Protein AF-V4B8Q8-F1 (afdb_monomer)

Nearest PDB structures (foldseek):
  8f9x-assembly2_D  TM=8.981E-01  e=1.410E-23  Ruegeria pomeroyi DSS-3
  4m8d-assembly2_C  TM=8.735E-01  e=1.778E-23  Roseibium aggregatum IAM 12614
  5nna-assembly1_B  TM=8.621E-01  e=2.667E-23  Roseibium aggregatum
  5nmp-assembly5_J  TM=8.449E-01  e=2.376E-23  Ralstonia pseudosolanacearum GMI1000
  4yli-assembly2_D  TM=7.062E-01  e=5.575E-04  Homo sapiens

Secondary structure (DSSP, 8-state):
-------------------------------PPP--------S--SEEEE-SSHHHHHHHHHHHSS--EEEEETTTTEEEEESS---TTSTT---TTEEEEE---S----GGGT-EE-TTT--EE--------HHHHHHHHHHTT--SPP--SHHHHHHHHHHHHTT--SEEE-SEE-TTSTT--EETTSPBP-GGGS-TT-S--GGG-----EEEGGGTSS-EEEE------TT----TT-S---EEEEEEEEEEEETTEEEEEEEEEEE--SSSSSEEE-GGGTSTTS--GGGS-GGGGEEEEEEEE-HHHHHH-TT-EE-HHHHHHHHHHH-SPPTT-EEEEE-SGGGGTT-HHHHTT-S-TT-GGG----EE-HHHHHHHHHHH--SEEEESSS-SS-TT-SS-HHHHHHHHTT--EEES---GGGS-SSS-EEEEEE---TT-SEEEEEEEEEE-TTGGG-----HHHHHHHHHHHHHHHHTT--

Structure (mmCIF, N/CA/C/O backbone):
data_AF-V4B8Q8-F1
#
_entry.id   AF-V4B8Q8-F1
#
loop_
_atom_site.group_PDB
_atom_site.id
_atom_site.type_symbol
_atom_site.label_atom_id
_atom_site.label_alt_id
_atom_site.label_comp_id
_atom_site.label_asym_id
_atom_site.label_entity_id
_atom_site.label_seq_id
_atom_site.pdbx_PDB_ins_code
_atom_site.Cartn_x
_atom_site.Cartn_y
_atom_site.Cartn_z
_atom_site.occupancy
_atom_site.B_iso_or_equiv
_atom_site.auth_seq_id
_atom_site.auth_comp_id
_atom_site.auth_asym_id
_atom_site.auth_atom_id
_atom_site.pdbx_PDB_model_num
ATOM 1 N N . MET A 1 1 ? -57.604 46.431 -19.181 1.00 32.75 1 MET A N 1
ATOM 2 C CA . MET A 1 1 ? -58.793 45.564 -19.345 1.00 32.75 1 MET A CA 1
ATOM 3 C C . MET A 1 1 ? -58.514 44.272 -18.588 1.00 32.75 1 MET A C 1
ATOM 5 O O . MET A 1 1 ? -57.577 43.582 -18.946 1.00 32.75 1 MET A O 1
ATOM 9 N N . ASN A 1 2 ? -58.997 44.178 -17.345 1.00 28.81 2 ASN A N 1
ATOM 10 C CA . ASN A 1 2 ? -60.085 43.272 -16.922 1.00 28.81 2 ASN A CA 1
ATOM 11 C C . ASN A 1 2 ? -59.791 41.794 -17.246 1.00 28.81 2 ASN A C 1
ATOM 13 O O . ASN A 1 2 ? -59.733 41.432 -18.409 1.00 28.81 2 ASN A O 1
ATOM 17 N N . LYS A 1 3 ? -59.406 40.984 -16.249 1.00 24.98 3 LYS A N 1
ATOM 18 C CA . LYS A 1 3 ? -60.265 40.262 -15.277 1.00 24.98 3 LYS A CA 1
ATOM 19 C C . LYS A 1 3 ? -60.953 39.031 -15.888 1.00 24.98 3 LYS A C 1
ATOM 21 O O . LYS A 1 3 ? -61.824 39.214 -16.725 1.00 24.98 3 LYS A O 1
ATOM 26 N N . LEU A 1 4 ? -60.673 37.875 -15.257 1.00 25.44 4 LEU A N 1
ATOM 27 C CA . LEU A 1 4 ? -61.548 36.695 -15.089 1.00 25.44 4 LEU A CA 1
ATOM 28 C C . LEU A 1 4 ? -61.794 35.882 -16.394 1.00 25.44 4 LEU A C 1
ATOM 30 O O . LEU A 1 4 ? -61.975 36.464 -17.446 1.00 25.44 4 LEU A O 1
ATOM 34 N N . LEU A 1 5 ? -61.821 34.544 -16.447 1.00 27.22 5 LEU A N 1
ATOM 35 C CA . LEU A 1 5 ? -62.260 33.547 -15.470 1.00 27.22 5 LEU A CA 1
ATOM 36 C C . LEU A 1 5 ? -61.939 32.109 -15.995 1.00 27.22 5 LEU A C 1
ATOM 38 O O . LEU A 1 5 ? -62.223 31.865 -17.160 1.00 27.22 5 LEU A O 1
ATOM 42 N N . LEU A 1 6 ? -61.484 31.192 -15.109 1.00 26.52 6 LEU A N 1
ATOM 43 C CA . LEU A 1 6 ? -61.933 29.773 -14.935 1.00 26.52 6 LEU A CA 1
ATOM 44 C C . LEU A 1 6 ? -61.718 28.738 -16.104 1.00 26.52 6 LEU A C 1
ATOM 46 O O . LEU A 1 6 ? -61.885 29.086 -17.258 1.00 26.52 6 LEU A O 1
ATOM 50 N N . ILE A 1 7 ? -61.406 27.429 -15.970 1.00 28.86 7 ILE A N 1
ATOM 51 C CA . ILE A 1 7 ? -61.332 26.394 -14.901 1.00 28.86 7 ILE A CA 1
ATOM 52 C C . ILE A 1 7 ? -60.478 25.199 -15.420 1.00 28.86 7 ILE A C 1
ATOM 54 O O . ILE A 1 7 ? -60.420 24.986 -16.627 1.00 28.86 7 ILE A O 1
ATOM 58 N N . LEU A 1 8 ? -60.014 24.356 -14.479 1.00 26.22 8 LEU A N 1
ATOM 59 C CA . LEU A 1 8 ? -59.599 22.933 -14.569 1.00 26.22 8 LEU A CA 1
ATOM 60 C C . LEU A 1 8 ? -58.138 22.738 -15.009 1.00 26.22 8 LEU A C 1
ATOM 62 O O . LEU A 1 8 ? -57.750 23.161 -16.082 1.00 26.22 8 LEU A O 1
ATOM 66 N N . GLY A 1 9 ? -57.232 22.126 -14.249 1.00 22.30 9 GLY A N 1
ATOM 67 C CA . GLY A 1 9 ? -57.379 21.123 -13.201 1.00 22.30 9 GLY A CA 1
ATOM 68 C C . GLY A 1 9 ? -56.496 19.931 -13.587 1.00 22.30 9 GLY A C 1
ATOM 69 O O . GLY A 1 9 ? -56.752 19.309 -14.607 1.00 22.30 9 GLY A O 1
ATOM 70 N N . PHE A 1 10 ? -55.505 19.632 -12.742 1.00 24.58 10 PHE A N 1
ATOM 71 C CA . PHE A 1 10 ? -54.636 18.443 -12.720 1.00 24.58 10 PHE A CA 1
ATOM 72 C C . PHE A 1 10 ? -53.363 18.386 -13.594 1.00 24.58 10 PHE A C 1
ATOM 74 O O . PHE A 1 10 ? -53.391 18.136 -14.789 1.00 24.58 10 PHE A O 1
ATOM 81 N N . ALA A 1 11 ? -52.247 18.484 -12.856 1.00 23.50 11 ALA A N 1
ATOM 82 C CA . ALA A 1 11 ? -51.082 17.594 -12.865 1.00 23.50 11 ALA A CA 1
ATOM 83 C C . ALA A 1 11 ? -50.170 17.552 -14.110 1.00 23.50 11 ALA A C 1
ATOM 85 O O . ALA A 1 11 ? -50.542 17.084 -15.175 1.00 23.50 11 ALA A O 1
ATOM 86 N N . VAL A 1 12 ? -48.899 17.924 -13.916 1.00 26.34 12 VAL A N 1
ATOM 87 C CA . VAL A 1 12 ? -47.753 16.995 -13.778 1.00 26.34 12 VAL A CA 1
ATOM 88 C C . VAL A 1 12 ? -46.443 17.790 -13.962 1.00 26.34 12 VAL A C 1
ATOM 90 O O . VAL A 1 12 ? -46.205 18.409 -14.992 1.00 26.34 12 VAL A O 1
ATOM 93 N N . PHE A 1 13 ? -45.616 17.761 -12.910 1.00 23.95 13 PHE A N 1
ATOM 94 C CA . PHE A 1 13 ? -44.152 17.905 -12.867 1.00 23.95 13 PHE A CA 1
ATOM 95 C C . PHE A 1 13 ? -43.450 18.947 -13.766 1.00 23.95 13 PHE A C 1
ATOM 97 O O . PHE A 1 13 ? -43.081 18.685 -14.908 1.00 23.95 13 PHE A O 1
ATOM 104 N N . ARG A 1 14 ? -43.051 20.068 -13.150 1.00 24.72 14 ARG A N 1
ATOM 105 C CA . ARG A 1 14 ? -41.793 20.766 -13.465 1.00 24.72 14 ARG A CA 1
ATOM 106 C C . ARG A 1 14 ? -41.145 21.252 -12.171 1.00 24.72 14 ARG A C 1
ATOM 108 O O . ARG A 1 14 ? -41.654 22.167 -11.532 1.00 24.72 14 ARG A O 1
ATOM 115 N N . LEU A 1 15 ? -40.016 20.646 -11.815 1.00 22.91 15 LEU A N 1
ATOM 116 C CA . LEU A 1 15 ? -39.098 21.133 -10.792 1.00 22.91 15 LEU A CA 1
ATOM 117 C C . LEU A 1 15 ? -37.829 21.601 -11.515 1.00 22.91 15 LEU A C 1
ATOM 119 O O . LEU A 1 15 ? -37.065 20.778 -12.006 1.00 22.91 15 LEU A O 1
ATOM 123 N N . LEU A 1 16 ? -37.628 22.914 -11.617 1.00 23.47 16 LEU A N 1
ATOM 124 C CA . LEU A 1 16 ? -36.316 23.529 -11.823 1.00 23.47 16 LEU A CA 1
ATOM 125 C C . LEU A 1 16 ? -36.296 24.867 -11.078 1.00 23.47 16 LEU A C 1
ATOM 127 O O . LEU A 1 16 ? -36.999 25.808 -11.432 1.00 23.47 16 LEU A O 1
ATOM 131 N N . MET A 1 17 ? -35.507 24.854 -10.005 1.00 22.97 17 MET A N 1
ATOM 132 C CA . MET A 1 17 ? -34.751 25.938 -9.382 1.00 22.97 17 MET A CA 1
ATOM 133 C C . MET A 1 17 ? -35.227 27.381 -9.608 1.00 22.97 17 MET A C 1
ATOM 135 O O . MET A 1 17 ? -34.969 27.981 -10.648 1.00 22.97 17 MET A O 1
ATOM 139 N N . GLN A 1 18 ? -35.720 28.002 -8.534 1.00 23.84 18 GLN A N 1
ATOM 140 C CA . GLN A 1 18 ? -35.392 29.396 -8.243 1.00 23.84 18 GLN A CA 1
ATOM 141 C C . GLN A 1 18 ? -34.969 29.547 -6.783 1.00 23.84 18 GLN A C 1
ATOM 143 O O . GLN A 1 18 ? -35.705 29.274 -5.839 1.00 23.84 18 GLN A O 1
ATOM 148 N N . THR A 1 19 ? -33.727 29.986 -6.654 1.00 23.50 19 THR A N 1
ATOM 149 C CA . THR A 1 19 ? -33.011 30.412 -5.460 1.00 23.50 19 THR A CA 1
ATOM 150 C C . THR A 1 19 ? -33.751 31.518 -4.710 1.00 23.50 19 THR A C 1
ATOM 152 O O . THR A 1 19 ? -34.053 32.565 -5.287 1.00 23.50 19 THR A O 1
ATOM 155 N N . ARG A 1 20 ? -33.933 31.354 -3.396 1.00 23.95 20 ARG A N 1
ATOM 156 C CA . ARG A 1 20 ? -34.145 32.475 -2.474 1.00 23.95 20 ARG A CA 1
ATOM 157 C C . ARG A 1 20 ? -33.075 32.428 -1.391 1.00 23.95 20 ARG A C 1
ATOM 159 O O . ARG A 1 20 ? -33.033 31.511 -0.582 1.00 23.95 20 ARG A O 1
ATOM 166 N N . HIS A 1 21 ? -32.197 33.426 -1.420 1.00 23.69 21 HIS A N 1
ATOM 167 C CA . HIS A 1 21 ? -31.248 33.718 -0.356 1.00 23.69 21 HIS A CA 1
ATOM 168 C C . HIS A 1 21 ? -31.980 34.005 0.958 1.00 23.69 21 HIS A C 1
ATOM 170 O O . HIS A 1 21 ? -32.792 34.928 1.021 1.00 23.69 21 HIS A O 1
ATOM 176 N N . VAL A 1 22 ? -31.597 33.294 2.017 1.00 25.91 22 VAL A N 1
ATOM 177 C CA . VAL A 1 22 ? -31.749 33.741 3.404 1.00 25.91 22 VAL A CA 1
ATOM 178 C C . VAL A 1 22 ? -30.364 33.665 4.047 1.00 25.91 22 VAL A C 1
ATOM 180 O O . VAL A 1 22 ? -29.689 32.643 3.980 1.00 25.91 22 VAL A O 1
ATOM 183 N N . ARG A 1 23 ? -29.907 34.800 4.581 1.00 26.47 23 ARG A N 1
ATOM 184 C CA . ARG A 1 23 ? -28.678 34.939 5.371 1.00 26.47 23 ARG A CA 1
ATOM 185 C C . ARG A 1 23 ? -28.947 34.477 6.806 1.00 26.47 23 ARG A C 1
ATOM 187 O O . ARG A 1 23 ? -29.951 34.901 7.366 1.00 26.47 23 ARG A O 1
ATOM 194 N N . GLY A 1 24 ? -27.986 33.784 7.419 1.00 25.69 24 GLY A N 1
ATOM 195 C CA . GLY A 1 24 ? -27.786 33.816 8.873 1.00 25.69 24 GLY A CA 1
ATOM 196 C C . GLY A 1 24 ? -27.618 32.460 9.565 1.00 25.69 24 GLY A C 1
ATOM 197 O O . GLY A 1 24 ? -28.598 31.770 9.786 1.00 25.69 24 GLY A O 1
ATOM 198 N N . ASN A 1 25 ? -26.376 32.213 9.998 1.00 25.88 25 ASN A N 1
ATOM 199 C CA . ASN A 1 25 ? -25.921 31.426 11.156 1.00 25.88 25 ASN A CA 1
ATOM 200 C C . ASN A 1 25 ? -26.003 29.881 11.166 1.00 25.88 25 ASN A C 1
ATOM 202 O O . ASN A 1 25 ? -27.072 29.299 11.235 1.00 25.88 25 ASN A O 1
ATOM 206 N N . ALA A 1 26 ? -24.796 29.302 11.286 1.00 25.81 26 ALA A N 1
ATOM 207 C CA . ALA A 1 26 ? -24.397 28.088 12.014 1.00 25.81 26 ALA A CA 1
ATOM 208 C C . ALA A 1 26 ? -24.924 26.706 11.563 1.00 25.81 26 ALA A C 1
ATOM 210 O O . ALA A 1 26 ? -26.116 26.464 11.435 1.00 25.81 26 ALA A O 1
ATOM 211 N N . CYS A 1 27 ? -23.972 25.784 11.375 1.00 23.81 27 CYS A N 1
ATOM 212 C CA . CYS A 1 27 ? -24.155 24.362 11.085 1.00 23.81 27 CYS A CA 1
ATOM 213 C C . CYS A 1 27 ? -25.031 23.648 12.120 1.00 23.81 27 CYS A C 1
ATOM 215 O O . CYS A 1 27 ? -24.715 23.769 13.298 1.00 23.81 27 CYS A O 1
ATOM 217 N N . VAL A 1 28 ? -25.972 22.802 11.674 1.00 24.41 28 VAL A N 1
ATOM 218 C CA . VAL A 1 28 ? -26.202 21.441 12.207 1.00 24.41 28 VAL A CA 1
ATOM 219 C C . VAL A 1 28 ? -26.901 20.616 11.111 1.00 24.41 28 VAL A C 1
ATOM 221 O O . VAL A 1 28 ? -28.070 20.854 10.823 1.00 24.41 28 VAL A O 1
ATOM 224 N N . ASP A 1 29 ? -26.210 19.651 10.502 1.00 23.98 29 ASP A N 1
ATOM 225 C CA . ASP A 1 29 ? -26.880 18.547 9.802 1.00 23.98 29 ASP A CA 1
ATOM 226 C C . ASP A 1 29 ? -27.160 17.458 10.843 1.00 23.98 29 ASP A C 1
ATOM 228 O O . ASP A 1 29 ? -26.249 16.788 11.329 1.00 23.98 29 ASP A O 1
ATOM 232 N N . SER A 1 30 ? -28.424 17.317 11.237 1.00 24.31 30 SER A N 1
ATOM 233 C CA . SER A 1 30 ? -28.899 16.213 12.071 1.00 24.31 30 SER A CA 1
ATOM 234 C C . SER A 1 30 ? -29.225 15.015 11.177 1.00 24.31 30 SER A C 1
ATOM 236 O O . SER A 1 30 ? -30.242 15.014 10.483 1.00 24.31 30 SER A O 1
ATOM 238 N N . LEU A 1 31 ? -28.381 13.981 11.195 1.00 23.08 31 LEU A N 1
ATOM 239 C CA . LEU A 1 31 ? -28.763 12.650 10.718 1.00 23.08 31 LEU A CA 1
ATOM 240 C C . LEU A 1 31 ? -29.703 12.017 11.756 1.00 23.08 31 LEU A C 1
ATOM 242 O O . LEU A 1 31 ? -29.268 11.697 12.857 1.00 23.08 31 LEU A O 1
ATOM 246 N N . TYR A 1 32 ? -30.970 11.797 11.404 1.00 25.80 32 TYR A N 1
ATOM 247 C CA . TYR A 1 32 ? -31.848 10.888 12.145 1.00 25.80 32 TYR A CA 1
ATOM 248 C C . TYR A 1 32 ? -31.997 9.584 11.361 1.00 25.80 32 TYR A C 1
ATOM 250 O O . TYR A 1 32 ? -32.529 9.567 10.250 1.00 25.80 32 TYR A O 1
ATOM 258 N N . MET A 1 33 ? -31.517 8.491 11.954 1.00 22.70 33 MET A N 1
ATOM 259 C CA . MET A 1 33 ? -31.764 7.119 11.518 1.00 22.70 33 MET A CA 1
ATOM 260 C C . MET A 1 33 ? -33.005 6.608 12.263 1.00 22.70 33 MET A C 1
ATOM 262 O O . MET A 1 33 ? -33.098 6.740 13.480 1.00 22.70 33 MET A O 1
ATOM 266 N N . LYS A 1 34 ? -33.986 6.079 11.528 1.00 22.31 34 LYS A N 1
ATOM 267 C CA . LYS A 1 34 ? -35.253 5.569 12.067 1.00 22.31 34 LYS A CA 1
ATOM 268 C C . LYS A 1 34 ? -35.096 4.081 12.391 1.00 22.31 34 LYS A C 1
ATOM 270 O O . LYS A 1 34 ? -34.840 3.305 11.475 1.00 22.31 34 LYS A O 1
ATOM 275 N N . ILE A 1 35 ? -35.289 3.690 13.649 1.00 26.45 35 ILE A N 1
ATOM 276 C CA . ILE A 1 35 ? -35.356 2.285 14.085 1.00 26.45 35 ILE A CA 1
ATOM 277 C C . ILE A 1 35 ? -36.694 2.078 14.807 1.00 26.45 35 ILE A C 1
ATOM 279 O O . ILE A 1 35 ? -37.173 2.971 15.502 1.00 26.45 35 ILE A O 1
ATOM 283 N N . GLN A 1 36 ? -37.346 0.942 14.564 1.00 25.55 36 GLN A N 1
ATOM 284 C CA . GLN A 1 36 ? -38.719 0.657 14.975 1.00 25.55 36 GLN A CA 1
ATOM 285 C C . GLN A 1 36 ? -38.725 -0.494 15.992 1.00 25.55 36 GLN A C 1
ATOM 287 O O . GLN A 1 36 ? -38.375 -1.606 15.616 1.00 25.55 36 GLN A O 1
ATOM 292 N N . TYR A 1 37 ? -39.169 -0.252 17.233 1.00 31.08 37 TYR A N 1
ATOM 293 C CA . TYR A 1 37 ? -39.404 -1.297 18.243 1.00 31.08 37 TYR A CA 1
ATOM 294 C C . TYR A 1 37 ? -40.655 -1.010 19.097 1.00 31.08 37 TYR A C 1
ATOM 296 O O . TYR A 1 37 ? -41.036 0.142 19.309 1.00 31.08 37 TYR A O 1
ATOM 304 N N . THR A 1 38 ? -41.311 -2.087 19.540 1.00 32.31 38 THR A N 1
ATOM 305 C CA . THR A 1 38 ? -42.590 -2.131 20.277 1.00 32.31 38 THR A CA 1
ATOM 306 C C . THR A 1 38 ? -42.462 -1.858 21.784 1.00 32.31 38 THR A C 1
ATOM 308 O O . THR A 1 38 ? -41.399 -2.011 22.371 1.00 32.31 38 THR A O 1
ATOM 311 N N . THR A 1 39 ? -43.587 -1.468 22.388 1.00 36.69 39 THR A N 1
ATOM 312 C CA . THR A 1 39 ? -43.752 -0.466 23.454 1.00 36.69 39 THR A CA 1
ATOM 313 C C . THR A 1 39 ? -43.631 -0.927 24.914 1.00 36.69 39 THR A C 1
ATOM 315 O O . THR A 1 39 ? -44.247 -1.910 25.326 1.00 36.69 39 THR A O 1
ATOM 318 N N . LYS A 1 40 ? -43.026 -0.068 25.747 1.00 43.31 40 LYS A N 1
ATOM 319 C CA . LYS A 1 40 ? -43.560 0.349 27.062 1.00 43.31 40 LYS A CA 1
ATOM 320 C C . LYS A 1 40 ? -42.979 1.724 27.442 1.00 43.31 40 LYS A C 1
ATOM 322 O O . LYS A 1 40 ? -41.823 1.965 27.122 1.00 43.31 40 LYS A O 1
ATOM 327 N N . GLN A 1 41 ? -43.787 2.603 28.047 1.00 52.12 41 GLN A N 1
ATOM 328 C CA . GLN A 1 41 ? -43.450 3.972 28.494 1.00 52.12 41 GLN A CA 1
ATOM 329 C C . GLN A 1 41 ? -42.981 3.958 29.966 1.00 52.12 41 GLN A C 1
ATOM 331 O O . GLN A 1 41 ? -43.402 3.088 30.730 1.00 52.12 41 GLN A O 1
ATOM 336 N N . ILE A 1 42 ? -42.113 4.896 30.371 1.00 59.28 42 ILE A N 1
ATOM 337 C CA . ILE A 1 42 ? -41.726 5.070 31.777 1.00 59.28 42 ILE A CA 1
ATOM 338 C C . ILE A 1 42 ? -42.855 5.829 32.465 1.00 59.28 42 ILE A C 1
ATOM 340 O O . ILE A 1 42 ? -43.088 6.994 32.156 1.00 59.28 42 ILE A O 1
ATOM 344 N N . ASP A 1 43 ? -43.510 5.193 33.433 1.00 60.47 43 ASP A N 1
ATOM 345 C CA . ASP A 1 43 ? -44.646 5.776 34.161 1.00 60.47 43 ASP A CA 1
ATOM 346 C C . ASP A 1 43 ? -44.234 6.829 35.224 1.00 60.47 43 ASP A C 1
ATOM 348 O O . ASP A 1 43 ? -45.086 7.505 35.791 1.00 60.47 43 ASP A O 1
ATOM 352 N N . ASN A 1 44 ? -42.933 7.009 35.491 1.00 70.06 44 ASN A N 1
ATOM 353 C CA . ASN A 1 44 ? -42.388 7.898 36.533 1.00 70.06 44 ASN A CA 1
ATOM 354 C C . ASN A 1 44 ? -41.894 9.259 35.992 1.00 70.06 44 ASN A C 1
ATOM 356 O O . ASN A 1 44 ? -40.755 9.653 36.244 1.00 70.06 44 ASN A O 1
ATOM 360 N N . TYR A 1 45 ? -42.713 9.976 35.222 1.00 77.19 45 TYR A N 1
ATOM 361 C CA . TYR A 1 45 ? -42.403 11.346 34.789 1.00 77.19 45 TYR A CA 1
ATOM 362 C C . TYR A 1 45 ? -42.937 12.392 35.786 1.00 77.19 45 TYR A C 1
ATOM 364 O O . TYR A 1 45 ? -43.981 12.215 36.407 1.00 77.19 45 TYR A O 1
ATOM 372 N N . LEU A 1 46 ? -42.227 13.514 35.923 1.00 82.88 46 LEU A N 1
ATOM 373 C CA . LEU A 1 46 ? -42.616 14.677 36.729 1.00 82.88 46 LEU A CA 1
ATOM 374 C C . LEU A 1 46 ? -43.874 15.359 36.193 1.00 82.88 46 LEU A C 1
ATOM 376 O O . LEU A 1 46 ? -44.740 15.784 36.954 1.00 82.88 46 LEU A O 1
ATOM 380 N N . SER A 1 47 ? -43.940 15.528 34.874 1.00 83.00 47 SER A N 1
ATOM 381 C CA . SER A 1 47 ? -45.077 16.149 34.203 1.00 83.00 47 SER A CA 1
ATOM 382 C C . SER A 1 47 ? -45.154 15.732 32.740 1.00 83.00 47 SER A C 1
ATOM 384 O O . SER A 1 47 ? -44.138 15.459 32.103 1.00 83.00 47 SER A O 1
ATOM 386 N N . GLU A 1 48 ? -46.381 15.685 32.229 1.00 89.50 48 GLU A N 1
ATOM 387 C CA . GLU A 1 48 ? -46.701 15.476 30.820 1.00 89.50 48 GLU A CA 1
ATOM 388 C C . GLU A 1 48 ? -47.379 16.742 30.295 1.00 89.50 48 GLU A C 1
ATOM 390 O O . GLU A 1 48 ? -48.403 17.181 30.824 1.00 89.50 48 GLU A O 1
ATOM 395 N N . LEU A 1 49 ? -46.779 17.359 29.282 1.00 89.56 49 LEU A N 1
ATOM 396 C CA . LEU A 1 49 ? -47.161 18.668 28.760 1.00 89.56 49 LEU A CA 1
ATOM 397 C C . LEU A 1 49 ? -47.257 18.597 27.235 1.00 89.56 49 LEU A C 1
ATOM 399 O O . LEU A 1 49 ? -46.384 18.038 26.577 1.00 89.56 49 LEU A O 1
ATOM 403 N N . ALA A 1 50 ? -48.296 19.187 26.650 1.00 89.12 50 ALA A N 1
ATOM 404 C CA . ALA A 1 50 ? -48.339 19.391 25.204 1.00 89.12 50 ALA A CA 1
ATOM 405 C C . ALA A 1 50 ? -47.417 20.560 24.837 1.00 89.12 50 ALA A C 1
ATOM 407 O O . ALA A 1 50 ? -47.548 21.641 25.413 1.00 89.12 50 ALA A O 1
ATOM 408 N N . VAL A 1 51 ? -46.507 20.353 23.887 1.00 82.25 51 VAL A N 1
ATOM 409 C CA . VAL A 1 51 ? -45.565 21.384 23.430 1.00 82.25 51 VAL A CA 1
ATOM 410 C C . VAL A 1 51 ? -45.655 21.555 21.916 1.00 82.25 51 VAL A C 1
ATOM 412 O O . VAL A 1 51 ? -46.222 20.730 21.207 1.00 82.25 51 VAL A O 1
ATOM 415 N N . SER A 1 52 ? -45.112 22.650 21.398 1.00 75.94 52 SER A N 1
ATOM 416 C CA . SER A 1 52 ? -45.024 22.924 19.959 1.00 75.94 52 SER A CA 1
ATOM 417 C C . SER A 1 52 ? -43.705 22.456 19.339 1.00 75.94 52 SER A C 1
ATOM 419 O O . SER A 1 52 ? -43.596 22.356 18.116 1.00 75.94 52 SER A O 1
ATOM 421 N N . SER A 1 53 ? -42.685 22.176 20.161 1.00 67.44 53 SER A N 1
ATOM 422 C CA . SER A 1 53 ? -41.364 21.741 19.702 1.00 67.44 53 SER A CA 1
ATOM 423 C C . SER A 1 53 ? -40.543 21.065 20.802 1.00 67.44 53 SER A C 1
ATOM 425 O O . SER A 1 53 ? -40.780 21.259 21.995 1.00 67.44 53 SER A O 1
ATOM 427 N N . ALA A 1 54 ? -39.500 20.335 20.394 1.00 60.25 54 ALA A N 1
ATOM 428 C CA . ALA A 1 54 ? -38.520 19.774 21.322 1.00 60.25 54 ALA A CA 1
ATOM 429 C C . ALA A 1 54 ? -37.756 20.838 22.117 1.00 60.25 54 ALA A C 1
ATOM 431 O O . ALA A 1 54 ? -37.409 20.627 23.276 1.00 60.25 54 ALA A O 1
ATOM 432 N N . TYR A 1 55 ? -37.550 22.006 21.512 1.00 61.94 55 TYR A N 1
ATOM 433 C CA . TYR A 1 55 ? -36.923 23.140 22.173 1.00 61.94 55 TYR A CA 1
ATOM 434 C C . TYR A 1 55 ? -37.776 23.668 23.334 1.00 61.94 55 TYR A C 1
ATOM 436 O O . TYR A 1 55 ? -37.260 23.884 24.424 1.00 61.94 55 TYR A O 1
ATOM 444 N N . GLU A 1 56 ? -39.090 23.802 23.136 1.00 77.12 56 GLU A N 1
ATOM 445 C CA . GLU A 1 56 ? -40.011 24.216 24.201 1.00 77.12 56 GLU A CA 1
ATOM 446 C C . GLU A 1 56 ? -40.024 23.214 25.365 1.00 77.12 56 GLU A C 1
ATOM 448 O O . GLU A 1 56 ? -39.980 23.617 26.523 1.00 77.12 56 GLU A O 1
ATOM 453 N N . CYS A 1 57 ? -39.989 21.912 25.069 1.00 76.56 57 CYS A N 1
ATOM 454 C CA . CYS A 1 57 ? -39.873 20.861 26.084 1.00 76.56 57 CYS A CA 1
ATOM 455 C C . CYS A 1 57 ? -38.592 20.994 26.926 1.00 76.56 57 CYS A C 1
ATOM 457 O O . CYS A 1 57 ? -38.624 20.900 28.154 1.00 76.56 57 CYS A O 1
ATOM 459 N N . LEU A 1 58 ? -37.463 21.273 26.270 1.00 67.75 58 LEU A N 1
ATOM 460 C CA . LEU A 1 58 ? -36.178 21.488 26.935 1.00 67.75 58 LEU A CA 1
ATOM 461 C C . LEU A 1 58 ? -36.174 22.747 27.810 1.00 67.75 58 LEU A C 1
ATOM 463 O O . LEU A 1 58 ? -35.651 22.712 28.921 1.00 67.75 58 LEU A O 1
ATOM 467 N N . GLU A 1 59 ? -36.778 23.842 27.348 1.00 74.94 59 GLU A N 1
ATOM 468 C CA . GLU A 1 59 ? -36.922 25.070 28.142 1.00 74.94 59 GLU A CA 1
ATOM 469 C C . GLU A 1 59 ? -37.848 24.868 29.349 1.00 74.94 59 GLU A C 1
ATOM 471 O O . GLU A 1 59 ? -37.565 25.369 30.437 1.00 74.94 59 GLU A O 1
ATOM 476 N N . LEU A 1 60 ? -38.926 24.091 29.206 1.00 81.88 60 LEU A N 1
ATOM 477 C CA . LEU A 1 60 ? -39.788 23.720 30.332 1.00 81.88 60 LEU A CA 1
ATOM 478 C C . LEU A 1 60 ? -39.020 22.911 31.379 1.00 81.88 60 LEU A C 1
ATOM 480 O O . LEU A 1 60 ? -39.132 23.200 32.567 1.00 81.88 60 LEU A O 1
ATOM 484 N N . CYS A 1 61 ? -38.189 21.962 30.946 1.00 79.56 61 CYS A N 1
ATOM 485 C CA . CYS A 1 61 ? -37.322 21.199 31.841 1.00 79.56 61 CYS A CA 1
ATOM 486 C C . CYS A 1 61 ? -36.314 22.101 32.571 1.00 79.56 61 CYS A C 1
ATOM 488 O O . CYS A 1 61 ? -36.231 22.046 33.796 1.00 79.56 61 CYS A O 1
ATOM 490 N N . ARG A 1 62 ? -35.634 23.014 31.856 1.00 76.69 62 ARG A N 1
ATOM 491 C CA . ARG A 1 62 ? -34.691 23.984 32.456 1.00 76.69 62 ARG A CA 1
ATOM 492 C C . ARG A 1 62 ? -35.345 24.843 33.535 1.00 76.69 62 ARG A C 1
ATOM 494 O O . ARG A 1 62 ? -34.741 25.123 34.563 1.00 76.69 62 ARG A O 1
ATOM 501 N N . ASN A 1 63 ? -36.595 25.241 33.315 1.00 81.25 63 ASN A N 1
ATOM 502 C CA . ASN A 1 63 ? -37.338 26.085 34.248 1.00 81.25 63 ASN A CA 1
ATOM 503 C C . ASN A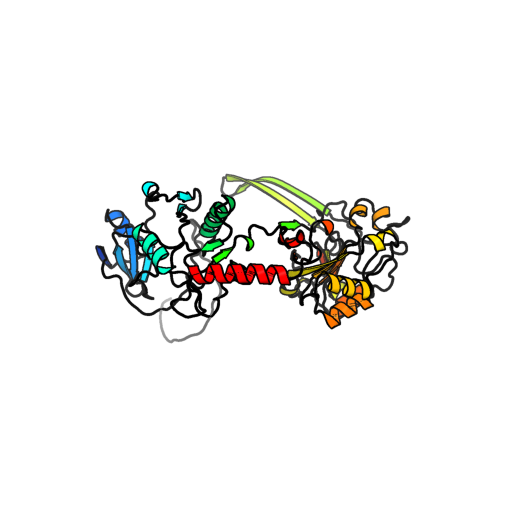 1 63 ? -38.045 25.296 35.368 1.00 81.25 63 ASN A C 1
ATOM 505 O O . ASN A 1 63 ? -38.543 25.906 36.312 1.00 81.25 63 ASN A O 1
ATOM 509 N N . HIS A 1 64 ? -38.090 23.961 35.294 1.00 84.56 64 HIS A N 1
ATOM 510 C CA . HIS A 1 64 ? -38.746 23.110 36.295 1.00 84.56 64 HIS A CA 1
ATOM 511 C C . HIS A 1 64 ? -37.928 22.977 37.595 1.00 84.56 64 HIS A C 1
ATOM 513 O O . HIS A 1 64 ? -38.469 22.612 38.636 1.00 84.56 64 HIS A O 1
ATOM 519 N N . GLY A 1 65 ? -36.617 23.240 37.557 1.00 74.00 65 GLY A N 1
ATOM 520 C CA . GLY A 1 65 ? -35.724 23.256 38.727 1.00 74.00 65 GLY A CA 1
ATOM 521 C C . GLY A 1 65 ? -35.302 21.886 39.279 1.00 74.00 65 GLY A C 1
ATOM 522 O O . GLY A 1 65 ? -34.273 21.793 39.939 1.00 74.00 65 GLY A O 1
ATOM 523 N N . THR A 1 66 ? -36.055 20.818 39.005 1.00 82.06 66 THR A N 1
ATOM 524 C CA . THR A 1 66 ? -35.688 19.424 39.340 1.00 82.06 66 THR A CA 1
ATOM 525 C C . THR A 1 66 ? -35.575 18.515 38.121 1.00 82.06 66 THR A C 1
ATOM 527 O O . THR A 1 66 ? -35.148 17.374 38.253 1.00 82.06 66 THR A O 1
ATOM 530 N N . CYS A 1 67 ? -35.983 18.992 36.944 1.00 78.31 67 CYS A N 1
ATOM 531 C CA . CYS A 1 67 ? -35.995 18.189 35.732 1.00 78.31 67 CYS A CA 1
ATOM 532 C C . CYS A 1 67 ? -34.572 18.025 35.184 1.00 78.31 67 CYS A C 1
ATOM 534 O O . CYS A 1 67 ? -33.864 19.007 34.978 1.00 78.31 67 CYS A O 1
ATOM 536 N N . LYS A 1 68 ? -34.169 16.777 34.940 1.00 72.94 68 LYS A N 1
ATOM 537 C CA . LYS A 1 68 ? -32.838 16.401 34.442 1.00 72.94 68 LYS A CA 1
ATOM 538 C C . LYS A 1 68 ? -32.857 15.887 33.005 1.00 72.94 68 LYS A C 1
ATOM 540 O O . LYS A 1 68 ? -31.845 15.955 32.306 1.00 72.94 68 LYS A O 1
ATOM 545 N N . SER A 1 69 ? -33.986 15.354 32.548 1.00 74.88 69 SER A N 1
ATOM 546 C CA . SER A 1 69 ? -34.147 14.898 31.167 1.00 74.88 69 SER A CA 1
ATOM 547 C C . SER A 1 69 ? -35.590 15.018 30.702 1.00 74.88 69 SER A C 1
ATOM 549 O O . SER A 1 69 ? -36.509 15.168 31.509 1.00 74.88 69 SER A O 1
ATOM 551 N N . VAL A 1 70 ? -35.781 14.962 29.388 1.00 76.81 70 VAL A N 1
ATOM 552 C CA . VAL A 1 70 ? -37.102 14.980 28.768 1.00 76.81 70 VAL A CA 1
ATOM 553 C C . VAL A 1 70 ? -37.274 13.819 27.805 1.00 76.81 70 VAL A C 1
ATOM 555 O O . VAL A 1 70 ? -36.328 13.436 27.127 1.00 76.81 70 VAL A O 1
ATOM 558 N N . GLY A 1 71 ? -38.483 13.279 27.721 1.00 80.75 71 GLY A N 1
ATOM 559 C CA . GLY A 1 71 ? -38.916 12.354 26.677 1.00 80.75 71 GLY A CA 1
ATOM 560 C C . GLY A 1 71 ? -39.955 13.035 25.802 1.00 80.75 71 GLY A C 1
ATOM 561 O O . GLY A 1 71 ? -40.857 13.690 26.311 1.00 80.75 71 GLY A O 1
ATOM 562 N N . ILE A 1 72 ? -39.828 12.909 24.489 1.00 74.62 72 ILE A N 1
ATOM 563 C CA . ILE A 1 72 ? -40.706 13.571 23.529 1.00 74.62 72 ILE A CA 1
ATOM 564 C C . ILE A 1 72 ? -41.412 12.517 22.705 1.00 74.62 72 ILE A C 1
ATOM 566 O O . ILE A 1 72 ? -40.780 11.852 21.888 1.00 74.62 72 ILE A O 1
ATOM 570 N N . GLU A 1 73 ? -42.720 12.392 22.900 1.00 78.06 73 GLU A N 1
ATOM 571 C CA . GLU A 1 73 ? -43.560 11.542 22.068 1.00 78.06 73 GLU A CA 1
ATOM 572 C C . GLU A 1 73 ? -43.771 12.229 20.711 1.00 78.06 73 GLU A C 1
ATOM 574 O O . GLU A 1 73 ? -44.539 13.173 20.572 1.00 78.06 73 GLU A O 1
ATOM 579 N N . THR A 1 74 ? -43.047 11.780 19.697 1.00 65.75 74 THR A N 1
ATOM 580 C CA . THR A 1 74 ? -43.012 12.310 18.330 1.00 65.75 74 THR A CA 1
ATOM 581 C C . THR A 1 74 ? -44.348 12.231 17.598 1.00 65.75 74 THR A C 1
ATOM 583 O O . THR A 1 74 ? -44.604 13.066 16.731 1.00 65.75 74 THR A O 1
ATOM 586 N N . SER A 1 75 ? -45.213 11.271 17.939 1.00 73.50 75 SER A N 1
ATOM 587 C CA . SER A 1 75 ? -46.528 11.111 17.310 1.00 73.50 75 SER A CA 1
ATOM 588 C C . SER A 1 75 ? -47.549 12.146 17.793 1.00 73.50 75 SER A C 1
ATOM 590 O O . SER A 1 75 ? -48.430 12.540 17.028 1.00 73.50 75 SER A O 1
ATOM 592 N N . THR A 1 76 ? -47.411 12.638 19.025 1.00 80.50 76 THR A N 1
ATOM 593 C CA . THR A 1 76 ? -48.356 13.580 19.652 1.00 80.50 76 THR A CA 1
ATOM 594 C C . THR A 1 76 ? -47.729 14.927 20.027 1.00 80.50 76 THR A C 1
ATOM 596 O O . THR A 1 76 ? -48.449 15.852 20.399 1.00 80.50 76 THR A O 1
ATOM 599 N N . ILE A 1 77 ? -46.402 15.046 19.918 1.00 77.44 77 ILE A N 1
ATOM 600 C CA . ILE A 1 77 ? -45.573 16.153 20.417 1.00 77.44 77 ILE A CA 1
ATOM 601 C C . ILE A 1 77 ? -45.849 16.423 21.908 1.00 77.44 77 ILE A C 1
ATOM 603 O O . ILE A 1 77 ? -45.959 17.558 22.377 1.00 77.44 77 ILE A O 1
ATOM 607 N N . LYS A 1 78 ? -45.968 15.346 22.689 1.00 86.81 78 LYS A N 1
ATOM 608 C CA . LYS A 1 78 ? -46.019 15.435 24.148 1.00 86.81 78 LYS A CA 1
ATOM 609 C C . LYS A 1 78 ? -44.619 15.424 24.736 1.00 86.81 78 LYS A C 1
ATOM 611 O O . LYS A 1 78 ? -43.774 14.618 24.358 1.00 86.81 78 LYS A O 1
ATOM 616 N N . CYS A 1 79 ? -44.404 16.317 25.684 1.00 85.44 79 CYS A N 1
ATOM 617 C CA . CYS A 1 79 ? -43.204 16.445 26.483 1.00 85.44 79 CYS A CA 1
ATOM 618 C C . CYS A 1 79 ? -43.414 15.752 27.830 1.00 85.44 79 CYS A C 1
ATOM 620 O O . CYS A 1 79 ? -44.342 16.091 28.561 1.00 85.44 79 CYS A O 1
ATOM 622 N N . LEU A 1 80 ? -42.545 14.808 28.157 1.00 87.69 80 LEU A N 1
ATOM 623 C CA . LEU A 1 80 ? -42.456 14.132 29.443 1.00 87.69 80 LEU A CA 1
ATOM 624 C C . LEU A 1 80 ? -41.216 14.665 30.156 1.00 87.69 80 LEU A C 1
ATOM 626 O O . LEU A 1 80 ? -40.109 14.494 29.653 1.00 87.69 80 LEU A O 1
ATOM 630 N N . LEU A 1 81 ? -41.384 15.324 31.296 1.00 87.25 81 LEU A N 1
ATOM 631 C CA . LEU A 1 81 ? -40.272 15.798 32.121 1.00 87.25 81 LEU A CA 1
ATOM 632 C C . LEU A 1 81 ? -39.885 14.722 33.130 1.00 87.25 81 LEU A C 1
ATOM 634 O O . LEU A 1 81 ? -40.765 14.120 33.733 1.00 87.25 81 LEU A O 1
ATOM 638 N N . TYR A 1 82 ? -38.598 14.518 33.380 1.00 80.88 82 TYR A N 1
ATOM 639 C CA . TYR A 1 82 ? -38.118 13.536 34.351 1.00 80.88 82 TYR A CA 1
ATOM 640 C C . TYR A 1 82 ? -37.137 14.182 35.325 1.00 80.88 82 TYR A C 1
ATOM 642 O O . TYR A 1 82 ? -36.282 14.967 34.920 1.00 80.88 82 TYR A O 1
ATOM 650 N N . ASP A 1 83 ? -37.239 13.842 36.611 1.00 79.56 83 ASP A N 1
ATOM 651 C CA . ASP A 1 83 ? -36.305 14.282 37.664 1.00 79.56 83 ASP A CA 1
ATOM 652 C C . ASP A 1 83 ? -34.978 13.521 37.656 1.00 79.56 83 ASP A C 1
ATOM 654 O O . ASP A 1 83 ? -34.033 13.875 38.359 1.00 79.56 83 ASP A O 1
ATOM 658 N N . ASN A 1 84 ? -34.901 12.485 36.831 1.00 67.94 84 ASN A N 1
ATOM 659 C CA . ASN A 1 84 ? -33.729 11.663 36.620 1.00 67.94 84 ASN A CA 1
ATOM 660 C C . ASN A 1 84 ? -33.349 11.657 35.140 1.00 67.94 84 ASN A C 1
ATOM 662 O O . ASN A 1 84 ? -34.107 12.095 34.270 1.00 67.94 84 ASN A O 1
ATOM 666 N N . ARG A 1 85 ? -32.145 11.168 34.844 1.00 66.69 85 ARG A N 1
ATOM 667 C CA . ARG A 1 85 ? -31.713 10.904 33.471 1.00 66.69 85 ARG A CA 1
ATOM 668 C C . ARG A 1 85 ? -32.385 9.613 32.982 1.00 66.69 85 ARG A C 1
ATOM 670 O O . ARG A 1 85 ? -32.145 8.552 33.545 1.00 66.69 85 ARG A O 1
ATOM 677 N N . ILE A 1 86 ? -33.215 9.714 31.942 1.00 62.78 86 ILE A N 1
ATOM 678 C CA . ILE A 1 86 ? -33.865 8.579 31.280 1.00 62.78 86 ILE A CA 1
ATOM 679 C C . ILE A 1 86 ? -33.083 8.098 30.060 1.00 62.78 86 ILE A C 1
ATOM 681 O O . ILE A 1 86 ? -33.093 8.739 29.013 1.00 62.78 86 ILE A O 1
ATOM 685 N N . TYR A 1 87 ? -32.442 6.940 30.185 1.00 55.88 87 TYR A N 1
ATOM 686 C CA . TYR A 1 87 ? -31.615 6.333 29.144 1.00 55.88 87 TYR A CA 1
ATOM 687 C C . TYR A 1 87 ? -32.425 5.408 28.251 1.00 55.88 87 TYR A C 1
ATOM 689 O O . TYR A 1 87 ? -33.153 4.548 28.742 1.00 55.88 87 TYR A O 1
ATOM 697 N N . ALA A 1 88 ? -32.261 5.571 26.936 1.00 50.50 88 ALA A N 1
ATOM 698 C CA . ALA A 1 88 ? -32.759 4.611 25.961 1.00 50.50 88 ALA A CA 1
ATOM 699 C C . ALA A 1 88 ? -32.206 3.218 26.304 1.00 50.50 88 ALA A C 1
ATOM 701 O O . ALA A 1 88 ? -30.995 3.068 26.459 1.00 50.50 88 ALA A O 1
ATOM 702 N N . GLY A 1 89 ? -33.094 2.236 26.471 1.00 46.56 89 GLY A N 1
ATOM 703 C CA . GLY A 1 89 ? -32.747 0.868 26.872 1.00 46.56 89 GLY A CA 1
ATOM 704 C C . GLY A 1 89 ? -33.136 0.494 28.307 1.00 46.56 89 GLY A C 1
ATOM 705 O O . GLY A 1 89 ? -33.249 -0.690 28.613 1.00 46.56 89 GLY A O 1
ATOM 706 N N . LEU A 1 90 ? -33.434 1.463 29.186 1.00 52.75 90 LEU A N 1
ATOM 707 C CA . LEU A 1 90 ? -34.027 1.166 30.498 1.00 52.75 90 LEU A CA 1
ATOM 708 C C . LEU A 1 90 ? -35.382 0.465 30.336 1.00 52.75 90 LEU A C 1
ATOM 710 O O . LEU A 1 90 ? -36.162 0.805 29.440 1.00 52.75 90 LEU A O 1
ATOM 714 N N . ALA A 1 91 ? -35.703 -0.468 31.234 1.00 49.09 91 ALA A N 1
ATOM 715 C CA . ALA A 1 91 ? -37.005 -1.128 31.255 1.00 49.09 91 ALA A CA 1
ATOM 716 C C . ALA A 1 91 ? -38.138 -0.079 31.291 1.00 49.09 91 ALA A C 1
ATOM 718 O O . ALA A 1 91 ? -38.266 0.676 32.252 1.00 49.09 91 ALA A O 1
ATOM 719 N N . GLY A 1 92 ? -38.948 -0.018 30.227 1.00 54.53 92 GLY A N 1
ATOM 720 C CA . GLY A 1 92 ? -39.980 1.014 30.057 1.00 54.53 92 GLY A CA 1
ATOM 721 C C . GLY A 1 92 ? -39.595 2.217 29.184 1.00 54.53 92 GLY A C 1
ATOM 722 O O . GLY A 1 92 ? -40.388 3.135 29.077 1.00 54.53 92 GLY A O 1
ATOM 723 N N . THR A 1 93 ? -38.422 2.254 28.547 1.00 51.72 93 THR A N 1
ATOM 724 C CA . THR A 1 93 ? -38.035 3.334 27.596 1.00 51.72 93 THR A CA 1
ATOM 725 C C . THR A 1 93 ? -38.118 2.933 26.132 1.00 51.72 93 THR A C 1
ATOM 727 O O . THR A 1 93 ? -37.850 3.736 25.240 1.00 51.72 93 THR A O 1
ATOM 730 N N . LEU A 1 94 ? -38.478 1.679 25.872 1.00 53.31 94 LEU A N 1
ATOM 731 C CA . LEU A 1 94 ? -38.544 1.108 24.537 1.00 53.31 94 LEU A CA 1
ATOM 732 C C . LEU A 1 94 ? -39.885 1.493 23.912 1.00 53.31 94 LEU A C 1
ATOM 734 O O . LEU A 1 94 ? -40.878 0.782 24.040 1.00 53.31 94 LEU A O 1
ATOM 738 N N . SER A 1 95 ? -39.935 2.662 23.279 1.00 58.91 95 SER A N 1
ATOM 739 C CA . SER A 1 95 ? -41.071 3.105 22.474 1.00 58.91 95 SER A CA 1
ATOM 740 C C . SER A 1 95 ? -40.561 3.798 21.218 1.00 58.91 95 SER A C 1
ATOM 742 O O . SER A 1 95 ? -39.802 4.761 21.312 1.00 58.91 95 SER A O 1
ATOM 744 N N . SER A 1 96 ? -41.006 3.333 20.045 1.00 56.69 96 SER A N 1
ATOM 745 C CA . SER A 1 96 ? -40.648 3.916 18.741 1.00 56.69 96 SER A CA 1
ATOM 746 C C . SER A 1 96 ? -40.987 5.396 18.610 1.00 56.69 96 SER A C 1
ATOM 748 O O . SER A 1 96 ? -40.437 6.081 17.750 1.00 56.69 96 SER A O 1
ATOM 750 N N . ASP A 1 97 ? -41.915 5.870 19.436 1.00 63.00 97 ASP A N 1
ATOM 751 C CA . ASP A 1 97 ? -42.459 7.208 19.327 1.00 63.00 97 ASP A CA 1
ATOM 752 C C . ASP A 1 97 ? -41.779 8.176 20.295 1.00 63.00 97 ASP A C 1
ATOM 754 O O . ASP A 1 97 ? -42.036 9.365 20.188 1.00 63.00 97 ASP A O 1
ATOM 758 N N . LEU A 1 98 ? -40.898 7.731 21.198 1.00 64.75 98 LEU A N 1
ATOM 759 C CA . LEU A 1 98 ? -40.268 8.578 22.215 1.00 64.75 98 LEU A CA 1
ATOM 760 C C . LEU A 1 98 ? -38.800 8.892 21.890 1.00 64.75 98 LEU A C 1
ATOM 762 O O . LEU A 1 98 ? -37.979 7.994 21.732 1.00 64.75 98 LEU A O 1
ATOM 766 N N . ILE A 1 99 ? -38.454 10.182 21.843 1.00 58.00 99 ILE A N 1
ATOM 767 C CA . ILE A 1 99 ? -37.068 10.669 21.751 1.00 58.00 99 ILE A CA 1
ATOM 768 C C . ILE A 1 99 ? -36.678 11.308 23.080 1.00 58.00 99 ILE A C 1
ATOM 770 O O . ILE A 1 99 ? -37.340 12.239 23.535 1.00 58.00 99 ILE A O 1
ATOM 774 N N . TYR A 1 100 ? -35.580 10.856 23.680 1.00 66.44 100 TYR A N 1
ATOM 775 C CA . TYR A 1 100 ? -35.082 11.403 24.939 1.00 66.44 100 TYR A CA 1
ATOM 776 C C . TYR A 1 100 ? -33.992 12.455 24.711 1.00 66.44 100 TYR A C 1
ATOM 778 O O . TYR A 1 100 ? -33.108 12.277 23.873 1.00 66.44 100 TYR A O 1
ATOM 786 N N . TYR A 1 101 ? -34.046 13.549 25.471 1.00 53.81 101 TYR A N 1
ATOM 787 C CA . TYR A 1 101 ? -33.029 14.597 25.490 1.00 53.81 101 TYR A CA 1
ATOM 788 C C . TYR A 1 101 ? -32.578 14.897 26.920 1.00 53.81 101 TYR A C 1
ATOM 790 O O . TYR A 1 101 ? -33.347 14.814 27.879 1.00 53.81 101 TYR A O 1
ATOM 798 N N . TRP A 1 102 ? -31.323 15.312 27.042 1.00 64.50 102 TRP A N 1
ATOM 799 C CA . TRP A 1 102 ? -30.652 15.564 28.311 1.00 64.50 102 TRP A CA 1
ATOM 800 C C . TRP A 1 102 ? -30.390 17.046 28.491 1.00 64.50 102 TRP A C 1
ATOM 802 O O . TRP A 1 102 ? -29.964 17.724 27.550 1.00 64.50 102 TRP A O 1
ATOM 812 N N . LEU A 1 103 ? -30.558 17.532 29.714 1.00 55.62 103 LEU A N 1
ATOM 813 C CA . LEU A 1 103 ? -29.990 18.814 30.086 1.00 55.62 103 LEU A CA 1
ATOM 814 C C . LEU A 1 103 ? -28.561 18.589 30.579 1.00 55.62 103 LEU A C 1
ATOM 816 O O . LEU A 1 103 ? -28.326 17.922 31.583 1.00 55.62 103 LEU A O 1
ATOM 820 N N . LEU A 1 104 ? -27.598 19.133 29.835 1.00 45.53 104 LEU A N 1
ATOM 821 C CA . LEU A 1 104 ? -26.221 19.275 30.294 1.00 45.53 104 LEU A CA 1
ATOM 822 C C . LEU A 1 104 ? -26.172 20.466 31.253 1.00 45.53 104 LEU A C 1
ATOM 824 O O . LEU A 1 104 ? -25.895 21.590 30.836 1.00 45.53 104 LEU A O 1
ATOM 828 N N . GLU A 1 105 ? -26.492 20.238 32.520 1.00 50.38 105 GLU A N 1
ATOM 829 C CA . GLU A 1 105 ? -25.998 21.115 33.581 1.00 50.38 105 GLU A CA 1
ATOM 830 C C . GLU A 1 105 ? -24.586 20.668 33.982 1.00 50.38 105 GLU A C 1
ATOM 832 O O . GLU A 1 105 ? -24.170 19.555 33.648 1.00 50.38 105 GLU A O 1
ATOM 837 N N . GLU A 1 106 ? -23.818 21.582 34.586 1.00 53.66 106 GLU A N 1
ATOM 838 C CA . GLU A 1 106 ? -22.410 21.402 34.963 1.00 53.66 106 GLU A CA 1
ATOM 839 C C . GLU A 1 106 ? -22.094 19.973 35.426 1.00 53.66 106 GLU A C 1
ATOM 841 O O . GLU A 1 106 ? -22.836 19.405 36.220 1.00 53.66 106 GLU A O 1
ATOM 846 N N . SER A 1 107 ? -20.980 19.423 34.925 1.00 54.66 107 SER A N 1
ATOM 847 C CA . SER A 1 107 ? -20.365 18.137 35.291 1.00 54.66 107 SER A CA 1
ATOM 848 C C . SER A 1 107 ? -20.832 17.570 36.642 1.00 54.66 107 SER A C 1
ATOM 850 O O . SER A 1 107 ? -20.219 17.792 37.687 1.00 54.66 107 SER A O 1
ATOM 852 N N . GLU A 1 108 ? -21.906 16.775 36.620 1.00 62.78 108 GLU A N 1
ATOM 853 C CA . GLU A 1 108 ? -22.396 16.011 37.776 1.00 62.78 108 GLU A CA 1
ATOM 854 C C . GLU A 1 108 ? -21.536 14.756 38.020 1.00 62.78 108 GLU A C 1
ATOM 856 O O . GLU A 1 108 ? -21.997 13.784 38.616 1.00 62.78 108 GLU A O 1
ATOM 861 N N . CYS A 1 109 ? -20.290 14.727 37.530 1.00 72.25 109 CYS A N 1
ATOM 862 C CA . CYS A 1 109 ? -19.441 13.551 37.630 1.00 72.25 109 CYS A CA 1
ATOM 863 C C . CYS A 1 109 ? -19.246 13.164 39.101 1.00 72.25 109 CYS A C 1
ATOM 865 O O . CYS A 1 109 ? -18.654 13.952 39.853 1.00 72.25 109 CYS A O 1
ATOM 867 N N . PRO A 1 110 ? -19.689 11.973 39.548 1.00 75.69 110 PRO A N 1
ATOM 868 C CA . PRO A 1 110 ? -19.641 11.616 40.956 1.00 75.69 110 PRO A CA 1
ATOM 869 C C . PRO A 1 110 ? -18.216 11.203 41.348 1.00 75.69 110 PRO A C 1
ATOM 871 O O . PRO A 1 110 ? -17.909 10.033 41.578 1.00 75.69 110 PRO A O 1
ATOM 874 N N . LYS A 1 111 ? -17.319 12.192 41.467 1.00 78.25 111 LYS A N 1
ATOM 875 C CA . LYS A 1 111 ? -15.915 12.005 41.877 1.00 78.25 111 LYS A CA 1
ATOM 876 C C . LYS A 1 111 ? -15.802 11.295 43.224 1.00 78.25 111 LYS A C 1
ATOM 878 O O . LYS A 1 111 ? -14.889 10.506 43.432 1.00 78.25 111 LYS A O 1
ATOM 883 N N . HIS A 1 112 ? -16.767 11.526 44.116 1.00 78.62 112 HIS A N 1
ATOM 884 C CA . HIS A 1 112 ? -16.861 10.865 45.418 1.00 78.62 112 HIS A CA 1
ATOM 885 C C . HIS A 1 112 ? -17.115 9.347 45.322 1.00 78.62 112 HIS A C 1
ATOM 887 O O . HIS A 1 112 ? -16.769 8.626 46.251 1.00 78.62 112 HIS A O 1
ATOM 893 N N . LEU A 1 113 ? -17.658 8.855 44.200 1.00 77.44 113 LEU A N 1
ATOM 894 C CA . LEU A 1 113 ? -17.826 7.426 43.902 1.00 77.44 113 LEU A CA 1
ATOM 895 C C . LEU A 1 113 ? -16.667 6.850 43.068 1.00 77.44 113 LEU A C 1
ATOM 897 O O . LEU A 1 113 ? -16.711 5.676 42.695 1.00 77.44 113 LEU A O 1
ATOM 901 N N . GLY A 1 114 ? -15.637 7.652 42.770 1.00 82.25 114 GLY A N 1
ATOM 902 C CA . GLY A 1 114 ? -14.474 7.251 41.972 1.00 82.25 114 GLY A CA 1
ATOM 903 C C . GLY A 1 114 ? -14.627 7.440 40.460 1.00 82.25 114 GLY A C 1
ATOM 904 O O . GLY A 1 114 ? -13.845 6.861 39.708 1.00 82.25 114 GLY A O 1
ATOM 905 N N . TYR A 1 115 ? -15.611 8.223 40.003 1.00 84.25 115 TYR A N 1
ATOM 906 C CA . TYR A 1 115 ? -15.748 8.572 38.586 1.00 84.25 115 TYR A CA 1
ATOM 907 C C . TYR A 1 115 ? -14.808 9.714 38.196 1.00 84.25 115 TYR A C 1
ATOM 909 O O . TYR A 1 115 ? -14.654 10.695 38.927 1.00 84.25 115 TYR A O 1
ATOM 917 N N . ASN A 1 116 ? -14.227 9.602 37.007 1.00 83.31 116 ASN A N 1
ATOM 918 C CA . ASN A 1 116 ? -13.398 10.618 36.382 1.00 83.31 116 ASN A CA 1
ATOM 919 C C . ASN A 1 116 ? -14.111 11.168 35.147 1.00 83.31 116 ASN A C 1
ATOM 921 O O . ASN A 1 116 ? -14.609 10.412 34.313 1.00 83.31 116 ASN A O 1
ATOM 925 N N . GLU A 1 117 ? -14.152 12.493 35.039 1.00 82.00 117 GLU A N 1
ATOM 926 C CA . GLU A 1 117 ? -14.657 13.168 33.849 1.00 82.00 117 GLU A CA 1
ATOM 927 C C . GLU A 1 117 ? -13.511 13.398 32.870 1.00 82.00 117 GLU A C 1
ATOM 929 O O . GLU A 1 117 ? -12.488 13.991 33.224 1.00 82.00 117 GLU A O 1
ATOM 934 N N . HIS A 1 118 ? -13.709 12.983 31.625 1.00 75.94 118 HIS A N 1
ATOM 935 C CA . HIS A 1 118 ? -12.765 13.266 30.563 1.00 75.94 118 HIS A CA 1
ATOM 936 C C . HIS A 1 118 ? -12.796 14.750 30.161 1.00 75.94 118 HIS A C 1
ATOM 938 O O . HIS A 1 118 ? -13.851 15.348 29.939 1.00 75.94 118 HIS A O 1
ATOM 944 N N . SER A 1 119 ? -11.613 15.358 30.043 1.00 71.12 119 SER A N 1
ATOM 945 C CA . SER A 1 119 ? -11.463 16.815 29.934 1.00 71.12 119 SER A CA 1
ATOM 946 C C . SER A 1 119 ? -12.120 17.431 28.689 1.00 71.12 119 SER A C 1
ATOM 948 O O . SER A 1 119 ? -12.625 18.556 28.775 1.00 71.12 119 SER A O 1
ATOM 950 N N . ILE A 1 120 ? -12.156 16.691 27.573 1.00 65.06 120 ILE A N 1
ATOM 951 C CA . ILE A 1 120 ? -12.689 17.142 26.276 1.00 65.06 120 ILE A CA 1
ATOM 952 C C . ILE A 1 120 ? -14.129 16.655 26.083 1.00 65.06 120 ILE A C 1
ATOM 954 O O . ILE A 1 120 ? -15.041 17.472 26.045 1.00 65.06 120 ILE A O 1
ATOM 958 N N . SER A 1 121 ? -14.334 15.337 26.009 1.00 65.44 121 SER A N 1
ATOM 959 C CA . SER A 1 121 ? -15.653 14.725 25.758 1.00 65.44 121 SER A CA 1
ATOM 960 C C . SER A 1 121 ? -16.673 14.898 26.885 1.00 65.44 121 SER A C 1
ATOM 962 O O . SER A 1 121 ? -17.855 14.661 26.662 1.00 65.44 121 SER A O 1
ATOM 964 N N . LYS A 1 122 ? -16.240 15.270 28.099 1.00 70.31 122 LYS A N 1
ATOM 965 C CA . LYS A 1 122 ? -17.094 15.368 29.300 1.00 70.31 122 LYS A CA 1
ATOM 966 C C . LYS A 1 122 ? -17.790 14.061 29.696 1.00 70.31 122 LYS A C 1
ATOM 968 O O . LYS A 1 122 ? -18.700 14.056 30.518 1.00 70.31 122 LYS A O 1
ATOM 973 N N . ILE A 1 123 ? -17.351 12.934 29.140 1.00 74.62 123 ILE A N 1
ATOM 974 C CA . ILE A 1 123 ? -17.860 11.617 29.511 1.00 74.62 123 ILE A CA 1
ATOM 975 C C . ILE A 1 123 ? -17.287 11.240 30.883 1.00 74.62 123 ILE A C 1
ATOM 977 O O . ILE A 1 123 ? -16.077 11.307 31.112 1.00 74.62 123 ILE A O 1
ATOM 981 N N . CYS A 1 124 ? -18.172 10.822 31.783 1.00 78.69 124 CYS A N 1
ATOM 982 C CA . CYS A 1 124 ? -17.842 10.350 33.121 1.00 78.69 124 CYS A CA 1
ATOM 983 C C . CYS A 1 124 ? -17.701 8.838 33.151 1.00 78.69 124 CYS A C 1
ATOM 985 O O . CYS A 1 124 ? -18.629 8.117 32.797 1.00 78.69 124 CYS A O 1
ATOM 987 N N . THR A 1 125 ? -16.551 8.356 33.607 1.00 85.62 125 THR A N 1
ATOM 988 C CA . THR A 1 125 ? -16.230 6.927 33.621 1.00 85.62 125 THR A CA 1
ATOM 989 C C . THR A 1 125 ? -15.585 6.508 34.928 1.00 85.62 125 THR A C 1
ATOM 991 O O . THR A 1 125 ? -14.906 7.281 35.599 1.00 85.62 125 THR A O 1
ATOM 994 N N . LYS A 1 126 ? -15.799 5.250 35.297 1.00 84.69 126 LYS A N 1
ATOM 995 C CA . LYS A 1 126 ? -15.178 4.591 36.441 1.00 84.69 126 LYS A CA 1
ATOM 996 C C . LYS A 1 126 ? -14.779 3.199 35.990 1.00 84.69 126 LYS A C 1
ATOM 998 O O . LYS A 1 126 ? -15.597 2.474 35.437 1.00 84.69 126 LYS A O 1
ATOM 1003 N N . TYR A 1 127 ? -13.525 2.837 36.227 1.00 83.19 127 TYR A N 1
ATOM 1004 C CA . TYR A 1 127 ? -13.047 1.489 35.956 1.00 83.19 127 TYR A CA 1
ATOM 1005 C C . TYR A 1 127 ? -13.112 0.662 37.236 1.00 83.19 127 TYR A C 1
ATOM 1007 O O . TYR A 1 127 ? -12.643 1.100 38.289 1.00 83.19 127 TYR A O 1
ATOM 1015 N N . ASN A 1 128 ? -13.688 -0.534 37.141 1.00 80.94 128 ASN A N 1
ATOM 1016 C CA . ASN A 1 128 ? -13.727 -1.506 38.224 1.00 80.94 128 ASN A CA 1
ATOM 1017 C C . ASN A 1 128 ? -12.987 -2.772 37.776 1.00 80.94 128 ASN A C 1
ATOM 1019 O O . ASN A 1 128 ? -13.344 -3.378 36.772 1.00 80.94 128 ASN A O 1
ATOM 1023 N N . SER A 1 129 ? -11.957 -3.172 38.523 1.00 77.31 129 SER A N 1
ATOM 1024 C CA . SER A 1 129 ? -11.165 -4.378 38.244 1.00 77.31 129 SER A CA 1
ATOM 1025 C C . SER A 1 129 ? -11.779 -5.661 38.815 1.00 77.31 129 SER A C 1
ATOM 1027 O O . SER A 1 129 ? -11.251 -6.753 38.591 1.00 77.31 129 SER A O 1
ATOM 1029 N N . THR A 1 130 ? -12.872 -5.550 39.573 1.00 80.75 130 THR A N 1
ATOM 1030 C CA . THR A 1 130 ? -13.551 -6.697 40.182 1.00 80.75 130 THR A CA 1
ATOM 1031 C C . THR A 1 130 ? -14.297 -7.483 39.113 1.00 80.75 130 THR A C 1
ATOM 1033 O O . THR A 1 130 ? -15.145 -6.938 38.411 1.00 80.75 130 THR A O 1
ATOM 1036 N N . LYS A 1 131 ? -14.005 -8.781 39.008 1.00 78.69 131 LYS A N 1
ATOM 1037 C CA . LYS A 1 131 ? -14.704 -9.678 38.083 1.00 78.69 131 LYS A CA 1
ATOM 1038 C C . LYS A 1 131 ? -16.082 -10.021 38.641 1.00 78.69 131 LYS A C 1
ATOM 1040 O O . LYS A 1 131 ? -16.181 -10.575 39.733 1.00 78.69 131 LYS A O 1
ATOM 1045 N N . VAL A 1 132 ? -17.116 -9.698 37.879 1.00 82.00 132 VAL A N 1
ATOM 1046 C CA . VAL A 1 132 ? -18.527 -9.963 38.179 1.00 82.00 132 VAL A CA 1
ATOM 1047 C C . VAL A 1 132 ? -19.239 -10.369 36.884 1.00 82.00 132 VAL A C 1
ATOM 1049 O O . VAL A 1 132 ? -18.695 -10.170 35.796 1.00 82.00 132 VAL A O 1
ATOM 1052 N N . THR A 1 133 ? -20.439 -10.942 36.983 1.00 80.88 133 THR A N 1
ATOM 1053 C CA . THR A 1 133 ? -21.271 -11.226 35.802 1.00 80.88 133 THR A CA 1
ATOM 1054 C C . THR A 1 133 ? -21.723 -9.927 35.134 1.00 80.88 133 THR A C 1
ATOM 1056 O O . THR A 1 133 ? -21.763 -8.881 35.785 1.00 80.88 133 THR A O 1
ATOM 1059 N N . TRP A 1 134 ? -22.101 -9.983 33.852 1.00 81.75 134 TRP A N 1
ATOM 1060 C CA . TRP A 1 134 ? -22.603 -8.808 33.125 1.00 81.75 134 TRP A CA 1
ATOM 1061 C C . TRP A 1 134 ? -23.790 -8.154 33.852 1.00 81.75 134 TRP A C 1
ATOM 1063 O O . TRP A 1 134 ? -23.769 -6.951 34.096 1.00 81.75 134 TRP A O 1
ATOM 1073 N N . ASP A 1 135 ? -24.759 -8.954 34.316 1.00 77.19 135 ASP A N 1
ATOM 1074 C CA . ASP A 1 135 ? -25.932 -8.463 35.057 1.00 77.19 135 ASP A CA 1
ATOM 1075 C C . ASP A 1 135 ? -25.553 -7.775 36.377 1.00 77.19 135 ASP A C 1
ATOM 1077 O O . ASP A 1 135 ? -26.125 -6.746 36.740 1.00 77.19 135 ASP A O 1
ATOM 1081 N N . ALA A 1 136 ? -24.569 -8.320 37.098 1.00 78.88 136 ALA A N 1
ATOM 1082 C CA . ALA A 1 136 ? -24.082 -7.724 38.337 1.00 78.88 136 ALA A CA 1
ATOM 1083 C C . ALA A 1 136 ? -23.289 -6.434 38.075 1.00 78.88 136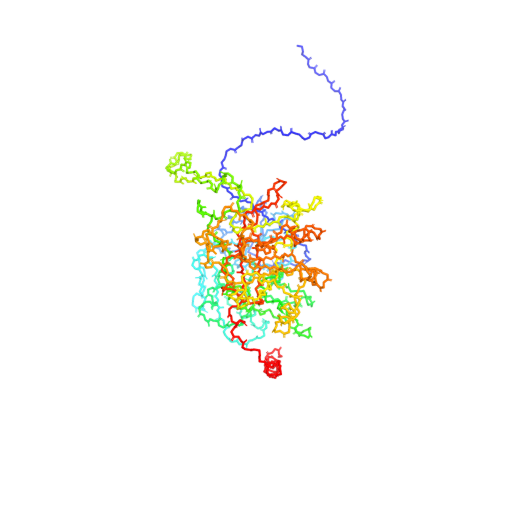 ALA A C 1
ATOM 1085 O O . ALA A 1 136 ? -23.423 -5.475 38.834 1.00 78.88 136 ALA A O 1
ATOM 1086 N N . ALA A 1 137 ? -22.504 -6.390 36.994 1.00 80.94 137 ALA A N 1
ATOM 1087 C CA . ALA A 1 137 ? -21.774 -5.198 36.572 1.00 80.94 137 ALA A CA 1
ATOM 1088 C C . ALA A 1 137 ? -22.740 -4.069 36.183 1.00 80.94 137 ALA A C 1
ATOM 1090 O O . ALA A 1 137 ? -22.601 -2.945 36.660 1.00 80.94 137 ALA A O 1
ATOM 1091 N N . GLN A 1 138 ? -23.760 -4.395 35.386 1.00 77.88 138 GLN A N 1
ATOM 1092 C CA . GLN A 1 138 ? -24.803 -3.465 34.970 1.00 77.88 138 GLN A CA 1
ATOM 1093 C C . GLN A 1 138 ? -25.606 -2.954 36.173 1.00 77.88 138 GLN A C 1
ATOM 1095 O O . GLN A 1 138 ? -25.732 -1.744 36.345 1.00 77.88 138 GLN A O 1
ATOM 1100 N N . SER A 1 139 ? -26.034 -3.846 37.073 1.00 76.88 139 SER A N 1
ATOM 1101 C CA . SER A 1 139 ? -26.737 -3.468 38.311 1.00 76.88 139 SER A CA 1
ATOM 1102 C C . SER A 1 139 ? -25.893 -2.553 39.209 1.00 76.88 139 SER A C 1
ATOM 1104 O O . SER A 1 139 ? -26.417 -1.651 39.861 1.00 76.88 139 SER A O 1
ATOM 1106 N N . GLN A 1 140 ? -24.573 -2.768 39.259 1.00 79.75 140 GLN A N 1
ATOM 1107 C CA . GLN A 1 140 ? -23.663 -1.912 40.020 1.00 79.75 140 GLN A CA 1
ATOM 1108 C C . GLN A 1 140 ? -23.532 -0.520 39.386 1.00 79.75 140 GLN A C 1
ATOM 1110 O O . GLN A 1 140 ? -23.566 0.478 40.105 1.00 79.75 140 GLN A O 1
ATOM 1115 N N . CYS A 1 141 ? -23.394 -0.444 38.060 1.00 74.69 141 CYS A N 1
ATOM 1116 C CA . CYS A 1 141 ? -23.371 0.829 37.344 1.00 74.69 141 CYS A CA 1
ATOM 1117 C C . CYS A 1 141 ? -24.677 1.610 37.546 1.00 74.69 141 CYS A C 1
ATOM 1119 O O . CYS A 1 141 ? -24.621 2.805 37.833 1.00 74.69 141 CYS A O 1
ATOM 1121 N N . GLU A 1 142 ? -25.827 0.933 37.492 1.00 73.19 142 GLU A N 1
ATOM 1122 C CA . GLU A 1 142 ? -27.145 1.533 37.737 1.00 73.19 142 GLU A CA 1
ATOM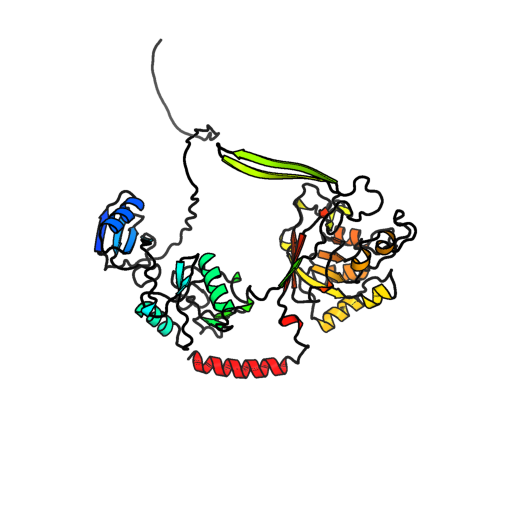 1123 C C . GLU A 1 142 ? -27.285 2.057 39.169 1.00 73.19 142 GLU A C 1
ATOM 1125 O O . GLU A 1 142 ? -27.796 3.157 39.377 1.00 73.19 142 GLU A O 1
ATOM 1130 N N . GLY A 1 143 ? -26.767 1.319 40.158 1.00 69.19 143 GLY A N 1
ATOM 1131 C CA . GLY A 1 143 ? -26.722 1.764 41.553 1.00 69.19 143 GLY A CA 1
ATOM 1132 C C . GLY A 1 143 ? -25.898 3.040 41.770 1.00 69.19 143 GLY A C 1
ATOM 1133 O O . GLY A 1 143 ? -26.233 3.841 42.641 1.00 69.19 143 GLY A O 1
ATOM 1134 N N . ASP A 1 144 ? -24.866 3.260 40.948 1.00 72.44 144 ASP A N 1
ATOM 1135 C CA . ASP A 1 144 ? -24.051 4.483 40.930 1.00 72.44 144 ASP A CA 1
ATOM 1136 C C . ASP A 1 144 ? -24.687 5.614 40.075 1.00 72.44 144 ASP A C 1
ATOM 1138 O O . ASP A 1 144 ? -24.125 6.709 39.986 1.00 72.44 144 ASP A O 1
ATOM 1142 N N . GLY A 1 145 ? -25.847 5.378 39.444 1.00 66.00 145 GLY A N 1
ATOM 1143 C CA . GLY A 1 145 ? -26.542 6.333 38.567 1.00 66.00 145 GLY A CA 1
ATOM 1144 C C . GLY A 1 145 ? -26.048 6.360 37.111 1.00 66.00 145 GLY A C 1
ATOM 1145 O O . GLY A 1 145 ? -26.343 7.313 36.382 1.00 66.00 145 GLY A O 1
ATOM 1146 N N . GLY A 1 146 ? -25.288 5.343 36.689 1.00 72.38 146 GLY A N 1
ATOM 1147 C CA . GLY A 1 146 ? -24.724 5.177 35.346 1.00 72.38 146 GLY A CA 1
ATOM 1148 C C . GLY A 1 146 ? -25.040 3.815 34.714 1.00 72.38 146 GLY A C 1
ATOM 1149 O O . GLY A 1 146 ? -25.941 3.108 35.145 1.00 72.38 146 GLY A O 1
ATOM 1150 N N . PHE A 1 147 ? -24.302 3.453 33.661 1.00 77.50 147 PHE A N 1
ATOM 1151 C CA . PHE A 1 147 ? -24.472 2.210 32.889 1.00 77.50 147 PHE A CA 1
ATOM 1152 C C . PHE A 1 147 ? -23.099 1.654 32.520 1.00 77.50 147 PHE A C 1
ATOM 1154 O O . PHE A 1 147 ? -22.095 2.373 32.603 1.00 77.50 147 PHE A O 1
ATOM 1161 N N . LEU A 1 148 ? -23.051 0.396 32.081 1.00 80.50 148 LEU A N 1
ATOM 1162 C CA . LEU A 1 148 ? -21.849 -0.125 31.445 1.00 80.50 148 LEU A CA 1
ATOM 1163 C C . LEU A 1 148 ? -21.479 0.712 30.214 1.00 80.50 148 LEU A C 1
ATOM 1165 O O . LEU A 1 148 ? -22.332 1.224 29.489 1.00 80.50 148 LEU A O 1
ATOM 1169 N N . PHE A 1 149 ? -20.174 0.863 29.997 1.00 81.56 149 PHE A N 1
ATOM 1170 C CA . PHE A 1 149 ? -19.635 1.779 28.998 1.00 81.56 149 PHE A CA 1
ATOM 1171 C C . PHE A 1 149 ? -20.029 1.375 27.569 1.00 81.56 149 PHE A C 1
ATOM 1173 O O . PHE A 1 149 ? -19.840 0.222 27.174 1.00 81.56 149 PHE A O 1
ATOM 1180 N N . ILE A 1 150 ? -20.533 2.338 26.792 1.00 76.88 150 ILE A N 1
ATOM 1181 C CA . ILE A 1 150 ? -20.845 2.186 25.365 1.00 76.88 150 ILE A CA 1
ATOM 1182 C C . ILE A 1 150 ? -19.689 2.750 24.536 1.00 76.88 150 ILE A C 1
ATOM 1184 O O . ILE A 1 150 ? -19.212 3.852 24.807 1.00 76.88 150 ILE A O 1
ATOM 1188 N N . LEU A 1 151 ? -19.285 2.015 23.498 1.00 71.81 151 LEU A N 1
ATOM 1189 C CA . LEU A 1 151 ? -18.264 2.431 22.537 1.00 71.81 151 LEU A CA 1
ATOM 1190 C C . LEU A 1 151 ? -18.866 2.616 21.130 1.00 71.81 151 LEU A C 1
ATOM 1192 O O . LEU A 1 151 ? -18.592 1.841 20.217 1.00 71.81 151 LEU A O 1
ATOM 1196 N N . ASP A 1 152 ? -19.705 3.633 20.946 1.00 64.88 152 ASP A N 1
ATOM 1197 C CA . ASP A 1 152 ? -20.447 3.897 19.698 1.00 64.88 152 ASP A CA 1
ATOM 1198 C C . ASP A 1 152 ? -20.164 5.279 19.077 1.00 64.88 152 ASP A C 1
ATOM 1200 O O . ASP A 1 152 ? -20.520 5.535 17.926 1.00 64.88 152 ASP A O 1
ATOM 1204 N N . THR A 1 153 ? -19.469 6.163 19.798 1.00 60.91 153 THR A N 1
ATOM 1205 C CA . THR A 1 153 ? -19.169 7.542 19.372 1.00 60.91 153 THR A CA 1
ATOM 1206 C C . THR A 1 153 ? -17.665 7.834 19.332 1.00 60.91 153 THR A C 1
ATOM 1208 O O . THR A 1 153 ? -16.910 7.250 20.115 1.00 60.91 153 THR A O 1
ATOM 1211 N N . PRO A 1 154 ? -17.193 8.790 18.502 1.00 57.22 154 PRO A N 1
ATOM 1212 C CA . PRO A 1 154 ? -15.794 9.234 18.524 1.00 57.22 154 PRO A CA 1
ATOM 1213 C C . PRO A 1 154 ? -15.320 9.686 19.914 1.00 57.22 154 PRO A C 1
ATOM 1215 O O . PRO A 1 154 ? -14.189 9.408 20.306 1.00 57.22 154 PRO A O 1
ATOM 1218 N N . ASP A 1 155 ? -16.201 10.324 20.685 1.00 63.16 155 ASP A N 1
ATOM 1219 C CA . ASP A 1 155 ? -15.915 10.789 22.040 1.00 63.16 155 ASP A CA 1
ATOM 1220 C C . ASP A 1 155 ? -15.695 9.630 23.023 1.00 63.16 155 ASP A C 1
ATOM 1222 O O . ASP A 1 155 ? -14.727 9.651 23.786 1.00 63.16 155 ASP A O 1
ATOM 1226 N N . SER A 1 156 ? -16.533 8.585 22.973 1.00 67.88 156 SER A N 1
ATOM 1227 C CA . SER A 1 156 ? -16.335 7.366 23.776 1.00 67.88 156 SER A CA 1
ATOM 1228 C C . SER A 1 156 ? -15.029 6.638 23.423 1.00 67.88 156 SER A C 1
ATOM 1230 O O . SER A 1 156 ? -14.334 6.141 24.309 1.00 67.88 156 SER A O 1
ATOM 1232 N N . GLN A 1 157 ? -14.621 6.658 22.148 1.00 72.88 157 GLN A N 1
ATOM 1233 C CA . GLN A 1 157 ? -13.360 6.061 21.695 1.00 72.88 157 GLN A CA 1
ATOM 1234 C C . GLN A 1 157 ? -12.125 6.786 22.234 1.00 72.88 157 GLN A C 1
ATOM 1236 O O . GLN A 1 157 ? -11.126 6.136 22.537 1.00 72.88 157 GLN A O 1
ATOM 1241 N N . ILE A 1 158 ? -12.169 8.115 22.365 1.00 67.38 158 ILE A N 1
ATOM 1242 C CA . ILE A 1 158 ? -11.069 8.885 22.965 1.00 67.38 158 ILE A CA 1
ATOM 1243 C C . ILE A 1 158 ? -10.906 8.504 24.439 1.00 67.38 158 ILE A C 1
ATOM 1245 O O . ILE A 1 158 ? -9.794 8.198 24.865 1.00 67.38 158 ILE A O 1
ATOM 1249 N N . VAL A 1 159 ? -12.010 8.441 25.191 1.00 75.31 159 VAL A N 1
ATOM 1250 C CA . VAL A 1 159 ? -11.991 8.036 26.608 1.00 75.31 159 VAL A CA 1
ATOM 1251 C C . VAL A 1 159 ? -11.421 6.631 26.757 1.00 75.31 159 VAL A C 1
ATOM 1253 O O . VAL A 1 159 ? -10.522 6.412 27.564 1.00 75.31 159 VAL A O 1
ATOM 1256 N N . MET A 1 160 ? -11.885 5.688 25.933 1.00 75.69 160 MET A N 1
ATOM 1257 C CA . MET A 1 160 ? -11.401 4.311 25.974 1.00 75.69 160 MET A CA 1
ATOM 1258 C C . MET A 1 160 ? -9.893 4.229 25.693 1.00 75.69 160 MET A C 1
ATOM 1260 O O . MET A 1 160 ? -9.172 3.535 26.406 1.00 75.69 160 MET A O 1
ATOM 1264 N N . LYS A 1 161 ? -9.384 4.998 24.719 1.00 71.25 161 LYS A N 1
ATOM 1265 C CA . LYS A 1 161 ? -7.942 5.090 24.432 1.00 71.25 161 LYS A CA 1
ATOM 1266 C C . LYS A 1 161 ? -7.134 5.610 25.623 1.00 71.25 161 LYS A C 1
ATOM 1268 O O . LYS A 1 161 ? -6.038 5.112 25.861 1.00 71.25 161 LYS A O 1
ATOM 1273 N N . GLU A 1 162 ? -7.641 6.583 26.379 1.00 73.94 162 GLU A N 1
ATOM 1274 C CA . GLU A 1 162 ? -6.938 7.093 27.564 1.00 73.94 162 GLU A CA 1
ATOM 1275 C C . GLU A 1 162 ? -6.857 6.061 28.695 1.00 73.94 162 GLU A C 1
ATOM 1277 O O . GLU A 1 162 ? -5.782 5.877 29.267 1.00 73.94 162 GLU A O 1
ATOM 1282 N N . TYR A 1 163 ? -7.952 5.347 28.981 1.00 73.31 163 TYR A N 1
ATOM 1283 C CA . TYR A 1 163 ? -7.965 4.274 29.987 1.00 73.31 163 TYR A CA 1
ATOM 1284 C C . TYR A 1 163 ? -6.939 3.188 29.660 1.00 73.31 163 TYR A C 1
ATOM 1286 O O . TYR A 1 163 ? -6.156 2.767 30.513 1.00 73.31 163 TYR A O 1
ATOM 1294 N N . VAL A 1 164 ? -6.894 2.806 28.391 1.00 65.31 164 VAL A N 1
ATOM 1295 C CA . VAL A 1 164 ? -5.939 1.848 27.846 1.00 65.31 164 VAL A CA 1
ATOM 1296 C C . VAL A 1 164 ? -4.492 2.338 27.974 1.00 65.31 164 VAL A C 1
ATOM 1298 O O . VAL A 1 164 ? -3.640 1.622 28.502 1.00 65.31 164 VAL A O 1
ATOM 1301 N N . ASN A 1 165 ? -4.211 3.576 27.554 1.00 62.59 165 ASN A N 1
ATOM 1302 C CA . ASN A 1 165 ? -2.873 4.173 27.622 1.00 62.59 165 ASN A CA 1
ATOM 1303 C C . ASN A 1 165 ? -2.377 4.365 29.063 1.00 62.59 165 ASN A C 1
ATOM 1305 O O . ASN A 1 165 ? -1.171 4.362 29.305 1.00 62.59 165 ASN A O 1
ATOM 1309 N N . ALA A 1 166 ? -3.289 4.496 30.029 1.00 66.75 166 ALA A N 1
ATOM 1310 C CA . ALA A 1 166 ? -2.967 4.545 31.452 1.00 66.75 166 ALA A CA 1
ATOM 1311 C C . ALA A 1 166 ? -2.521 3.181 32.030 1.00 66.75 166 ALA A C 1
ATOM 1313 O O . ALA A 1 166 ? -2.246 3.087 33.227 1.00 66.75 166 ALA A O 1
ATOM 1314 N N . GLY A 1 167 ? -2.433 2.126 31.208 1.00 57.59 167 GLY A N 1
ATOM 1315 C CA . GLY A 1 167 ? -2.001 0.788 31.622 1.00 57.59 167 GLY A CA 1
ATOM 1316 C C . GLY A 1 167 ? -3.098 -0.027 32.310 1.00 57.59 167 GLY A C 1
ATOM 1317 O O . GLY A 1 167 ? -2.807 -1.056 32.927 1.00 57.59 167 GLY A O 1
ATOM 1318 N N . LEU A 1 168 ? -4.358 0.408 32.216 1.00 55.53 168 LEU A N 1
ATOM 1319 C CA . LEU A 1 168 ? -5.507 -0.323 32.743 1.00 55.53 168 LEU A CA 1
ATOM 1320 C C . LEU A 1 168 ? -5.847 -1.462 31.766 1.00 55.53 168 LEU A C 1
ATOM 1322 O O . LEU A 1 168 ? -6.620 -1.289 30.841 1.00 55.53 168 LEU A O 1
ATOM 1326 N N . HIS A 1 169 ? -5.168 -2.594 31.972 1.00 58.59 169 HIS A N 1
ATOM 1327 C CA . HIS A 1 169 ? -5.398 -3.960 31.475 1.00 58.59 169 HIS A CA 1
ATOM 1328 C C . HIS A 1 169 ? -5.934 -4.177 30.035 1.00 58.59 169 HIS A C 1
ATOM 1330 O O . HIS A 1 169 ? -7.031 -3.782 29.663 1.00 58.59 169 HIS A O 1
ATOM 1336 N N . ARG A 1 170 ? -5.188 -5.003 29.282 1.00 55.38 170 ARG A N 1
ATOM 1337 C CA . ARG A 1 170 ? -5.420 -5.457 27.891 1.00 55.38 170 ARG A CA 1
ATOM 1338 C C . ARG A 1 170 ? -6.840 -5.941 27.550 1.00 55.38 170 ARG A C 1
ATOM 1340 O O . ARG A 1 170 ? -7.227 -5.835 26.395 1.00 55.38 170 ARG A O 1
ATOM 1347 N N . TYR A 1 171 ? -7.600 -6.446 28.523 1.00 65.12 171 TYR A N 1
ATOM 1348 C CA . TYR A 1 171 ? -8.964 -6.946 28.328 1.00 65.12 171 TYR A CA 1
ATOM 1349 C C . TYR A 1 171 ? -9.934 -6.147 29.196 1.00 65.12 171 TYR A C 1
ATOM 1351 O O . TYR A 1 171 ? -9.907 -6.276 30.422 1.00 65.12 171 TYR A O 1
ATOM 1359 N N . THR A 1 172 ? -10.792 -5.344 28.566 1.00 73.06 172 THR A N 1
ATOM 1360 C CA . THR A 1 172 ? -11.827 -4.571 29.267 1.00 73.06 172 THR A CA 1
ATOM 1361 C C . THR A 1 172 ? -13.211 -4.993 28.792 1.00 73.06 172 THR A C 1
ATOM 1363 O O . THR A 1 172 ? -13.480 -5.003 27.596 1.00 73.06 172 THR A O 1
ATOM 1366 N N . PHE A 1 173 ? -14.100 -5.329 29.725 1.00 78.06 173 PHE A N 1
ATOM 1367 C CA . PHE A 1 173 ? -15.493 -5.648 29.411 1.00 78.06 173 PHE A CA 1
ATOM 1368 C C . PHE A 1 173 ? -16.301 -4.368 29.198 1.00 78.06 173 PHE A C 1
ATOM 1370 O O . PHE A 1 173 ? -16.181 -3.421 29.979 1.00 78.06 173 PHE A O 1
ATOM 1377 N N . LEU A 1 174 ? -17.122 -4.353 28.148 1.00 82.44 174 LEU A N 1
ATOM 1378 C CA . LEU A 1 174 ? -17.981 -3.224 27.786 1.00 82.44 174 LEU A CA 1
ATOM 1379 C C . LEU A 1 174 ? -19.470 -3.576 27.924 1.00 82.44 174 LEU A C 1
ATOM 1381 O O . LEU A 1 174 ? -19.836 -4.718 28.189 1.00 82.44 174 LEU A O 1
ATOM 1385 N N . GLY A 1 175 ? -20.338 -2.580 27.732 1.00 80.12 175 GLY A N 1
ATOM 1386 C CA . GLY A 1 175 ? -21.788 -2.707 27.901 1.00 80.12 175 GLY A CA 1
ATOM 1387 C C . GLY A 1 175 ? -22.551 -3.387 26.764 1.00 80.12 175 GLY A C 1
ATOM 1388 O O . GLY A 1 175 ? -23.776 -3.401 26.814 1.00 80.12 175 GLY A O 1
ATOM 1389 N N . ALA A 1 176 ? -21.876 -3.921 25.743 1.00 80.62 176 ALA A N 1
ATOM 1390 C CA . ALA A 1 176 ? -22.540 -4.687 24.690 1.00 80.62 176 ALA A CA 1
ATOM 1391 C C . ALA A 1 176 ? -22.833 -6.130 25.131 1.00 80.62 176 ALA A C 1
ATOM 1393 O O . ALA A 1 176 ? -22.027 -6.750 25.833 1.00 80.62 176 ALA A O 1
ATOM 1394 N N . THR A 1 177 ? -23.982 -6.645 24.696 1.00 79.31 177 THR A N 1
ATOM 1395 C CA . THR A 1 177 ? -24.514 -7.972 25.025 1.00 79.31 177 THR A CA 1
ATOM 1396 C C . THR A 1 177 ? -25.348 -8.516 23.862 1.00 79.31 177 THR A C 1
ATOM 1398 O O . THR A 1 177 ? -25.809 -7.750 23.019 1.00 79.31 177 THR A O 1
ATOM 1401 N N . ASP A 1 178 ? -25.543 -9.828 23.809 1.00 75.19 178 ASP A N 1
ATOM 1402 C CA . ASP A 1 178 ? -26.451 -10.523 22.888 1.00 75.19 178 ASP A CA 1
ATOM 1403 C C . ASP A 1 178 ? -27.604 -11.231 23.625 1.00 75.19 178 ASP A C 1
ATOM 1405 O O . ASP A 1 178 ? -28.341 -12.029 23.058 1.00 75.19 178 ASP A O 1
ATOM 1409 N N . LYS A 1 179 ? -27.815 -10.902 24.907 1.00 74.38 179 LYS A N 1
ATOM 1410 C CA . LYS A 1 179 ? -28.825 -11.531 25.776 1.00 74.38 179 LYS A CA 1
ATOM 1411 C C . LYS A 1 179 ? -30.267 -11.431 25.253 1.00 74.38 179 LYS A C 1
ATOM 1413 O O . LYS A 1 179 ? -31.119 -12.226 25.651 1.00 74.38 179 LYS A O 1
ATOM 1418 N N . ASN A 1 180 ? -30.558 -10.441 24.409 1.00 69.38 180 ASN A N 1
ATOM 1419 C CA . ASN A 1 180 ? -31.885 -10.248 23.821 1.00 69.38 180 ASN A CA 1
ATOM 1420 C C . ASN A 1 180 ? -32.122 -11.164 22.611 1.00 69.38 180 ASN A C 1
ATOM 1422 O O . ASN A 1 180 ? -33.229 -11.679 22.444 1.00 69.38 180 ASN A O 1
ATOM 1426 N N . GLU A 1 181 ? -31.091 -11.387 21.797 1.00 74.19 181 GLU A N 1
ATOM 1427 C CA . GLU A 1 181 ? -31.113 -12.285 20.648 1.00 74.19 181 GLU A CA 1
ATOM 1428 C C . GLU A 1 181 ? -29.706 -12.859 20.434 1.00 74.19 181 GLU A C 1
ATOM 1430 O O . GLU A 1 181 ? -28.763 -12.136 20.119 1.00 74.19 181 GLU A O 1
ATOM 1435 N N . GLU A 1 182 ? -29.578 -14.174 20.613 1.00 77.44 182 GLU A N 1
ATOM 1436 C CA . GLU A 1 182 ? -28.306 -14.898 20.558 1.00 77.44 182 GLU A CA 1
ATOM 1437 C C . GLU A 1 182 ? -27.514 -14.578 19.276 1.00 77.44 182 GLU A C 1
ATOM 1439 O O . GLU A 1 182 ? -28.062 -14.615 18.170 1.00 77.44 182 GLU A O 1
ATOM 1444 N N . ALA A 1 183 ? -26.216 -14.281 19.419 1.00 70.38 183 ALA A N 1
ATOM 1445 C CA . ALA A 1 183 ? -25.315 -13.841 18.346 1.00 70.38 183 ALA A CA 1
ATOM 1446 C C . ALA A 1 183 ? -25.632 -12.473 17.692 1.00 70.38 183 ALA A C 1
ATOM 1448 O O . ALA A 1 183 ? -24.875 -12.025 16.812 1.00 70.38 183 ALA A O 1
ATOM 1449 N N . VAL A 1 184 ? -26.677 -11.768 18.140 1.00 77.50 184 VAL A N 1
ATOM 1450 C CA . VAL A 1 184 ? -26.991 -10.385 17.757 1.00 77.50 184 VAL A CA 1
ATOM 1451 C C . VAL A 1 184 ? -26.524 -9.446 18.860 1.00 77.50 184 VAL A C 1
ATOM 1453 O O . VAL A 1 184 ? -27.197 -9.190 19.851 1.00 77.50 184 VAL A O 1
ATOM 14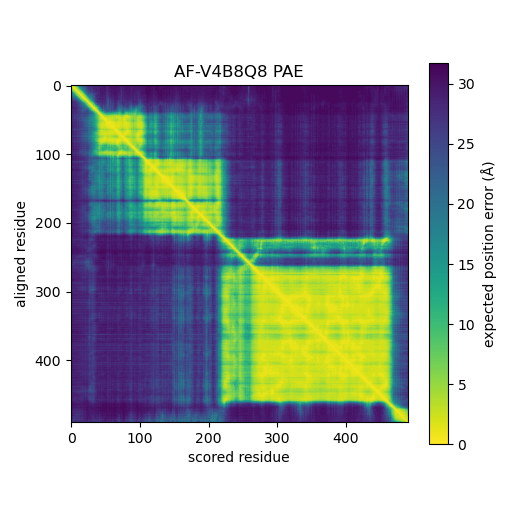56 N N . TRP A 1 185 ? -25.323 -8.913 18.662 1.00 76.38 185 TRP A N 1
ATOM 1457 C CA . TRP A 1 185 ? -24.673 -8.052 19.636 1.00 76.38 185 TRP A CA 1
ATOM 1458 C C . TRP A 1 185 ? -25.138 -6.607 19.511 1.00 76.38 185 TRP A C 1
ATOM 1460 O O . TRP A 1 185 ? -24.939 -5.955 18.479 1.00 76.38 185 TRP A O 1
ATOM 1470 N N . GLU A 1 186 ? -25.670 -6.081 20.602 1.00 73.12 186 GLU A N 1
ATOM 1471 C CA . GLU A 1 186 ? -26.123 -4.704 20.714 1.00 73.12 186 GLU A CA 1
ATOM 1472 C C . GLU A 1 186 ? -25.617 -4.056 22.001 1.00 73.12 186 GLU A C 1
ATOM 1474 O O . GLU A 1 186 ? -25.326 -4.703 23.008 1.00 73.12 186 GLU A O 1
ATOM 1479 N N . TRP A 1 187 ? -25.466 -2.740 21.955 1.00 71.88 187 TRP A N 1
ATOM 1480 C CA . TRP A 1 187 ? -25.287 -1.933 23.152 1.00 71.88 187 TRP A CA 1
ATOM 1481 C C . TRP A 1 187 ? -26.581 -1.937 23.966 1.00 71.88 187 TRP A C 1
ATOM 1483 O O . TRP A 1 187 ? -27.662 -2.140 23.418 1.00 71.88 187 TRP A O 1
ATOM 1493 N N . PHE A 1 188 ? -26.509 -1.627 25.263 1.00 64.19 188 PHE A N 1
ATOM 1494 C CA . PHE A 1 188 ? -27.707 -1.600 26.116 1.00 64.19 188 PHE A CA 1
ATOM 1495 C C . PHE A 1 188 ? -28.821 -0.663 25.602 1.00 64.19 188 PHE A C 1
ATOM 1497 O O . PHE A 1 188 ? -29.978 -0.818 25.980 1.00 64.19 188 PHE A O 1
ATOM 1504 N N . ASN A 1 189 ? -28.487 0.310 24.746 1.00 58.03 189 ASN A N 1
ATOM 1505 C CA . ASN A 1 189 ? -29.434 1.225 24.107 1.00 58.03 189 ASN A CA 1
ATOM 1506 C C . ASN A 1 189 ? -30.143 0.635 22.865 1.00 58.03 189 ASN A C 1
ATOM 1508 O O . ASN A 1 189 ? -30.894 1.355 22.206 1.00 58.03 189 ASN A O 1
ATOM 1512 N N . GLY A 1 190 ? -29.906 -0.640 22.534 1.00 59.84 190 GLY A N 1
ATOM 1513 C CA . GLY A 1 190 ? -30.489 -1.347 21.387 1.00 59.84 190 GLY A CA 1
ATOM 1514 C C . GLY A 1 190 ? -29.823 -1.037 20.041 1.00 59.84 190 GLY A C 1
ATOM 1515 O O . GLY A 1 190 ? -30.362 -1.368 18.984 1.00 59.84 190 GLY A O 1
ATOM 1516 N N . VAL A 1 191 ? -28.678 -0.343 20.044 1.00 61.91 191 VAL A N 1
ATOM 1517 C CA . VAL A 1 191 ? -27.903 -0.077 18.825 1.00 61.91 191 VAL A CA 1
ATOM 1518 C C . VAL A 1 191 ? -26.983 -1.271 18.543 1.00 61.91 191 VAL A C 1
ATOM 1520 O O . VAL A 1 191 ? -26.183 -1.622 19.414 1.00 61.91 191 VAL A O 1
ATOM 1523 N N . PRO A 1 192 ? -27.018 -1.866 17.334 1.00 66.75 192 PRO A N 1
ATOM 1524 C CA . PRO A 1 192 ? -26.096 -2.936 16.962 1.00 66.75 192 PRO A CA 1
ATOM 1525 C C . PRO A 1 192 ? -24.638 -2.489 17.067 1.00 66.75 192 PRO A C 1
ATOM 1527 O O . PRO A 1 192 ? -24.288 -1.371 16.672 1.00 66.75 192 PRO A O 1
ATOM 1530 N N . ILE A 1 193 ? -23.762 -3.367 17.555 1.00 72.62 193 ILE A N 1
ATOM 1531 C CA . ILE A 1 193 ? -22.339 -3.036 17.631 1.00 72.62 193 ILE A CA 1
ATOM 1532 C C . ILE A 1 193 ? -21.720 -2.926 16.233 1.00 72.62 193 ILE A C 1
ATOM 1534 O O . ILE A 1 193 ? -22.056 -3.672 15.309 1.00 72.62 193 ILE A O 1
ATOM 1538 N N . ASN A 1 194 ? -20.727 -2.048 16.089 1.00 72.12 194 ASN A N 1
ATOM 1539 C CA . ASN A 1 194 ? -19.860 -2.074 14.920 1.00 72.12 194 ASN A CA 1
ATOM 1540 C C . ASN A 1 194 ? -18.711 -3.069 15.148 1.00 72.12 194 ASN A C 1
ATOM 1542 O O . ASN A 1 194 ? -17.747 -2.763 15.851 1.00 72.12 194 ASN A O 1
ATOM 1546 N N . ARG A 1 195 ? -18.787 -4.245 14.513 1.00 71.12 195 ARG A N 1
ATOM 1547 C CA . ARG A 1 195 ? -17.762 -5.300 14.624 1.00 71.12 195 ARG A CA 1
ATOM 1548 C C . ARG A 1 195 ? -16.362 -4.854 14.184 1.00 71.12 195 ARG A C 1
ATOM 1550 O O . ARG A 1 195 ? -15.387 -5.417 14.660 1.00 71.12 195 ARG A O 1
ATOM 1557 N N . SER A 1 196 ? -16.231 -3.817 13.349 1.00 65.38 196 SER A N 1
ATOM 1558 C CA . SER A 1 196 ? -14.917 -3.296 12.937 1.00 65.38 196 SER A CA 1
ATOM 1559 C C . SER A 1 196 ? -14.130 -2.623 14.071 1.00 65.38 196 SER A C 1
ATOM 1561 O O . SER A 1 196 ? -12.994 -2.213 13.853 1.00 65.38 196 SER A O 1
ATOM 1563 N N . MET A 1 197 ? -14.744 -2.423 15.242 1.00 62.22 197 MET A N 1
ATOM 1564 C CA . MET A 1 197 ? -14.113 -1.823 16.424 1.00 62.22 197 MET A CA 1
ATOM 1565 C C . MET A 1 197 ? -13.473 -2.857 17.361 1.00 62.22 197 MET A C 1
ATOM 1567 O O . MET A 1 197 ? -12.834 -2.471 18.337 1.00 62.22 197 MET A O 1
ATOM 1571 N N . PHE A 1 198 ? -13.648 -4.148 17.079 1.00 68.50 198 PHE A N 1
ATOM 1572 C CA . PHE A 1 198 ? -13.155 -5.259 17.889 1.00 68.50 198 PHE A CA 1
ATOM 1573 C C . PHE A 1 198 ? -12.109 -6.063 17.113 1.00 68.50 198 PHE A C 1
ATOM 1575 O O . PHE A 1 198 ? -11.887 -5.840 15.920 1.00 68.50 198 PHE A O 1
ATOM 1582 N N . THR A 1 199 ? -11.435 -6.994 17.789 1.00 61.09 199 THR A N 1
ATOM 1583 C CA . THR A 1 199 ? -10.550 -7.936 17.095 1.00 61.09 199 THR A CA 1
ATOM 1584 C C . THR A 1 199 ? -11.374 -8.801 16.133 1.00 61.09 199 THR A C 1
ATOM 1586 O O . THR A 1 199 ? -12.562 -9.003 16.370 1.00 61.09 199 THR A O 1
ATOM 1589 N N . PRO A 1 200 ? -10.785 -9.371 15.065 1.00 59.44 200 PRO A N 1
ATOM 1590 C CA . PRO A 1 200 ? -11.523 -10.245 14.147 1.00 59.44 200 PRO A CA 1
ATOM 1591 C C . PRO A 1 200 ? -12.196 -11.446 14.827 1.00 59.44 200 PRO A C 1
ATOM 1593 O O . PRO A 1 200 ? -13.137 -12.016 14.277 1.00 59.44 200 PRO A O 1
ATOM 1596 N N . SER A 1 201 ? -11.700 -11.845 16.002 1.00 62.69 201 SER A N 1
ATOM 1597 C CA . SER A 1 201 ? -12.284 -12.900 16.820 1.00 62.69 201 SER A CA 1
ATOM 1598 C C . SER A 1 201 ? -13.394 -12.420 17.750 1.00 62.69 201 SER A C 1
ATOM 1600 O O . SER A 1 201 ? -14.128 -13.271 18.222 1.00 62.69 201 SER A O 1
ATOM 1602 N N . ASP A 1 202 ? -13.554 -11.121 18.009 1.00 65.56 202 ASP A N 1
ATOM 1603 C CA . ASP A 1 202 ? -14.513 -10.607 18.987 1.00 65.56 202 ASP A CA 1
ATOM 1604 C C . ASP A 1 202 ? -15.671 -9.812 18.340 1.00 65.56 202 ASP A C 1
ATOM 1606 O O . ASP A 1 202 ? -15.488 -9.105 17.349 1.00 65.56 202 ASP A O 1
ATOM 1610 N N . PRO A 1 203 ? -16.885 -9.882 18.907 1.00 68.88 203 PRO A N 1
ATOM 1611 C CA . PRO A 1 203 ? -17.287 -10.863 19.907 1.00 68.88 203 PRO A CA 1
ATOM 1612 C C . PRO A 1 203 ? -17.388 -12.274 19.295 1.00 68.88 203 PRO A C 1
ATOM 1614 O O . PRO A 1 203 ? -18.022 -12.474 18.254 1.00 68.88 203 PRO A O 1
ATOM 1617 N N . ASN A 1 204 ? -16.748 -13.249 19.947 1.00 65.69 204 ASN A N 1
ATOM 1618 C CA . ASN A 1 204 ? -16.654 -14.649 19.499 1.00 65.69 204 ASN A CA 1
ATOM 1619 C C . ASN A 1 204 ? -17.883 -15.489 19.845 1.00 65.69 204 ASN A C 1
ATOM 1621 O O . ASN A 1 204 ? -17.996 -16.589 19.306 1.00 65.69 204 ASN A O 1
ATOM 1625 N N . ASN A 1 205 ? -18.751 -15.008 20.739 1.00 66.12 205 ASN A N 1
ATOM 1626 C CA . ASN A 1 205 ? -19.892 -15.754 21.266 1.00 66.12 205 ASN A CA 1
ATOM 1627 C C . ASN A 1 205 ? -19.541 -17.221 21.602 1.00 66.12 205 ASN A C 1
ATOM 1629 O O . ASN A 1 205 ? -20.062 -18.179 21.025 1.00 66.12 205 ASN A O 1
ATOM 1633 N N . PHE A 1 206 ? -18.532 -17.415 22.453 1.00 57.53 206 PHE A N 1
ATOM 1634 C CA . PHE A 1 206 ? -17.947 -18.734 22.669 1.00 57.53 206 PHE A CA 1
ATOM 1635 C C . PHE A 1 206 ? -18.978 -19.740 23.207 1.00 57.53 206 PHE A C 1
ATOM 1637 O O . PHE A 1 206 ? -19.416 -19.630 24.349 1.00 57.53 206 PHE A O 1
ATOM 1644 N N . ARG A 1 207 ? -19.262 -20.780 22.405 1.00 51.03 207 ARG A N 1
ATOM 1645 C CA . ARG A 1 207 ? -20.231 -21.863 22.681 1.00 51.03 207 ARG A CA 1
ATOM 1646 C C . ARG A 1 207 ? -21.693 -21.417 22.807 1.00 51.03 207 ARG A C 1
ATOM 1648 O O . ARG A 1 207 ? -22.461 -22.158 23.415 1.00 51.03 207 ARG A O 1
ATOM 1655 N N . ASP A 1 208 ? -22.056 -20.276 22.227 1.00 60.75 208 ASP A N 1
ATOM 1656 C CA . ASP A 1 208 ? -23.428 -19.751 22.273 1.00 60.75 208 ASP A CA 1
ATOM 1657 C C . ASP A 1 208 ? -23.912 -19.479 23.724 1.00 60.75 208 ASP A C 1
ATOM 1659 O O . ASP A 1 208 ? -25.035 -19.812 24.095 1.00 60.75 208 ASP A O 1
ATOM 1663 N N . ASP A 1 209 ? -23.005 -19.003 24.593 1.00 63.38 209 ASP A N 1
ATOM 1664 C CA . ASP A 1 209 ? -23.240 -18.791 26.041 1.00 63.38 209 ASP A CA 1
ATOM 1665 C C . ASP A 1 209 ? -22.500 -17.544 26.580 1.00 63.38 209 ASP A C 1
ATOM 1667 O O . ASP A 1 209 ? -22.330 -17.359 27.786 1.00 63.38 209 ASP A O 1
ATOM 1671 N N . GLN A 1 210 ? -21.969 -16.686 25.699 1.00 66.44 210 GLN A N 1
ATOM 1672 C CA . GLN A 1 210 ? -21.219 -15.499 26.114 1.00 66.44 210 GLN A CA 1
ATOM 1673 C C . GLN A 1 210 ? -22.023 -14.229 25.893 1.00 66.44 210 GLN A C 1
ATOM 1675 O O . GLN A 1 210 ? -22.155 -13.773 24.772 1.00 66.44 210 GLN A O 1
ATOM 1680 N N . HIS A 1 211 ? -22.410 -13.580 26.991 1.00 68.75 211 HIS A N 1
ATOM 1681 C CA . HIS A 1 211 ? -23.249 -12.378 26.949 1.00 68.75 211 HIS A CA 1
ATOM 1682 C C . HIS A 1 211 ? -22.504 -11.060 27.202 1.00 68.75 211 HIS A C 1
ATOM 1684 O O . HIS A 1 211 ? -23.139 -10.032 27.445 1.00 68.75 211 HIS A O 1
ATOM 1690 N N . CYS A 1 212 ? -21.167 -11.064 27.193 1.00 74.94 212 CYS A N 1
ATOM 1691 C CA . CYS A 1 212 ? -20.354 -9.872 27.435 1.00 74.94 212 CYS A CA 1
ATOM 1692 C C . CYS A 1 212 ? -19.297 -9.662 26.347 1.00 74.94 212 CYS A C 1
ATOM 1694 O O . CYS A 1 212 ? -18.536 -10.568 26.010 1.00 74.94 212 CYS A O 1
ATOM 1696 N N . VAL A 1 213 ? -19.216 -8.435 25.827 1.00 76.75 213 VAL A N 1
ATOM 1697 C CA . VAL A 1 213 ? -18.172 -8.061 24.868 1.00 76.75 213 VAL A CA 1
ATOM 1698 C C . VAL A 1 213 ? -16.879 -7.705 25.591 1.00 76.75 213 VAL A C 1
ATOM 1700 O O . VAL A 1 213 ? -16.868 -6.891 26.520 1.00 76.75 213 VAL A O 1
ATOM 1703 N N . VAL A 1 214 ? -15.776 -8.270 25.105 1.00 72.94 214 VAL A N 1
ATOM 1704 C CA . VAL A 1 214 ? -14.419 -7.878 25.486 1.00 72.94 214 VAL A CA 1
ATOM 1705 C C . VAL A 1 214 ? -13.874 -6.908 24.448 1.00 72.94 214 VAL A C 1
ATOM 1707 O O . VAL A 1 214 ? -13.861 -7.184 23.252 1.00 72.94 214 VAL A O 1
ATOM 1710 N N . TYR A 1 215 ? -13.399 -5.763 24.918 1.00 67.62 215 TYR A N 1
ATOM 1711 C CA . TYR A 1 215 ? -12.574 -4.859 24.141 1.00 67.62 215 TYR A CA 1
ATOM 1712 C C . TYR A 1 215 ? -11.104 -5.180 24.408 1.00 67.62 215 TYR A C 1
ATOM 1714 O O . TYR A 1 215 ? -10.599 -4.945 25.514 1.00 67.62 215 TYR A O 1
ATOM 1722 N N . ASP A 1 216 ? -10.440 -5.739 23.395 1.00 64.25 216 ASP A N 1
ATOM 1723 C CA . ASP A 1 216 ? -8.988 -5.893 23.364 1.00 64.25 216 ASP A CA 1
ATOM 1724 C C . ASP A 1 216 ? -8.361 -4.668 22.687 1.00 64.25 216 ASP A C 1
ATOM 1726 O O . ASP A 1 216 ? -8.668 -4.294 21.552 1.00 64.25 216 ASP A O 1
ATOM 1730 N N . VAL A 1 217 ? -7.446 -4.054 23.424 1.00 51.88 217 VAL A N 1
ATOM 1731 C CA . VAL A 1 217 ? -6.625 -2.901 23.049 1.00 51.88 217 VAL A CA 1
ATOM 1732 C C . VAL A 1 217 ? -5.887 -3.076 21.713 1.00 51.88 217 VAL A C 1
ATOM 1734 O O . VAL A 1 217 ? -5.583 -2.092 21.033 1.00 51.88 217 VAL A O 1
ATOM 1737 N N . LEU A 1 218 ? -5.636 -4.317 21.300 1.00 47.75 218 LEU A N 1
ATOM 1738 C CA . LEU A 1 218 ? -4.985 -4.649 20.033 1.00 47.75 218 LEU A CA 1
ATOM 1739 C C . LEU A 1 218 ? -5.737 -4.168 18.780 1.00 47.75 218 LEU A C 1
ATOM 1741 O O . LEU A 1 218 ? -5.126 -4.078 17.718 1.00 47.75 218 LEU A O 1
ATOM 1745 N N . ALA A 1 219 ? -7.026 -3.817 18.874 1.00 48.16 219 ALA A N 1
ATOM 1746 C CA . ALA A 1 219 ? -7.838 -3.485 17.702 1.00 48.16 219 ALA A CA 1
ATOM 1747 C C . ALA A 1 219 ? -7.468 -2.157 17.003 1.00 48.16 219 ALA A C 1
ATOM 1749 O O . ALA A 1 219 ? -7.774 -2.009 15.824 1.00 48.16 219 ALA A O 1
ATOM 1750 N N . LEU A 1 220 ? -6.799 -1.194 17.664 1.00 43.53 220 LEU A N 1
ATOM 1751 C CA . LEU A 1 220 ? -6.403 0.071 17.005 1.00 43.53 220 LEU A CA 1
ATOM 1752 C C . LEU A 1 220 ? -5.169 0.798 17.571 1.00 43.53 220 LEU A C 1
ATOM 1754 O O . LEU A 1 220 ? -4.626 1.644 16.864 1.00 43.53 220 LEU A O 1
ATOM 1758 N N . SER A 1 221 ? -4.711 0.539 18.804 1.00 41.97 221 SER A N 1
ATOM 1759 C CA . SER A 1 221 ? -3.602 1.315 19.402 1.00 41.97 221 SER A CA 1
ATOM 1760 C C . SER A 1 221 ? -2.216 0.686 19.252 1.00 41.97 221 SER A C 1
ATOM 1762 O O . SER A 1 221 ? -1.230 1.351 19.557 1.00 41.97 221 SER A O 1
ATOM 1764 N N . LEU A 1 222 ? -2.128 -0.563 18.787 1.00 43.84 222 LEU A N 1
ATOM 1765 C CA . LEU A 1 222 ? -0.853 -1.218 18.476 1.00 43.84 222 LEU A CA 1
ATOM 1766 C C . LEU A 1 222 ? -0.524 -1.197 16.983 1.00 43.84 222 LEU A C 1
ATOM 1768 O O . LEU A 1 222 ? 0.615 -1.451 16.624 1.00 43.84 222 LEU A O 1
ATOM 1772 N N . LEU A 1 223 ? -1.456 -0.817 16.104 1.00 49.00 223 LEU A N 1
ATOM 1773 C CA . LEU A 1 223 ? -1.159 -0.725 14.677 1.00 49.00 223 LEU A CA 1
ATOM 1774 C C . LEU A 1 223 ? -0.130 0.383 14.415 1.00 49.00 223 LEU A C 1
ATOM 1776 O O . LEU A 1 223 ? -0.421 1.576 14.501 1.00 49.00 223 LEU A O 1
ATOM 1780 N N . SER A 1 224 ? 1.087 -0.022 14.070 1.00 55.03 224 SER A N 1
ATOM 1781 C CA . SER A 1 224 ? 2.110 0.868 13.540 1.00 55.03 224 SER A CA 1
ATOM 1782 C C . SER A 1 224 ? 1.655 1.364 12.178 1.00 55.03 224 SER A C 1
ATOM 1784 O O . SER A 1 224 ? 1.434 0.558 11.278 1.00 55.03 224 SER A O 1
ATOM 1786 N N . LEU A 1 225 ? 1.514 2.683 12.029 1.00 59.84 225 LEU A N 1
ATOM 1787 C CA . LEU A 1 225 ? 1.282 3.326 10.741 1.00 59.84 225 LEU A CA 1
ATOM 1788 C C . LEU A 1 225 ? 2.632 3.714 10.134 1.00 59.84 225 LEU A C 1
ATOM 1790 O O . LEU A 1 225 ? 3.348 4.551 10.686 1.00 59.84 225 LEU A O 1
ATOM 1794 N N . VAL A 1 226 ? 2.967 3.119 8.995 1.00 63.03 226 VAL A N 1
ATOM 1795 C CA . VAL A 1 226 ? 4.181 3.430 8.239 1.00 63.03 226 VAL A CA 1
ATOM 1796 C C . VAL A 1 226 ? 3.803 4.037 6.902 1.00 63.03 226 VAL A C 1
ATOM 1798 O O . VAL A 1 226 ? 2.923 3.553 6.199 1.00 63.03 226 VAL A O 1
ATOM 1801 N N . ASP A 1 227 ? 4.496 5.110 6.559 1.00 66.69 227 ASP A N 1
ATOM 1802 C CA . ASP A 1 227 ? 4.378 5.786 5.281 1.00 66.69 227 ASP A CA 1
ATOM 1803 C C . ASP A 1 227 ? 5.458 5.264 4.328 1.00 66.69 227 ASP A C 1
ATOM 1805 O O . ASP A 1 227 ? 6.651 5.410 4.597 1.00 66.69 227 ASP A O 1
ATOM 1809 N N . LEU A 1 228 ? 5.031 4.614 3.248 1.00 60.91 228 LEU A N 1
ATOM 1810 C CA . LEU A 1 228 ? 5.883 3.956 2.246 1.00 60.91 228 LEU A CA 1
ATOM 1811 C C . LEU A 1 228 ? 6.089 4.841 1.008 1.00 60.91 228 LEU A C 1
ATOM 1813 O O . LEU A 1 228 ? 6.311 4.364 -0.106 1.00 60.91 228 LEU A O 1
ATOM 1817 N N . PHE A 1 229 ? 5.968 6.147 1.211 1.00 61.62 229 PHE A N 1
ATOM 1818 C CA . PHE A 1 229 ? 6.057 7.172 0.190 1.00 61.62 229 PHE A CA 1
ATOM 1819 C C . PHE A 1 229 ? 7.248 8.076 0.455 1.00 61.62 229 PHE A C 1
ATOM 1821 O O . PHE A 1 229 ? 7.385 8.620 1.554 1.00 61.62 229 PHE A O 1
ATOM 1828 N N . ASP A 1 230 ? 8.069 8.288 -0.568 1.00 57.06 230 ASP A N 1
ATOM 1829 C CA . ASP A 1 230 ? 9.042 9.371 -0.522 1.00 57.06 230 ASP A CA 1
ATOM 1830 C C . ASP A 1 230 ? 8.392 10.693 -0.950 1.00 57.06 230 ASP A C 1
ATOM 1832 O O . ASP A 1 230 ? 7.509 10.731 -1.809 1.00 57.06 230 ASP A O 1
ATOM 1836 N N . ALA A 1 231 ? 8.803 11.797 -0.330 1.00 50.31 231 ALA A N 1
ATOM 1837 C CA . ALA A 1 231 ? 8.213 13.098 -0.602 1.00 50.31 231 ALA A CA 1
ATOM 1838 C C . ALA A 1 231 ? 8.433 13.499 -2.070 1.00 50.31 231 ALA A C 1
ATOM 1840 O O . ALA A 1 231 ? 9.557 13.498 -2.567 1.00 50.31 231 ALA A O 1
ATOM 1841 N N . ILE A 1 232 ? 7.365 13.914 -2.760 1.00 58.34 232 ILE A N 1
ATOM 1842 C CA . ILE A 1 232 ? 7.501 14.437 -4.121 1.00 58.34 232 ILE A CA 1
ATOM 1843 C C . ILE A 1 232 ? 8.108 15.840 -4.056 1.00 58.34 232 ILE A C 1
ATOM 1845 O O . ILE A 1 232 ? 7.487 16.789 -3.573 1.00 58.34 232 ILE A O 1
ATOM 1849 N N . THR A 1 233 ? 9.329 15.955 -4.562 1.00 54.91 233 THR A N 1
ATOM 1850 C CA . THR A 1 233 ? 10.093 17.197 -4.699 1.00 54.91 233 THR A CA 1
ATOM 1851 C C . THR A 1 233 ? 10.456 17.444 -6.166 1.00 54.91 233 THR A C 1
ATOM 1853 O O . THR A 1 233 ? 10.233 16.600 -7.036 1.00 54.91 233 THR A O 1
ATOM 1856 N N . ASN A 1 234 ? 11.054 18.604 -6.459 1.00 51.09 234 ASN A N 1
ATOM 1857 C CA . ASN A 1 234 ? 11.576 18.905 -7.799 1.00 51.09 234 ASN A CA 1
ATOM 1858 C C . ASN A 1 234 ? 12.717 17.950 -8.224 1.00 51.09 234 ASN A C 1
ATOM 1860 O O . ASN A 1 234 ? 13.034 17.882 -9.410 1.00 51.09 234 ASN A O 1
ATOM 1864 N N . ASP A 1 235 ? 13.298 17.203 -7.278 1.00 53.94 235 ASP A N 1
ATOM 1865 C CA . ASP A 1 235 ? 14.416 16.277 -7.493 1.00 53.94 235 ASP A CA 1
ATOM 1866 C C . ASP A 1 235 ? 13.964 14.823 -7.710 1.00 53.94 235 ASP A C 1
ATOM 1868 O O . ASP A 1 235 ? 14.797 13.930 -7.868 1.00 53.94 235 ASP A O 1
ATOM 1872 N N . VAL A 1 236 ? 12.648 14.568 -7.752 1.00 56.41 236 VAL A N 1
ATOM 1873 C CA . VAL A 1 236 ? 12.093 13.235 -8.025 1.00 56.41 236 VAL A CA 1
ATOM 1874 C C . VAL A 1 236 ? 12.632 12.687 -9.339 1.00 56.41 236 VAL A C 1
ATOM 1876 O O . VAL A 1 236 ? 12.621 13.353 -10.381 1.00 56.41 236 VAL A O 1
ATOM 1879 N N . LEU A 1 237 ? 13.090 11.439 -9.289 1.00 54.50 237 LEU A N 1
ATOM 1880 C CA . LEU A 1 237 ? 13.608 10.758 -10.458 1.00 54.50 237 LEU A CA 1
ATOM 1881 C C . LEU A 1 237 ? 12.451 10.282 -11.340 1.00 54.50 237 LEU A C 1
ATOM 1883 O O . LEU A 1 237 ? 11.550 9.574 -10.903 1.00 54.50 237 LEU A O 1
ATOM 1887 N N . TYR A 1 238 ? 12.508 10.670 -12.611 1.00 53.62 238 TYR A N 1
ATOM 1888 C CA . TYR A 1 238 ? 11.632 10.176 -13.668 1.00 53.62 238 TYR A CA 1
ATOM 1889 C C . TYR A 1 238 ? 12.440 9.308 -14.625 1.00 53.62 238 TYR A C 1
ATOM 1891 O O . TYR A 1 238 ? 13.640 9.536 -14.833 1.00 53.62 238 TYR A O 1
ATOM 1899 N N . ARG A 1 239 ? 11.763 8.361 -15.277 1.00 48.41 239 ARG A N 1
ATOM 1900 C CA . ARG A 1 239 ? 12.327 7.628 -16.412 1.00 48.41 239 ARG A CA 1
ATOM 1901 C C . ARG A 1 239 ? 12.724 8.596 -17.541 1.00 48.41 239 ARG A C 1
ATOM 1903 O O . ARG A 1 239 ? 12.161 9.683 -17.683 1.00 48.41 239 ARG A O 1
ATOM 1910 N N . CYS A 1 240 ? 13.724 8.238 -18.346 1.00 40.47 240 CYS A N 1
ATOM 1911 C CA . CYS A 1 240 ? 14.215 9.110 -19.418 1.00 40.47 240 CYS A CA 1
ATOM 1912 C C . CYS A 1 240 ? 13.111 9.454 -20.430 1.00 40.47 240 CYS A C 1
ATOM 1914 O O . CYS A 1 240 ? 12.370 8.575 -20.861 1.00 40.47 240 CYS A O 1
ATOM 1916 N N . GLY A 1 241 ? 13.050 10.721 -20.856 1.00 35.53 241 GLY A N 1
ATOM 1917 C CA . GLY A 1 241 ? 12.161 11.182 -21.932 1.00 35.53 241 GLY A CA 1
ATOM 1918 C C . GLY A 1 241 ? 11.034 12.128 -21.504 1.00 35.53 241 GLY A C 1
ATOM 1919 O O . GLY A 1 241 ? 10.463 12.800 -22.364 1.00 35.53 241 GLY A O 1
ATOM 1920 N N . PHE A 1 242 ? 10.753 12.272 -20.206 1.00 43.34 242 PHE A N 1
ATOM 1921 C CA . PHE A 1 242 ? 9.783 13.257 -19.715 1.00 43.34 242 PHE A CA 1
ATOM 1922 C C . PHE A 1 242 ? 10.422 14.652 -19.626 1.00 43.34 242 PHE A C 1
ATOM 1924 O O . PHE A 1 242 ? 11.377 14.870 -18.885 1.00 43.34 242 PHE A O 1
ATOM 1931 N N . ARG A 1 243 ? 9.914 15.608 -20.420 1.00 36.38 243 ARG A N 1
ATOM 1932 C CA . ARG A 1 243 ? 10.471 16.975 -20.524 1.00 36.38 243 ARG A CA 1
ATOM 1933 C C . ARG A 1 243 ? 10.123 17.897 -19.348 1.00 36.38 243 ARG A C 1
ATOM 1935 O O . ARG A 1 243 ? 10.746 18.944 -19.235 1.00 36.38 243 ARG A O 1
ATOM 1942 N N . ASN A 1 244 ? 9.198 17.497 -18.474 1.00 44.47 244 ASN A N 1
ATOM 1943 C CA . ASN A 1 244 ? 8.766 18.273 -17.310 1.00 44.47 244 ASN A CA 1
ATOM 1944 C C . ASN A 1 244 ? 8.823 17.382 -16.058 1.00 44.47 244 ASN A C 1
ATOM 1946 O O . ASN A 1 244 ? 7.842 16.719 -15.723 1.00 44.47 244 ASN A O 1
ATOM 1950 N N . ALA A 1 245 ? 9.988 17.338 -15.406 1.00 55.16 245 ALA A N 1
ATOM 1951 C CA . ALA A 1 245 ? 10.100 16.857 -14.029 1.00 55.16 245 ALA A CA 1
ATOM 1952 C C . ALA A 1 245 ? 9.203 17.720 -13.126 1.00 55.16 245 ALA A C 1
ATOM 1954 O O . ALA A 1 245 ? 8.950 18.874 -13.473 1.00 55.16 245 ALA A O 1
ATOM 1955 N N . PHE A 1 246 ? 8.696 17.147 -12.032 1.00 52.22 246 PHE A N 1
ATOM 1956 C CA . PHE A 1 246 ? 7.805 17.791 -11.058 1.00 52.22 246 PHE A CA 1
ATOM 1957 C C . PHE A 1 246 ? 8.000 19.316 -10.968 1.00 52.22 246 PHE A C 1
ATOM 1959 O O . PHE A 1 246 ? 9.095 19.794 -10.674 1.00 52.22 246 PHE A O 1
ATOM 1966 N N . LEU A 1 247 ? 6.936 20.073 -11.239 1.00 57.31 247 LEU A N 1
ATOM 1967 C CA . LEU A 1 247 ? 6.924 21.528 -11.140 1.00 57.31 247 LEU A CA 1
ATOM 1968 C C . LEU A 1 247 ? 6.055 21.924 -9.956 1.00 57.31 247 LEU A C 1
ATOM 1970 O O . LEU A 1 247 ? 4.849 21.674 -9.960 1.00 57.31 247 LEU A O 1
ATOM 1974 N N . TYR A 1 248 ? 6.663 22.577 -8.975 1.00 55.66 248 TYR A N 1
ATOM 1975 C CA . TYR A 1 248 ? 5.964 23.196 -7.859 1.00 55.66 248 TYR A CA 1
ATOM 1976 C C . TYR A 1 248 ? 6.040 24.716 -7.979 1.00 55.66 248 TYR A C 1
ATOM 1978 O O . TYR A 1 248 ? 7.120 25.302 -7.876 1.00 55.66 248 TYR A O 1
ATOM 1986 N N . GLU A 1 249 ? 4.893 25.359 -8.193 1.00 59.34 249 GLU A N 1
ATOM 1987 C CA . GLU A 1 249 ? 4.793 26.812 -8.269 1.00 59.34 249 GLU A CA 1
ATOM 1988 C C . GLU A 1 249 ? 4.072 27.348 -7.031 1.00 59.34 249 GLU A C 1
ATOM 1990 O O . GLU A 1 249 ? 2.888 27.087 -6.786 1.00 59.34 249 GLU A O 1
ATOM 1995 N N . TYR A 1 250 ? 4.806 28.127 -6.240 1.00 54.06 250 TYR A N 1
ATOM 1996 C CA . TYR A 1 250 ? 4.233 28.860 -5.124 1.00 54.06 250 TYR A CA 1
ATOM 1997 C C . TYR A 1 250 ? 3.31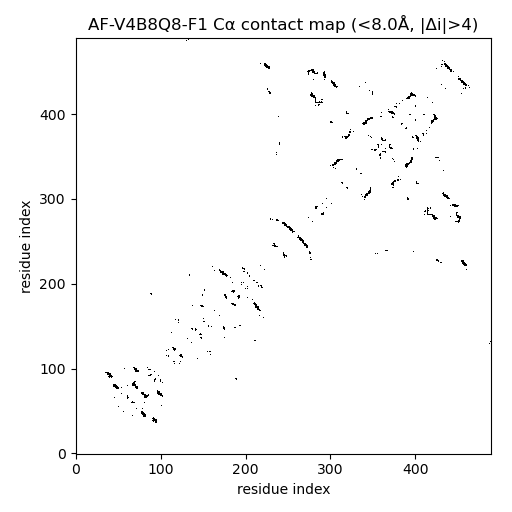4 29.962 -5.651 1.00 54.06 250 TYR A C 1
ATOM 1999 O O . TYR A 1 250 ? 3.763 30.873 -6.345 1.00 54.06 250 TYR A O 1
ATOM 2007 N N . VAL A 1 251 ? 2.031 29.902 -5.295 1.00 59.91 251 VAL A N 1
ATOM 2008 C CA . VAL A 1 251 ? 1.041 30.863 -5.801 1.00 59.91 251 VAL A CA 1
ATOM 2009 C C . VAL A 1 251 ? 0.971 32.076 -4.884 1.00 59.91 251 VAL A C 1
ATOM 2011 O O . VAL A 1 251 ? 1.145 33.209 -5.334 1.00 59.91 251 VAL A O 1
ATOM 2014 N N . LYS A 1 252 ? 0.679 31.866 -3.592 1.00 49.62 252 LYS A N 1
ATOM 2015 C CA . LYS A 1 252 ? 0.539 32.945 -2.602 1.00 49.62 252 LYS A CA 1
ATOM 2016 C C . LYS A 1 252 ? 0.434 32.386 -1.179 1.00 49.62 252 LYS A C 1
ATOM 2018 O O . LYS A 1 252 ? -0.299 31.429 -0.945 1.00 49.62 252 LYS A O 1
ATOM 2023 N N . SER A 1 253 ? 1.039 33.068 -0.209 1.00 47.78 253 SER A N 1
ATOM 2024 C CA . SER A 1 253 ? 0.718 32.937 1.217 1.00 47.78 253 SER A CA 1
ATOM 2025 C C . SER A 1 253 ? 0.651 34.316 1.868 1.00 47.78 253 SER A C 1
ATOM 2027 O O . SER A 1 253 ? 1.398 35.233 1.516 1.00 47.78 253 SER A O 1
ATOM 2029 N N . GLY A 1 254 ? -0.332 34.503 2.749 1.00 52.09 254 GLY A N 1
ATOM 2030 C CA . GLY A 1 254 ? -0.534 35.767 3.448 1.00 52.09 254 GLY A CA 1
ATOM 2031 C C . GLY A 1 254 ? -1.923 35.938 4.055 1.00 52.09 254 GLY A C 1
ATOM 2032 O O . GLY A 1 254 ? -2.770 35.045 4.024 1.00 52.09 254 GLY A O 1
ATOM 2033 N N . ALA A 1 255 ? -2.135 37.120 4.627 1.00 49.50 255 ALA A N 1
ATOM 2034 C CA . ALA A 1 255 ? -3.402 37.579 5.178 1.00 49.50 255 ALA A CA 1
ATOM 2035 C C . ALA A 1 255 ? -4.458 37.754 4.071 1.00 49.50 255 ALA A C 1
ATOM 2037 O O . ALA A 1 255 ? -4.309 38.599 3.188 1.00 49.50 255 ALA A O 1
ATOM 2038 N N . TYR A 1 256 ? -5.537 36.979 4.138 1.00 50.97 256 TYR A N 1
ATOM 2039 C CA . TYR A 1 256 ? -6.710 37.087 3.280 1.00 50.97 256 TYR A CA 1
ATOM 2040 C C . TYR A 1 256 ? -7.905 37.594 4.087 1.00 50.97 256 TYR A C 1
ATOM 2042 O O . TYR A 1 256 ? -8.178 37.109 5.187 1.00 50.97 256 TYR A O 1
ATOM 2050 N N . PHE A 1 257 ? -8.625 38.571 3.537 1.00 52.88 257 PHE A N 1
ATOM 2051 C CA . PHE A 1 257 ? -9.847 39.082 4.149 1.00 52.88 257 PHE A CA 1
ATOM 2052 C C . PHE A 1 257 ? -11.021 38.193 3.755 1.00 52.88 257 PHE A C 1
ATOM 2054 O O . PHE A 1 257 ? -11.436 38.176 2.598 1.00 52.88 257 PHE A O 1
ATOM 2061 N N . VAL A 1 258 ? -11.576 37.480 4.731 1.00 53.66 258 VAL A N 1
ATOM 2062 C CA . VAL A 1 258 ? -12.843 36.761 4.580 1.00 53.66 258 VAL A CA 1
ATOM 2063 C C . VAL A 1 258 ? -13.809 37.371 5.586 1.00 53.66 258 VAL A C 1
ATOM 2065 O O . VAL A 1 258 ? -13.572 37.300 6.791 1.00 53.66 258 VAL A O 1
ATOM 2068 N N . PHE A 1 259 ? -14.866 38.021 5.091 1.00 55.12 259 PHE A N 1
ATOM 2069 C CA . PHE A 1 259 ? -15.885 38.682 5.918 1.00 55.12 259 PHE A CA 1
ATOM 2070 C C . PHE A 1 259 ? -15.276 39.562 7.029 1.00 55.12 259 PHE A C 1
ATOM 2072 O O . PHE A 1 259 ? -15.506 39.337 8.216 1.00 55.12 259 PHE A O 1
ATOM 2079 N N . SER A 1 260 ? -14.471 40.563 6.645 1.00 51.53 260 SER A N 1
ATOM 2080 C CA . SER A 1 260 ? -13.817 41.550 7.537 1.00 51.53 260 SER A CA 1
ATOM 2081 C C . SER A 1 260 ? -12.766 41.030 8.535 1.00 51.53 260 SER A C 1
ATOM 2083 O O . SER A 1 260 ? -12.141 41.845 9.205 1.00 51.53 260 SER A O 1
ATOM 2085 N N . ASN A 1 261 ? -12.477 39.725 8.575 1.00 45.53 261 ASN A N 1
ATOM 2086 C CA . ASN A 1 261 ? -11.405 39.164 9.401 1.00 45.53 261 ASN A CA 1
ATOM 2087 C C . ASN A 1 261 ? -10.195 38.754 8.553 1.00 45.53 261 ASN A C 1
ATOM 2089 O O . ASN A 1 261 ? -10.346 38.138 7.494 1.00 45.53 261 ASN A O 1
ATOM 2093 N N . VAL A 1 262 ? -8.994 39.069 9.043 1.00 56.41 262 VAL A N 1
ATOM 2094 C CA . VAL A 1 262 ? -7.729 38.616 8.455 1.00 56.41 262 VAL A CA 1
ATOM 2095 C C . VAL A 1 262 ? -7.496 37.159 8.843 1.00 56.41 262 VAL A C 1
ATOM 2097 O O . VAL A 1 262 ? -7.351 36.844 10.022 1.00 56.41 262 VAL A O 1
ATOM 2100 N N . ARG A 1 263 ? -7.437 36.264 7.856 1.00 66.62 263 ARG A N 1
ATOM 2101 C CA . ARG A 1 263 ? -7.057 34.857 8.044 1.00 66.62 263 ARG A CA 1
ATOM 2102 C C . ARG A 1 263 ? -5.831 34.536 7.203 1.00 66.62 263 ARG A C 1
ATOM 2104 O O . ARG A 1 263 ? -5.700 35.041 6.094 1.00 66.62 263 ARG A O 1
ATOM 2111 N N . ARG A 1 264 ? -4.927 33.698 7.710 1.00 69.69 264 ARG A N 1
ATOM 2112 C CA . ARG A 1 264 ? -3.813 33.184 6.903 1.00 69.69 264 ARG A CA 1
ATOM 2113 C C . ARG A 1 264 ? -4.360 32.170 5.893 1.00 69.69 264 ARG A C 1
ATOM 2115 O O . ARG A 1 264 ? -5.100 31.272 6.280 1.00 69.69 264 ARG A O 1
ATOM 2122 N N . TYR A 1 265 ? -3.990 32.323 4.625 1.00 72.06 265 TYR A N 1
ATOM 2123 C CA . TYR A 1 265 ? -4.287 31.381 3.544 1.00 72.06 265 TYR A CA 1
ATOM 2124 C C . TYR A 1 265 ? -3.003 31.090 2.766 1.00 72.06 265 TYR A C 1
ATOM 2126 O O . TYR A 1 265 ? -2.219 32.007 2.513 1.00 72.06 265 TYR A O 1
ATOM 2134 N N . GLU A 1 266 ? -2.790 29.826 2.413 1.00 73.56 266 GLU A N 1
ATOM 2135 C CA . GLU A 1 266 ? -1.646 29.351 1.638 1.00 73.56 266 GLU A CA 1
ATOM 2136 C C . GLU A 1 266 ? -2.143 28.362 0.582 1.00 73.56 266 GLU A C 1
ATOM 2138 O O . GLU A 1 266 ? -2.957 27.490 0.883 1.00 73.56 266 GLU A O 1
ATOM 2143 N N . SER A 1 267 ? -1.695 28.540 -0.660 1.00 75.31 267 SER A N 1
ATOM 2144 C CA . SER A 1 267 ? -2.071 27.700 -1.798 1.00 75.31 267 SER A CA 1
ATOM 2145 C C . SER A 1 267 ? -0.927 27.644 -2.800 1.00 75.31 267 SER A C 1
ATOM 2147 O O . SER A 1 267 ? -0.231 28.641 -3.004 1.00 75.31 267 SER A O 1
ATOM 2149 N N . ASN A 1 268 ? -0.773 26.495 -3.457 1.00 75.62 268 ASN A N 1
ATOM 2150 C CA . ASN A 1 268 ? 0.282 26.220 -4.430 1.00 75.62 268 ASN A CA 1
ATOM 2151 C C . ASN A 1 268 ? -0.306 25.475 -5.637 1.00 75.62 268 ASN A C 1
ATOM 2153 O O . ASN A 1 268 ? -1.292 24.753 -5.483 1.00 75.62 268 ASN A O 1
ATOM 2157 N N . TYR A 1 269 ? 0.290 25.644 -6.816 1.00 72.50 269 TYR A N 1
ATOM 2158 C CA . TYR A 1 269 ? 0.023 24.793 -7.975 1.00 72.50 269 TYR A CA 1
ATOM 2159 C C . TYR A 1 269 ? 1.147 23.772 -8.099 1.00 72.50 269 TYR A C 1
ATOM 2161 O O . TYR A 1 269 ? 2.310 24.077 -7.831 1.00 72.50 269 TYR A O 1
ATOM 2169 N N . PHE A 1 270 ? 0.805 22.563 -8.531 1.00 77.00 270 PHE A N 1
ATOM 2170 C CA . PHE A 1 270 ? 1.797 21.562 -8.892 1.00 77.00 270 PHE A CA 1
ATOM 2171 C C . PHE A 1 270 ? 1.429 20.899 -10.219 1.00 77.00 270 PHE A C 1
ATOM 2173 O O . PHE A 1 270 ? 0.253 20.793 -10.569 1.00 77.00 270 PHE A O 1
ATOM 2180 N N . SER A 1 271 ? 2.446 20.457 -10.954 1.00 78.06 271 SER A N 1
ATOM 2181 C CA . SER A 1 271 ? 2.321 19.664 -12.175 1.00 78.06 271 SER A CA 1
ATOM 2182 C C . SER A 1 271 ? 3.334 18.528 -12.135 1.00 78.06 271 SER A C 1
ATOM 2184 O O . SER A 1 271 ? 4.489 18.728 -11.770 1.00 78.06 271 SER A O 1
ATOM 2186 N N . THR A 1 272 ? 2.916 17.335 -12.538 1.00 79.81 272 THR A N 1
ATOM 2187 C CA . THR A 1 272 ? 3.734 16.118 -12.498 1.00 79.81 272 THR A CA 1
ATOM 2188 C C . THR A 1 272 ? 3.378 15.211 -13.665 1.00 79.81 272 THR A C 1
ATOM 2190 O O . THR A 1 272 ? 2.248 15.261 -14.154 1.00 79.81 272 THR A O 1
ATOM 2193 N N . ALA A 1 273 ? 4.318 14.376 -14.112 1.00 80.75 273 ALA A N 1
ATOM 2194 C CA . ALA A 1 273 ? 3.944 13.218 -14.918 1.00 80.75 273 ALA A CA 1
ATOM 2195 C C . ALA A 1 273 ? 3.214 12.192 -14.032 1.00 80.75 273 ALA A C 1
ATOM 2197 O O . ALA A 1 273 ? 3.421 12.166 -12.817 1.00 80.75 273 ALA A O 1
ATOM 2198 N N . GLU A 1 274 ? 2.370 11.358 -14.644 1.00 88.31 274 GLU A N 1
ATOM 2199 C CA . GLU A 1 274 ? 1.642 10.292 -13.940 1.00 88.31 274 GLU A CA 1
ATOM 2200 C C . GLU A 1 274 ? 2.599 9.258 -13.320 1.00 88.31 274 GLU A C 1
ATOM 2202 O O . GLU A 1 274 ? 2.373 8.806 -12.201 1.00 88.31 274 GLU A O 1
ATOM 2207 N N . HIS A 1 275 ? 3.701 8.963 -14.015 1.00 90.25 275 HIS A N 1
ATOM 2208 C CA . HIS A 1 275 ? 4.671 7.922 -13.667 1.00 90.25 275 HIS A CA 1
ATOM 2209 C C . HIS A 1 275 ? 5.955 8.533 -13.097 1.00 90.25 275 HIS A C 1
ATOM 2211 O O . HIS A 1 275 ? 6.984 8.636 -13.774 1.00 90.25 275 HIS A O 1
ATOM 2217 N N . GLY A 1 276 ? 5.858 9.055 -11.876 1.00 78.69 276 GLY A N 1
ATOM 2218 C CA . GLY A 1 276 ? 6.946 9.758 -11.203 1.00 78.69 276 GLY A CA 1
ATOM 2219 C C . GLY A 1 276 ? 6.946 9.530 -9.703 1.00 78.69 276 GLY A C 1
ATOM 2220 O O . GLY A 1 276 ? 5.892 9.584 -9.072 1.00 78.69 276 GLY A O 1
ATOM 2221 N N . GLY A 1 277 ? 8.135 9.315 -9.134 1.00 83.38 277 GLY A N 1
ATOM 2222 C CA . GLY A 1 277 ? 8.284 8.957 -7.723 1.00 83.38 277 GLY A CA 1
ATOM 2223 C C . GLY A 1 277 ? 7.526 7.674 -7.388 1.00 83.38 277 GLY A C 1
ATOM 2224 O O . GLY A 1 277 ? 7.307 6.834 -8.262 1.00 83.38 277 GLY A O 1
ATOM 2225 N N . THR A 1 278 ? 7.103 7.523 -6.135 1.00 89.38 278 THR A N 1
ATOM 2226 C CA . THR A 1 278 ? 6.206 6.430 -5.746 1.00 89.38 278 THR A CA 1
ATOM 2227 C C . THR A 1 278 ? 4.841 6.622 -6.409 1.00 89.38 278 THR A C 1
ATOM 2229 O O . THR A 1 278 ? 4.112 7.573 -6.102 1.00 89.38 278 THR A O 1
ATOM 2232 N N . HIS A 1 279 ? 4.491 5.728 -7.329 1.00 94.69 279 HIS A N 1
ATOM 2233 C CA . HIS A 1 279 ? 3.292 5.856 -8.153 1.00 94.69 279 HIS A CA 1
ATOM 2234 C C . HIS A 1 279 ? 2.631 4.502 -8.415 1.00 94.69 279 HIS A C 1
ATOM 2236 O O . HIS A 1 279 ? 3.231 3.450 -8.195 1.00 94.69 279 HIS A O 1
ATOM 2242 N N . LEU A 1 280 ? 1.375 4.558 -8.856 1.00 98.19 280 LEU A N 1
ATOM 2243 C CA . LEU A 1 280 ? 0.624 3.408 -9.341 1.00 98.19 280 LEU A CA 1
ATOM 2244 C C . LEU A 1 280 ? 0.495 3.474 -10.858 1.00 98.19 280 LEU A C 1
ATOM 2246 O O . LEU A 1 280 ? 0.134 4.518 -11.407 1.00 98.19 280 LEU A O 1
ATOM 2250 N N . ASP A 1 281 ? 0.701 2.328 -11.492 1.00 98.44 281 ASP A N 1
ATOM 2251 C CA . ASP A 1 281 ? 0.413 2.085 -12.897 1.00 98.44 281 ASP A CA 1
ATOM 2252 C C . ASP A 1 281 ? -0.970 1.468 -13.033 1.00 98.44 281 ASP A C 1
ATOM 2254 O O . ASP A 1 281 ? -1.247 0.377 -12.520 1.00 98.44 281 ASP A O 1
ATOM 2258 N N . ALA A 1 282 ? -1.857 2.150 -13.752 1.00 98.25 282 ALA A N 1
ATOM 2259 C CA . ALA A 1 282 ? -3.128 1.557 -14.119 1.00 98.25 282 ALA A CA 1
ATOM 2260 C C . ALA A 1 282 ? -2.905 0.507 -15.226 1.00 98.25 282 ALA A C 1
ATOM 2262 O O . ALA A 1 282 ? -2.085 0.726 -16.120 1.00 98.25 282 ALA A O 1
ATOM 2263 N N . PRO A 1 283 ? -3.667 -0.600 -15.249 1.00 98.25 283 PRO A N 1
ATOM 2264 C CA . PRO A 1 283 ? -3.573 -1.633 -16.288 1.00 98.25 283 PRO A CA 1
ATOM 2265 C C . PRO A 1 283 ? -3.558 -1.108 -17.738 1.00 98.25 283 PRO A C 1
ATOM 2267 O O . PRO A 1 283 ? -2.857 -1.642 -18.603 1.00 98.25 283 PRO A O 1
ATOM 2270 N N . ALA A 1 284 ? -4.297 -0.026 -18.005 1.00 97.31 284 ALA A N 1
ATOM 2271 C CA . ALA A 1 284 ? -4.349 0.646 -19.301 1.00 97.31 284 ALA A CA 1
ATOM 2272 C C . ALA A 1 284 ? -3.006 1.223 -19.786 1.00 97.31 284 ALA A C 1
ATOM 2274 O O . ALA A 1 284 ? -2.880 1.507 -20.980 1.00 97.31 284 ALA A O 1
ATOM 2275 N N . HIS A 1 285 ? -2.027 1.406 -18.892 1.00 96.12 285 HIS A N 1
ATOM 2276 C CA . HIS A 1 285 ? -0.708 1.964 -19.197 1.00 96.12 285 HIS A CA 1
ATOM 2277 C C . HIS A 1 285 ? 0.018 1.162 -20.288 1.00 96.12 285 HIS A C 1
ATOM 2279 O O . HIS A 1 285 ? 0.558 1.744 -21.229 1.00 96.12 285 HIS A O 1
ATOM 2285 N N . PHE A 1 286 ? -0.064 -0.172 -20.225 1.00 95.38 286 PHE A N 1
ATOM 2286 C CA . PHE A 1 286 ? 0.544 -1.081 -21.204 1.00 95.38 286 PHE A CA 1
ATOM 2287 C C . PHE A 1 286 ? -0.454 -1.993 -21.926 1.00 95.38 286 PHE A C 1
ATOM 2289 O O . PHE A 1 286 ? -0.068 -2.682 -22.872 1.00 95.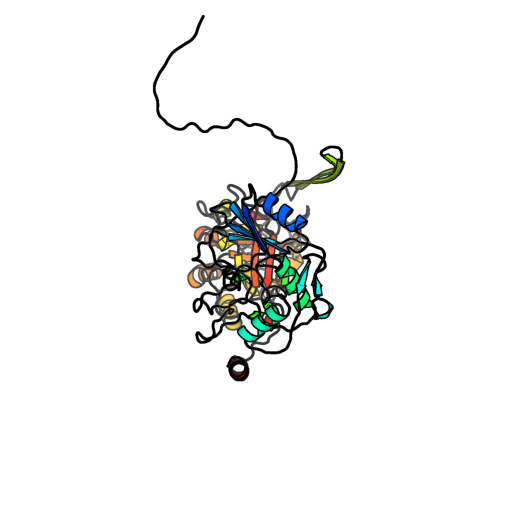38 286 PHE A O 1
ATOM 2296 N N . PHE A 1 287 ? -1.736 -1.997 -21.539 1.00 96.06 287 PHE A N 1
ATOM 2297 C CA . PHE A 1 287 ? -2.742 -2.850 -22.170 1.00 96.06 287 PHE A CA 1
ATOM 2298 C C . PHE A 1 287 ? -4.029 -2.093 -22.500 1.00 96.06 287 PHE A C 1
ATOM 2300 O O . PHE A 1 287 ? -4.830 -1.726 -21.643 1.00 96.06 287 PHE A O 1
ATOM 2307 N N . LYS A 1 288 ? -4.255 -1.853 -23.794 1.00 94.38 288 LYS A N 1
ATOM 2308 C CA . LYS A 1 288 ? -5.402 -1.072 -24.265 1.00 94.38 288 LYS A CA 1
ATOM 2309 C C . LYS A 1 288 ? -6.730 -1.747 -23.897 1.00 94.38 288 LYS A C 1
ATOM 2311 O O . LYS A 1 288 ? -6.951 -2.904 -24.235 1.00 94.38 288 LYS A O 1
ATOM 2316 N N . GLY A 1 289 ? -7.648 -0.970 -23.322 1.00 94.94 289 GLY A N 1
ATOM 2317 C CA . GLY A 1 289 ? -8.991 -1.433 -22.950 1.00 94.94 289 GLY A CA 1
ATOM 2318 C C . GLY A 1 289 ? -9.083 -2.030 -21.544 1.00 94.94 289 GLY A C 1
ATOM 2319 O O . GLY A 1 289 ? -10.170 -2.432 -21.143 1.00 94.94 289 GLY A O 1
ATOM 2320 N N . SER A 1 290 ? -7.969 -2.066 -20.814 1.00 97.56 290 SER A N 1
ATOM 2321 C CA . SER A 1 290 ? -7.931 -2.378 -19.387 1.00 97.56 290 SER A CA 1
ATOM 2322 C C . SER A 1 290 ? -8.234 -1.143 -18.535 1.00 97.56 290 SER A C 1
ATOM 2324 O O . SER A 1 290 ? -8.369 -0.039 -19.067 1.00 97.56 290 SER A O 1
ATOM 2326 N N . TRP A 1 291 ? -8.337 -1.328 -17.218 1.00 98.38 291 TRP A N 1
ATOM 2327 C CA . TRP A 1 291 ? -8.669 -0.257 -16.283 1.00 98.38 291 TRP A CA 1
ATOM 2328 C C . TRP A 1 291 ? -7.687 0.908 -16.346 1.00 98.38 291 TRP A C 1
ATOM 2330 O O . TRP A 1 291 ? -6.469 0.743 -16.245 1.00 98.38 291 TRP A O 1
ATOM 2340 N N . ARG A 1 292 ? -8.252 2.103 -16.454 1.00 98.06 292 ARG A N 1
ATOM 2341 C CA . ARG A 1 292 ? -7.616 3.375 -16.118 1.00 98.06 292 ARG A CA 1
ATOM 2342 C C . ARG A 1 292 ? -7.795 3.674 -14.635 1.00 98.06 292 ARG A C 1
ATOM 2344 O O . ARG A 1 292 ? -8.618 3.045 -13.974 1.00 98.06 292 ARG A O 1
ATOM 2351 N N . VAL A 1 293 ? -7.066 4.657 -14.106 1.00 96.56 293 VAL A N 1
ATOM 2352 C CA . VAL A 1 293 ? -7.079 4.986 -12.667 1.00 96.56 293 VAL A CA 1
ATOM 2353 C C . VAL A 1 293 ? -8.499 5.146 -12.110 1.00 96.56 293 VAL A C 1
ATOM 2355 O O . VAL A 1 293 ? -8.807 4.621 -11.043 1.00 96.56 293 VAL A O 1
ATOM 2358 N N . GLN A 1 294 ? -9.400 5.817 -12.834 1.00 96.75 294 GLN A N 1
ATOM 2359 C CA . GLN A 1 294 ? -10.776 6.029 -12.375 1.00 96.75 294 GLN A CA 1
ATOM 2360 C C . GLN A 1 294 ? -11.657 4.769 -12.354 1.00 96.75 294 GLN A C 1
ATOM 2362 O O . GLN A 1 294 ? -12.730 4.799 -11.744 1.00 96.75 294 GLN A O 1
ATOM 2367 N N . GLU A 1 295 ? -11.227 3.710 -13.039 1.00 97.81 295 GLU A N 1
ATOM 2368 C CA . GLU A 1 295 ? -11.953 2.453 -13.240 1.00 97.81 295 GLU A CA 1
ATOM 2369 C C . GLU A 1 295 ? -11.470 1.341 -12.301 1.00 97.81 295 GLU A C 1
ATOM 2371 O O . GLU A 1 295 ? -12.150 0.324 -12.180 1.00 97.81 295 GLU A O 1
ATOM 2376 N N . ILE A 1 296 ? -10.329 1.532 -11.624 1.00 97.75 296 ILE A N 1
ATOM 2377 C CA . ILE A 1 296 ? -9.812 0.572 -10.644 1.00 97.75 296 ILE A CA 1
ATOM 2378 C C . ILE A 1 296 ? -10.827 0.444 -9.492 1.00 97.75 296 ILE A C 1
ATOM 2380 O O . ILE A 1 296 ? -11.162 1.458 -8.865 1.00 97.75 296 ILE A O 1
ATOM 2384 N N . PRO A 1 297 ? -11.318 -0.773 -9.183 1.00 96.69 297 PRO A N 1
ATOM 2385 C CA . PRO A 1 297 ? -12.200 -0.991 -8.043 1.00 96.69 297 PRO A CA 1
ATOM 2386 C C . PRO A 1 297 ? -11.507 -0.592 -6.731 1.00 96.69 297 PRO A C 1
ATOM 2388 O O . PRO A 1 297 ? -10.367 -1.011 -6.509 1.00 96.69 297 PRO A O 1
ATOM 2391 N N . PRO A 1 298 ? -12.151 0.188 -5.843 1.00 92.62 298 PRO A N 1
ATOM 2392 C CA . PRO A 1 298 ? -11.540 0.624 -4.586 1.00 92.62 298 PRO A CA 1
ATOM 2393 C C . PRO A 1 298 ? -11.041 -0.526 -3.703 1.00 92.62 298 PRO A C 1
ATOM 2395 O O . PRO A 1 298 ? -10.046 -0.373 -3.002 1.00 92.62 298 PRO A O 1
ATOM 2398 N N . GLU A 1 299 ? -11.682 -1.692 -3.771 1.00 90.50 299 GLU A N 1
ATOM 2399 C CA . GLU A 1 299 ? -11.312 -2.889 -3.012 1.00 90.50 299 GLU A CA 1
ATOM 2400 C C . GLU A 1 299 ? -9.952 -3.457 -3.445 1.00 90.50 299 GLU A C 1
ATOM 2402 O O . GLU A 1 299 ? -9.313 -4.163 -2.675 1.00 90.50 299 GLU A O 1
ATOM 2407 N N . ARG A 1 300 ? -9.471 -3.129 -4.655 1.00 95.12 300 ARG A N 1
ATOM 2408 C CA . ARG A 1 300 ? -8.119 -3.492 -5.117 1.00 95.12 300 ARG A CA 1
ATOM 2409 C C . ARG A 1 300 ? -7.034 -2.586 -4.528 1.00 95.12 300 ARG A C 1
ATOM 2411 O O . ARG A 1 300 ? -5.864 -2.947 -4.578 1.00 95.12 300 ARG A O 1
ATOM 2418 N N . LEU A 1 301 ? -7.404 -1.422 -3.986 1.00 96.00 301 LEU A N 1
ATOM 2419 C CA . LEU A 1 301 ? -6.480 -0.418 -3.441 1.00 96.00 301 LEU A CA 1
ATOM 2420 C C . LEU A 1 301 ? -6.205 -0.602 -1.940 1.00 96.00 301 LEU A C 1
ATOM 2422 O O . LEU A 1 301 ? -5.479 0.199 -1.348 1.00 96.00 301 LEU A O 1
ATOM 2426 N N . ILE A 1 302 ? -6.795 -1.625 -1.317 1.00 93.12 302 ILE A N 1
ATOM 2427 C CA . ILE A 1 302 ? -6.603 -1.961 0.093 1.00 93.12 302 ILE A CA 1
ATOM 2428 C C . ILE A 1 302 ? -6.425 -3.471 0.194 1.00 93.12 302 ILE A C 1
ATOM 2430 O O . ILE A 1 302 ? -7.265 -4.220 -0.298 1.00 93.12 302 ILE A O 1
ATOM 2434 N N . GLY A 1 303 ? -5.358 -3.939 0.837 1.00 89.56 303 GLY A N 1
ATOM 2435 C CA . GLY A 1 303 ? -5.153 -5.380 0.950 1.00 89.56 303 GLY A CA 1
ATOM 2436 C C . GLY A 1 303 ? -4.013 -5.802 1.869 1.00 89.56 303 GLY A C 1
ATOM 2437 O O . GLY A 1 303 ? -3.169 -4.975 2.235 1.00 89.56 303 GLY A O 1
ATOM 2438 N N . PRO A 1 304 ? -3.986 -7.094 2.247 1.00 93.62 304 PRO A N 1
ATOM 2439 C CA . PRO A 1 304 ? -2.897 -7.668 3.024 1.00 93.62 304 PRO A CA 1
ATOM 2440 C C . PRO A 1 304 ? -1.590 -7.629 2.230 1.00 93.62 304 PRO A C 1
ATOM 2442 O O . PRO A 1 304 ? -1.564 -7.903 1.031 1.00 93.62 304 PRO A O 1
ATOM 2445 N N . VAL A 1 305 ? -0.493 -7.314 2.903 1.00 92.50 305 VAL A N 1
ATOM 2446 C CA . VAL A 1 305 ? 0.834 -7.202 2.299 1.00 92.50 305 VAL A CA 1
ATOM 2447 C C . VAL A 1 305 ? 1.562 -8.534 2.318 1.00 92.50 305 VAL A C 1
ATOM 2449 O O . VAL A 1 305 ? 1.542 -9.258 3.313 1.00 92.50 305 VAL A O 1
ATOM 2452 N N . VAL A 1 306 ? 2.271 -8.790 1.224 1.00 97.50 306 VAL A N 1
ATOM 2453 C CA . VAL A 1 306 ? 3.281 -9.838 1.090 1.00 97.50 306 VAL A CA 1
ATOM 2454 C C . VAL A 1 306 ? 4.565 -9.173 0.621 1.00 97.50 306 VAL A C 1
ATOM 2456 O O . VAL A 1 306 ? 4.596 -8.654 -0.492 1.00 97.50 306 VAL A O 1
ATOM 2459 N N . VAL A 1 307 ? 5.620 -9.165 1.437 1.00 98.19 307 VAL A N 1
ATOM 2460 C CA . VAL A 1 307 ? 6.931 -8.639 1.026 1.00 98.19 307 VAL A CA 1
ATOM 2461 C C . VAL A 1 307 ? 7.868 -9.794 0.698 1.00 98.19 307 VAL A C 1
ATOM 2463 O O . VAL A 1 307 ? 8.358 -10.481 1.589 1.00 98.19 307 VAL A O 1
ATOM 2466 N N . ILE A 1 308 ? 8.164 -9.976 -0.586 1.00 98.56 308 ILE A N 1
ATOM 2467 C CA . ILE A 1 308 ? 9.154 -10.940 -1.064 1.00 98.56 308 ILE A CA 1
ATOM 2468 C C . ILE A 1 308 ? 10.527 -10.274 -1.008 1.00 98.56 308 ILE A C 1
ATOM 2470 O O . ILE A 1 308 ? 10.854 -9.388 -1.805 1.00 98.56 308 ILE A O 1
ATOM 2474 N N . ASN A 1 309 ? 11.336 -10.688 -0.039 1.00 98.06 309 ASN A N 1
ATOM 2475 C CA . ASN A 1 309 ? 12.642 -10.102 0.213 1.00 98.06 309 ASN A CA 1
ATOM 2476 C C . ASN A 1 309 ? 13.743 -10.785 -0.609 1.00 98.06 309 ASN A C 1
ATOM 2478 O O . ASN A 1 309 ? 14.157 -11.909 -0.333 1.00 98.06 309 ASN A O 1
ATOM 2482 N N . ILE A 1 310 ? 14.264 -10.064 -1.600 1.00 98.31 310 ILE A N 1
ATOM 2483 C CA . ILE A 1 310 ? 15.362 -10.510 -2.468 1.00 98.31 310 ILE A CA 1
ATOM 2484 C C . ILE A 1 310 ? 16.648 -9.709 -2.249 1.00 98.31 310 ILE A C 1
ATOM 2486 O O . ILE A 1 310 ? 17.558 -9.786 -3.072 1.00 98.31 310 ILE A O 1
ATOM 2490 N N . THR A 1 311 ? 16.757 -8.947 -1.156 1.00 97.06 311 THR A N 1
ATOM 2491 C CA . THR A 1 311 ? 17.855 -7.988 -0.916 1.00 97.06 311 THR A CA 1
ATOM 2492 C C . THR A 1 311 ? 19.247 -8.595 -1.137 1.00 97.06 311 THR A C 1
ATOM 2494 O O . THR A 1 311 ? 20.092 -8.012 -1.815 1.00 97.06 311 THR A O 1
ATOM 2497 N N . GLN A 1 312 ? 19.494 -9.807 -0.627 1.00 97.19 312 GLN A N 1
ATOM 2498 C CA . GLN A 1 312 ? 20.782 -10.495 -0.799 1.00 97.19 312 GLN A CA 1
ATOM 2499 C C . GLN A 1 312 ? 21.038 -10.946 -2.249 1.00 97.19 312 GLN A C 1
ATOM 2501 O O . GLN A 1 312 ? 22.179 -10.963 -2.717 1.00 97.19 312 GLN A O 1
ATOM 2506 N N . LYS A 1 313 ? 19.983 -11.323 -2.974 1.00 98.31 313 LYS A N 1
ATOM 2507 C CA . LYS A 1 313 ? 20.081 -11.773 -4.368 1.00 98.31 313 LYS A CA 1
ATOM 2508 C C . LYS A 1 313 ? 20.303 -10.584 -5.298 1.00 98.31 313 LYS A C 1
ATOM 2510 O O . LYS A 1 313 ? 21.196 -10.638 -6.137 1.00 98.31 313 LYS A O 1
ATOM 2515 N N . ALA A 1 314 ? 19.575 -9.494 -5.066 1.00 97.62 314 ALA A N 1
ATOM 2516 C CA . ALA A 1 314 ? 19.725 -8.219 -5.756 1.00 97.62 314 ALA A CA 1
ATOM 2517 C C . ALA A 1 314 ? 21.114 -7.589 -5.558 1.00 97.62 314 ALA A C 1
ATOM 2519 O O . ALA A 1 314 ? 21.682 -7.034 -6.496 1.00 97.62 314 ALA A O 1
ATOM 2520 N N . SER A 1 315 ? 21.699 -7.694 -4.357 1.00 95.56 315 SER A N 1
ATOM 2521 C CA . SER A 1 315 ? 23.053 -7.179 -4.108 1.00 95.56 315 SER A CA 1
ATOM 2522 C C . SER A 1 315 ? 24.140 -7.976 -4.834 1.00 95.56 315 SER A C 1
ATOM 2524 O O . SER A 1 315 ? 25.165 -7.411 -5.212 1.00 95.56 315 SER A O 1
ATOM 2526 N N . SER A 1 316 ? 23.907 -9.273 -5.057 1.00 97.19 316 SER A N 1
ATOM 2527 C CA . SER A 1 316 ? 24.828 -10.164 -5.775 1.00 97.19 316 SER A CA 1
ATOM 2528 C C . SER A 1 316 ? 24.638 -10.105 -7.294 1.00 97.19 316 SER A C 1
ATOM 2530 O O . SER A 1 316 ? 25.589 -10.305 -8.046 1.00 97.19 316 SER A O 1
ATOM 2532 N N . ASN A 1 317 ? 23.412 -9.844 -7.746 1.00 98.19 317 ASN A N 1
ATOM 2533 C CA . ASN A 1 317 ? 23.050 -9.712 -9.147 1.00 98.19 317 ASN A CA 1
ATOM 2534 C C . ASN A 1 317 ? 22.038 -8.560 -9.310 1.00 98.19 317 ASN A C 1
ATOM 2536 O O . ASN A 1 317 ? 20.863 -8.744 -8.979 1.00 98.19 317 ASN A O 1
ATOM 2540 N N . PRO A 1 318 ? 22.453 -7.401 -9.857 1.00 97.19 318 PRO A N 1
ATOM 2541 C CA . PRO A 1 318 ? 21.564 -6.260 -10.045 1.00 97.19 318 PRO A CA 1
ATOM 2542 C C . PRO A 1 318 ? 20.451 -6.523 -11.065 1.00 97.19 318 PRO A C 1
ATOM 2544 O O . PRO A 1 318 ? 19.502 -5.760 -11.096 1.00 97.19 318 PRO A O 1
ATOM 2547 N N . ASP A 1 319 ? 20.529 -7.589 -11.864 1.00 98.50 319 ASP A N 1
ATOM 2548 C CA . ASP A 1 319 ? 19.481 -8.007 -12.803 1.00 98.50 319 ASP A CA 1
ATOM 2549 C C . ASP A 1 319 ? 18.702 -9.232 -12.288 1.00 98.50 319 ASP A C 1
ATOM 2551 O O . ASP A 1 319 ? 18.081 -9.961 -13.067 1.00 98.50 319 ASP A O 1
ATOM 2555 N N . TYR A 1 320 ? 18.760 -9.518 -10.979 1.00 98.75 320 TYR A N 1
ATOM 2556 C CA . TYR A 1 320 ? 17.985 -10.613 -10.403 1.00 98.75 320 TYR A CA 1
ATOM 2557 C C . TYR A 1 320 ? 16.488 -10.381 -10.614 1.00 98.75 320 TYR A C 1
ATOM 2559 O O . TYR A 1 320 ? 15.978 -9.272 -10.456 1.00 98.75 320 TYR A O 1
ATOM 2567 N N . ARG A 1 321 ? 15.780 -11.459 -10.949 1.00 98.69 321 ARG A N 1
ATOM 2568 C CA . ARG A 1 321 ? 14.334 -11.443 -11.136 1.00 98.69 321 ARG A CA 1
ATOM 2569 C C . ARG A 1 321 ? 13.691 -12.398 -10.147 1.00 98.69 321 ARG A C 1
ATOM 2571 O O 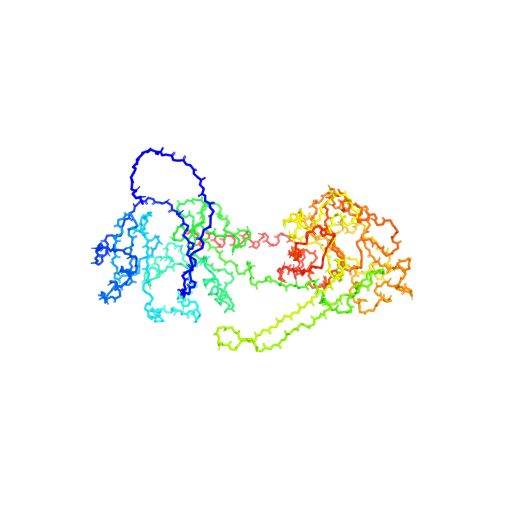. ARG A 1 321 ? 14.132 -13.546 -10.101 1.00 98.69 321 ARG A O 1
ATOM 2578 N N . VAL A 1 322 ? 12.677 -11.949 -9.405 1.00 98.81 322 VAL A N 1
ATOM 2579 C CA . VAL A 1 322 ? 11.899 -12.803 -8.487 1.00 98.81 322 VAL A CA 1
ATOM 2580 C C . VAL A 1 322 ? 11.399 -14.023 -9.254 1.00 98.81 322 VAL A C 1
ATOM 2582 O O . VAL A 1 322 ? 10.746 -13.866 -10.284 1.00 98.81 322 VAL A O 1
ATOM 2585 N N . GLN A 1 323 ? 11.729 -15.216 -8.774 1.00 98.69 323 GLN A N 1
ATOM 2586 C CA . GLN A 1 323 ? 11.326 -16.495 -9.354 1.00 98.69 323 GLN A CA 1
ATOM 2587 C C . GLN A 1 323 ? 10.145 -17.106 -8.587 1.00 98.69 323 GLN A C 1
ATOM 2589 O O . GLN A 1 323 ? 9.805 -16.677 -7.484 1.00 98.69 323 GLN A O 1
ATOM 2594 N N . ILE A 1 324 ? 9.534 -18.154 -9.145 1.00 98.75 324 ILE A N 1
ATOM 2595 C CA . ILE A 1 324 ? 8.479 -18.917 -8.457 1.00 98.75 324 ILE A CA 1
ATOM 2596 C C . ILE A 1 324 ? 9.025 -19.527 -7.159 1.00 98.75 324 ILE A C 1
ATOM 2598 O O . ILE A 1 324 ? 8.331 -19.555 -6.145 1.00 98.75 324 ILE A O 1
ATOM 2602 N N . GLU A 1 325 ? 10.290 -19.947 -7.152 1.00 98.56 325 GLU A N 1
ATOM 2603 C CA . GLU A 1 325 ? 10.948 -20.505 -5.974 1.00 98.56 325 GLU A CA 1
ATOM 2604 C C . GLU A 1 325 ? 10.994 -19.500 -4.817 1.00 98.56 325 GLU A C 1
ATOM 2606 O O . GLU A 1 325 ? 10.766 -19.895 -3.678 1.00 98.56 325 GLU A O 1
ATOM 2611 N N . ASP A 1 326 ? 11.199 -18.206 -5.093 1.00 98.62 326 ASP A N 1
ATOM 2612 C CA . ASP A 1 326 ? 11.160 -17.152 -4.066 1.00 98.62 326 ASP A CA 1
ATOM 2613 C C . ASP A 1 326 ? 9.784 -17.053 -3.416 1.00 98.62 326 ASP A C 1
ATOM 2615 O O . ASP A 1 326 ? 9.673 -16.952 -2.196 1.00 98.62 326 ASP A O 1
ATOM 2619 N N . ILE A 1 327 ? 8.736 -17.119 -4.238 1.00 98.69 327 ILE A N 1
ATOM 2620 C CA . ILE A 1 327 ? 7.347 -17.053 -3.786 1.00 98.69 327 ILE A CA 1
ATOM 2621 C C . ILE A 1 327 ? 7.019 -18.279 -2.933 1.00 98.69 327 ILE A C 1
ATOM 2623 O O . ILE A 1 327 ? 6.511 -18.147 -1.825 1.00 98.69 327 ILE A O 1
ATOM 2627 N N . THR A 1 328 ? 7.332 -19.478 -3.423 1.00 98.06 328 THR A N 1
ATOM 2628 C CA . THR A 1 328 ? 7.029 -20.719 -2.693 1.00 98.06 328 THR A CA 1
ATOM 2629 C C . THR A 1 328 ? 7.846 -20.862 -1.410 1.00 98.06 328 THR A C 1
ATOM 2631 O O . THR A 1 328 ? 7.335 -21.387 -0.423 1.00 98.06 328 THR A O 1
ATOM 2634 N N . GLN A 1 329 ? 9.084 -20.358 -1.389 1.00 97.94 329 GLN A N 1
ATOM 2635 C CA . GLN A 1 329 ? 9.886 -20.284 -0.172 1.00 97.94 329 GLN A CA 1
ATOM 2636 C C . GLN A 1 329 ? 9.256 -19.311 0.826 1.00 97.94 329 GLN A C 1
ATOM 2638 O O . GLN A 1 329 ? 9.069 -19.672 1.984 1.00 97.94 329 GLN A O 1
ATOM 2643 N N . TRP A 1 330 ? 8.851 -18.122 0.371 1.00 97.94 330 TRP A N 1
ATOM 2644 C CA . TRP A 1 330 ? 8.145 -17.166 1.219 1.00 97.94 330 TRP A CA 1
ATOM 2645 C C . TRP A 1 330 ? 6.881 -17.784 1.831 1.00 97.94 330 TRP A C 1
ATOM 2647 O O . TRP A 1 330 ? 6.654 -17.630 3.028 1.00 97.94 330 TRP A O 1
ATOM 2657 N N . GLU A 1 331 ? 6.102 -18.548 1.056 1.00 96.88 331 GLU A N 1
ATOM 2658 C CA . GLU A 1 331 ? 4.908 -19.233 1.569 1.00 96.88 331 GLU A CA 1
ATOM 2659 C C . GLU A 1 331 ? 5.219 -20.341 2.575 1.00 96.88 331 GLU A C 1
ATOM 2661 O O . GLU A 1 331 ? 4.438 -20.572 3.499 1.00 96.88 331 GLU A O 1
ATOM 2666 N N . SER A 1 332 ? 6.355 -21.023 2.417 1.00 96.38 332 SER A N 1
ATOM 2667 C CA . SER A 1 332 ? 6.828 -22.000 3.400 1.00 96.38 332 SER A CA 1
ATOM 2668 C C . SER A 1 332 ? 7.121 -21.342 4.750 1.00 96.38 332 SER A C 1
ATOM 2670 O O . SER A 1 332 ? 6.904 -21.966 5.789 1.00 96.38 332 SER A O 1
ATOM 2672 N N . ASP A 1 333 ? 7.606 -20.101 4.736 1.00 90.94 333 ASP A N 1
ATOM 2673 C CA . ASP A 1 333 ? 8.032 -19.380 5.936 1.00 90.94 333 ASP A CA 1
ATOM 2674 C C . ASP A 1 333 ? 6.880 -18.588 6.585 1.00 90.94 333 ASP A C 1
ATOM 2676 O O . ASP A 1 333 ? 6.806 -18.486 7.810 1.00 90.94 333 ASP A O 1
ATOM 2680 N N . HIS A 1 334 ? 5.950 -18.068 5.778 1.00 88.31 334 HIS A N 1
ATOM 2681 C CA . HIS A 1 334 ? 4.930 -17.103 6.210 1.00 88.31 334 HIS A CA 1
ATOM 2682 C C . HIS A 1 334 ? 3.483 -17.588 6.060 1.00 88.31 334 HIS A C 1
ATOM 2684 O O . HIS A 1 334 ? 2.564 -16.908 6.526 1.00 88.31 334 HIS A O 1
ATOM 2690 N N . GLY A 1 335 ? 3.270 -18.755 5.447 1.00 92.56 335 GLY A N 1
ATOM 2691 C CA . GLY A 1 335 ? 1.953 -19.271 5.086 1.00 92.56 335 GLY A CA 1
ATOM 2692 C C . GLY A 1 335 ? 1.510 -18.856 3.682 1.00 92.56 335 GLY A C 1
ATOM 2693 O O . GLY A 1 335 ? 2.163 -18.076 2.994 1.00 92.56 335 GLY A O 1
ATOM 2694 N N . GLN A 1 336 ? 0.379 -19.406 3.238 1.00 94.12 336 GLN A N 1
ATOM 2695 C CA . GLN A 1 336 ? -0.150 -19.141 1.901 1.00 94.12 336 GLN A CA 1
ATOM 2696 C C . GLN A 1 336 ? -0.467 -17.650 1.712 1.00 94.12 336 GLN A C 1
ATOM 2698 O O . GLN A 1 336 ? -1.081 -17.034 2.584 1.00 94.12 336 GLN A O 1
ATOM 2703 N N . ILE A 1 337 ? -0.108 -17.098 0.549 1.00 95.94 337 ILE A N 1
ATOM 2704 C CA . ILE A 1 337 ? -0.454 -15.726 0.163 1.00 95.94 337 ILE A CA 1
ATOM 2705 C C . ILE A 1 337 ? -1.987 -15.566 0.164 1.00 95.94 337 ILE A C 1
ATOM 2707 O O . ILE A 1 337 ? -2.668 -16.292 -0.570 1.00 95.94 337 ILE A O 1
ATOM 2711 N N . PRO A 1 338 ? -2.546 -14.638 0.963 1.00 92.94 338 PRO A N 1
ATOM 2712 C CA . PRO A 1 338 ? -3.982 -14.382 0.982 1.00 92.94 338 PRO A CA 1
ATOM 2713 C C . PRO A 1 338 ? -4.517 -13.845 -0.353 1.00 92.94 338 PRO A C 1
ATOM 2715 O O . PRO A 1 338 ? -3.837 -13.121 -1.080 1.00 92.94 338 PRO A O 1
ATOM 2718 N N . ALA A 1 339 ? -5.783 -14.144 -0.647 1.00 92.56 339 ALA A N 1
ATOM 2719 C CA . ALA A 1 339 ? -6.483 -13.509 -1.759 1.00 92.56 339 ALA A CA 1
ATOM 2720 C C . ALA A 1 339 ? -6.608 -11.996 -1.527 1.00 92.56 339 ALA A C 1
ATOM 2722 O O . ALA A 1 339 ? -6.781 -11.532 -0.397 1.00 92.56 339 ALA A O 1
ATOM 2723 N N . GLY A 1 340 ? -6.518 -11.223 -2.606 1.00 93.38 340 GLY A N 1
ATOM 2724 C CA . GLY A 1 340 ? -6.528 -9.766 -2.558 1.00 93.38 340 GLY A CA 1
ATOM 2725 C C . GLY A 1 340 ? -5.220 -9.142 -2.061 1.00 93.38 340 GLY A C 1
ATOM 2726 O O . GLY A 1 340 ? -5.184 -7.932 -1.831 1.00 93.38 340 GLY A O 1
ATOM 2727 N N . SER A 1 341 ? -4.149 -9.929 -1.901 1.00 97.12 341 SER A N 1
ATOM 2728 C CA . SER A 1 341 ? -2.857 -9.428 -1.431 1.00 97.12 341 SER A CA 1
ATOM 2729 C C . SER A 1 341 ? -2.210 -8.411 -2.369 1.00 97.12 341 SER A C 1
ATOM 2731 O O . SER A 1 341 ? -2.270 -8.528 -3.594 1.00 97.12 341 SER A O 1
ATOM 2733 N N . ILE A 1 342 ? -1.524 -7.443 -1.768 1.00 98.50 342 ILE A N 1
ATOM 2734 C CA . ILE A 1 342 ? -0.579 -6.545 -2.428 1.00 98.50 342 ILE A CA 1
ATOM 2735 C C . ILE A 1 342 ? 0.811 -7.167 -2.261 1.00 98.50 342 ILE A C 1
ATOM 2737 O O . ILE A 1 342 ? 1.337 -7.234 -1.147 1.00 98.50 342 ILE A O 1
ATOM 2741 N N . VAL A 1 343 ? 1.384 -7.660 -3.359 1.00 98.75 343 VAL A N 1
ATOM 2742 C CA . VAL A 1 343 ? 2.669 -8.372 -3.353 1.00 98.75 343 VAL A CA 1
ATOM 2743 C C . VAL A 1 343 ? 3.786 -7.417 -3.745 1.00 98.75 343 VAL A C 1
ATOM 2745 O O . VAL A 1 343 ? 3.823 -6.919 -4.867 1.00 98.75 343 VAL A O 1
ATOM 2748 N N . LEU A 1 344 ? 4.703 -7.162 -2.819 1.00 98.75 344 LEU A N 1
ATOM 2749 C CA . LEU A 1 344 ? 5.802 -6.217 -2.960 1.00 98.75 344 LEU A CA 1
ATOM 2750 C C . LEU A 1 344 ? 7.140 -6.950 -3.009 1.00 98.75 344 LEU A C 1
ATOM 2752 O O . LEU A 1 344 ? 7.428 -7.793 -2.164 1.00 98.75 344 LEU A O 1
ATOM 2756 N N . MET A 1 345 ? 7.994 -6.598 -3.961 1.00 98.50 345 MET A N 1
ATOM 2757 C CA . MET A 1 345 ? 9.391 -7.018 -3.973 1.00 98.50 345 MET A CA 1
ATOM 2758 C C . MET A 1 345 ? 10.239 -6.007 -3.202 1.00 98.50 345 MET A C 1
ATOM 2760 O O . MET A 1 345 ? 10.280 -4.828 -3.552 1.00 98.50 345 MET A O 1
ATOM 2764 N N . LYS A 1 346 ? 10.976 -6.494 -2.201 1.00 98.12 346 LYS A N 1
ATOM 2765 C CA . LYS A 1 346 ? 11.992 -5.727 -1.474 1.00 98.12 346 LYS A CA 1
ATOM 2766 C C . LYS A 1 346 ? 13.379 -6.149 -1.937 1.00 98.12 346 LYS A C 1
ATOM 2768 O O . LYS A 1 346 ? 13.840 -7.246 -1.616 1.00 98.12 346 LYS A O 1
ATOM 2773 N N . SER A 1 347 ? 14.051 -5.271 -2.672 1.00 97.19 347 SER A N 1
ATOM 2774 C CA . SER A 1 347 ? 15.426 -5.479 -3.132 1.00 97.19 347 SER A CA 1
ATOM 2775 C C . SER A 1 347 ? 16.457 -4.638 -2.377 1.00 97.19 347 SER A C 1
ATOM 2777 O O . SER A 1 347 ? 17.656 -4.899 -2.483 1.00 97.19 347 SER A O 1
ATOM 2779 N N . GLY A 1 348 ? 16.006 -3.652 -1.596 1.00 91.31 348 GLY A N 1
ATOM 2780 C CA . GLY A 1 348 ? 16.871 -2.695 -0.909 1.00 91.31 348 GLY A CA 1
ATOM 2781 C C . GLY A 1 348 ? 17.402 -1.605 -1.842 1.00 91.31 348 GLY A C 1
ATOM 2782 O O . GLY A 1 348 ? 18.402 -0.964 -1.525 1.00 91.31 348 GLY A O 1
ATOM 2783 N N . TRP A 1 349 ? 16.766 -1.400 -3.001 1.00 92.94 349 TRP A N 1
ATOM 2784 C CA . TRP A 1 349 ? 17.247 -0.472 -4.029 1.00 92.94 349 TRP A CA 1
ATOM 2785 C C . TRP A 1 349 ? 17.077 0.999 -3.659 1.00 92.94 349 TRP A C 1
ATOM 2787 O O . TRP A 1 349 ? 17.813 1.851 -4.157 1.00 92.94 349 TRP A O 1
ATOM 2797 N N . THR A 1 350 ? 16.146 1.294 -2.751 1.00 83.00 350 THR A N 1
ATOM 2798 C CA . THR A 1 350 ? 15.784 2.648 -2.303 1.00 83.00 350 THR A CA 1
ATOM 2799 C C . THR A 1 350 ? 16.983 3.474 -1.837 1.00 83.00 350 THR A C 1
ATOM 2801 O O . THR A 1 350 ? 17.017 4.681 -2.056 1.00 83.00 350 THR A O 1
ATOM 2804 N N . VAL A 1 351 ? 18.025 2.841 -1.284 1.00 83.00 351 VAL A N 1
ATOM 2805 C CA . VAL A 1 351 ? 19.260 3.525 -0.851 1.00 83.00 351 VAL A CA 1
ATOM 2806 C C . VAL A 1 351 ? 20.015 4.208 -2.000 1.00 83.00 351 VAL A C 1
ATOM 2808 O O . VAL A 1 351 ? 20.859 5.065 -1.752 1.00 83.00 351 VAL A O 1
ATOM 2811 N N . ARG A 1 352 ? 19.725 3.837 -3.253 1.00 83.81 352 ARG A N 1
ATOM 2812 C CA . ARG A 1 352 ? 20.340 4.381 -4.473 1.00 83.81 352 ARG A CA 1
ATOM 2813 C C . ARG A 1 352 ? 19.561 5.558 -5.066 1.00 83.81 352 ARG A C 1
ATOM 2815 O O . ARG A 1 352 ? 20.037 6.169 -6.014 1.00 83.81 352 ARG A O 1
ATOM 2822 N N . TYR A 1 353 ? 18.376 5.871 -4.534 1.00 80.31 353 TYR A N 1
ATOM 2823 C CA . TYR A 1 353 ? 17.419 6.803 -5.142 1.00 80.31 353 TYR A CA 1
ATOM 2824 C C . TYR A 1 353 ? 17.934 8.247 -5.267 1.00 80.31 353 TYR A C 1
ATOM 2826 O O . TYR A 1 353 ? 17.509 8.970 -6.160 1.00 80.31 353 TYR A O 1
ATOM 2834 N N . ALA A 1 354 ? 18.880 8.664 -4.421 1.00 74.44 354 ALA A N 1
ATOM 2835 C CA . ALA A 1 354 ? 19.407 10.031 -4.430 1.00 74.44 354 ALA A CA 1
ATOM 2836 C C . ALA A 1 354 ? 20.132 10.408 -5.737 1.00 74.44 354 ALA A C 1
ATOM 2838 O O . ALA A 1 354 ? 20.088 11.564 -6.151 1.00 74.44 354 ALA A O 1
ATOM 2839 N N . GLU A 1 355 ? 20.783 9.448 -6.402 1.00 77.62 355 GLU A N 1
ATOM 2840 C CA . GLU A 1 355 ? 21.635 9.708 -7.564 1.00 77.62 355 GLU A CA 1
ATOM 2841 C C . GLU A 1 355 ? 21.212 8.859 -8.762 1.00 77.62 355 GLU A C 1
ATOM 2843 O O . GLU A 1 355 ? 21.232 7.633 -8.717 1.00 77.62 355 GLU A O 1
ATOM 2848 N N . LYS A 1 356 ? 20.901 9.499 -9.898 1.00 81.56 356 LYS A N 1
ATOM 2849 C CA . LYS A 1 356 ? 20.408 8.804 -11.108 1.00 81.56 356 LYS A CA 1
ATOM 2850 C C . LYS A 1 356 ? 21.326 7.680 -11.588 1.00 81.56 356 LYS A C 1
ATOM 2852 O O . LYS A 1 356 ? 20.839 6.652 -12.050 1.00 81.56 356 LYS A O 1
ATOM 2857 N N . LYS A 1 357 ? 22.645 7.889 -11.523 1.00 88.44 357 LYS A N 1
ATOM 2858 C CA . LYS A 1 357 ? 23.633 6.885 -11.946 1.00 88.44 357 LYS A CA 1
ATOM 2859 C C . LYS A 1 357 ? 23.563 5.634 -11.084 1.00 88.44 357 LYS A C 1
ATOM 2861 O O . LYS A 1 357 ? 23.617 4.536 -11.625 1.00 88.44 357 LYS A O 1
ATOM 2866 N N . ASP A 1 358 ? 23.407 5.812 -9.779 1.00 89.56 358 ASP A N 1
ATOM 2867 C CA . ASP A 1 358 ? 23.336 4.710 -8.829 1.00 89.56 358 ASP A CA 1
ATOM 2868 C C . ASP A 1 358 ? 21.962 4.045 -8.880 1.00 89.56 358 ASP A C 1
ATOM 2870 O O . ASP A 1 358 ? 21.880 2.817 -8.868 1.00 89.56 358 ASP A O 1
ATOM 2874 N N . TYR A 1 359 ? 20.896 4.843 -9.005 1.00 89.00 359 TYR A N 1
ATOM 2875 C CA . TYR A 1 359 ? 19.517 4.374 -9.069 1.00 89.00 359 TYR A CA 1
ATOM 2876 C C . TYR A 1 359 ? 19.240 3.522 -10.306 1.00 89.00 359 TYR A C 1
ATOM 2878 O O . TYR A 1 359 ? 18.693 2.429 -10.203 1.00 89.00 359 TYR A O 1
ATOM 2886 N N . PHE A 1 360 ? 19.665 3.980 -11.482 1.00 92.31 360 PHE A N 1
ATOM 2887 C CA . PHE A 1 360 ? 19.555 3.190 -12.708 1.00 92.31 360 PHE A CA 1
ATOM 2888 C C . PHE A 1 360 ? 20.734 2.229 -12.905 1.00 92.31 360 PHE A C 1
ATOM 2890 O O . PHE A 1 360 ? 20.750 1.492 -13.892 1.00 92.31 360 PHE A O 1
ATOM 2897 N N . ASN A 1 361 ? 21.716 2.261 -11.993 1.00 95.62 361 ASN A N 1
ATOM 2898 C CA . ASN A 1 361 ? 22.975 1.515 -12.044 1.00 95.62 361 ASN A CA 1
ATOM 2899 C C . ASN A 1 361 ? 23.611 1.561 -13.444 1.00 95.62 361 ASN A C 1
ATOM 2901 O O . ASN A 1 361 ? 23.924 0.544 -14.062 1.00 95.62 361 ASN A O 1
ATOM 2905 N N . SER A 1 362 ? 23.730 2.780 -13.967 1.00 94.81 362 SER A N 1
ATOM 2906 C CA . SER A 1 362 ? 24.052 3.064 -15.360 1.00 94.81 362 SER A CA 1
ATOM 2907 C C . SER A 1 362 ? 25.022 4.236 -15.450 1.00 94.81 362 SER A C 1
ATOM 2909 O O . SER A 1 362 ? 24.830 5.281 -14.825 1.00 94.81 362 SER A O 1
ATOM 2911 N N . GLN A 1 363 ? 26.050 4.092 -16.289 1.00 93.31 363 GLN A N 1
ATOM 2912 C CA . GLN A 1 363 ? 26.956 5.200 -16.613 1.00 93.31 363 GLN A CA 1
ATOM 2913 C C . GLN A 1 363 ? 26.284 6.260 -17.500 1.00 93.31 363 GLN A C 1
ATOM 2915 O O . GLN A 1 363 ? 26.671 7.429 -17.466 1.00 93.31 363 GLN A O 1
ATOM 2920 N N . GLU A 1 364 ? 25.236 5.868 -18.227 1.00 91.56 364 GLU A N 1
ATOM 2921 C CA . GLU A 1 364 ? 24.405 6.721 -19.075 1.00 91.56 364 GLU A CA 1
ATOM 2922 C C . GLU A 1 364 ? 22.954 6.708 -18.559 1.00 91.56 364 GLU A C 1
ATOM 2924 O O . GLU A 1 364 ? 22.069 6.122 -19.177 1.00 91.56 364 GLU A O 1
ATOM 2929 N N . PRO A 1 365 ? 22.646 7.339 -17.412 1.00 84.62 365 PRO A N 1
ATOM 2930 C CA . PRO A 1 365 ? 21.314 7.275 -16.798 1.00 84.62 365 PRO A CA 1
ATOM 2931 C C . PRO A 1 365 ? 20.226 8.031 -17.588 1.00 84.62 365 PRO A C 1
ATOM 2933 O O . PRO A 1 365 ? 19.084 8.117 -17.150 1.00 84.62 365 PRO A O 1
ATOM 2936 N N . SER A 1 366 ? 20.580 8.621 -18.733 1.00 85.69 366 SER A N 1
ATOM 2937 C CA . SER A 1 366 ? 19.657 9.175 -19.729 1.00 85.69 366 SER A CA 1
ATOM 2938 C C . SER A 1 366 ? 19.270 8.173 -20.822 1.00 85.69 366 SER A C 1
ATOM 2940 O O . SER A 1 366 ? 18.421 8.490 -21.653 1.00 85.69 366 SER A O 1
ATOM 2942 N N . ASN A 1 367 ? 19.914 7.006 -20.853 1.00 88.38 367 ASN A N 1
ATOM 2943 C CA . ASN A 1 367 ? 19.690 5.946 -21.817 1.00 88.38 367 ASN A CA 1
ATOM 2944 C C . ASN A 1 367 ? 19.068 4.735 -21.100 1.00 88.38 367 ASN A C 1
ATOM 2946 O O . ASN A 1 367 ? 19.783 4.010 -20.411 1.00 88.38 367 ASN A O 1
ATOM 2950 N N . PRO A 1 368 ? 17.757 4.475 -21.264 1.00 87.19 368 PRO A N 1
ATOM 2951 C CA . PRO A 1 368 ? 17.114 3.306 -20.672 1.00 87.19 368 PRO A CA 1
ATOM 2952 C C . PRO A 1 368 ? 17.749 1.983 -21.093 1.00 87.19 368 PRO A C 1
ATOM 2954 O O . PRO A 1 368 ? 17.543 0.972 -20.426 1.00 87.19 368 PRO A O 1
ATOM 2957 N N . ASP A 1 369 ? 18.515 1.963 -22.192 1.00 90.75 369 ASP A N 1
ATOM 2958 C CA . ASP A 1 369 ? 19.106 0.726 -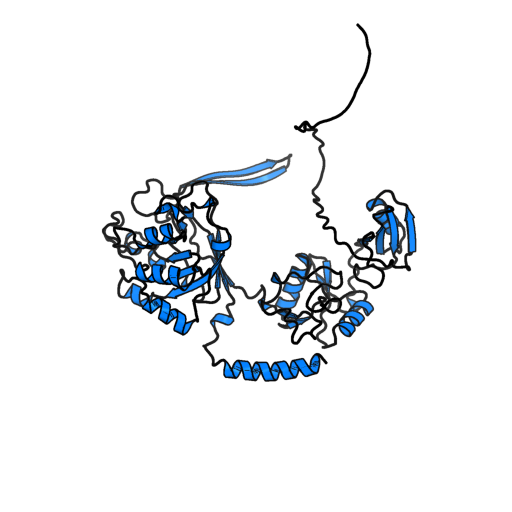22.664 1.00 90.75 369 ASP A CA 1
ATOM 2959 C C . ASP A 1 369 ? 20.217 0.170 -21.780 1.00 90.75 369 ASP A C 1
ATOM 2961 O O . ASP A 1 369 ? 20.494 -1.030 -21.836 1.00 90.75 369 ASP A O 1
ATOM 2965 N N . THR A 1 370 ? 20.800 1.021 -20.944 1.00 94.69 370 THR A N 1
ATOM 2966 C CA . THR A 1 370 ? 21.943 0.700 -20.091 1.00 94.69 370 THR A CA 1
ATOM 2967 C C . THR A 1 370 ? 21.548 0.514 -18.626 1.00 94.69 370 THR A C 1
ATOM 2969 O O . THR A 1 370 ? 22.414 0.511 -17.756 1.00 94.69 370 THR A O 1
ATOM 2972 N N . PHE A 1 371 ? 20.250 0.417 -18.328 1.00 96.19 371 PHE A N 1
ATOM 2973 C CA . PHE A 1 371 ? 19.739 0.312 -16.963 1.00 96.19 371 PHE A CA 1
ATOM 2974 C C . PHE A 1 371 ? 19.909 -1.098 -16.400 1.00 96.19 371 PHE A C 1
ATOM 2976 O O . PHE A 1 371 ? 19.659 -2.079 -17.097 1.00 96.19 371 PHE A O 1
ATOM 2983 N N . HIS A 1 372 ? 20.267 -1.196 -15.122 1.00 97.94 372 HIS A N 1
ATOM 2984 C CA . HIS A 1 372 ? 20.398 -2.467 -14.410 1.00 97.94 372 HIS A CA 1
ATOM 2985 C C . HIS A 1 372 ? 19.750 -2.359 -13.033 1.00 97.94 372 HIS A C 1
ATOM 2987 O O . HIS A 1 372 ? 20.262 -1.673 -12.157 1.00 97.94 372 HIS A O 1
ATOM 2993 N N . PHE A 1 373 ? 18.621 -3.022 -12.826 1.00 97.75 373 PHE A N 1
ATOM 2994 C CA . PHE A 1 373 ? 17.968 -3.099 -11.520 1.00 97.75 373 PHE A CA 1
ATOM 2995 C C . PHE A 1 373 ? 17.045 -4.321 -11.471 1.00 97.75 373 PHE A C 1
ATOM 2997 O O . PHE A 1 373 ? 16.521 -4.726 -12.518 1.00 97.75 373 PHE A O 1
ATOM 3004 N N . PRO A 1 374 ? 16.849 -4.916 -10.281 1.00 98.56 374 PRO A N 1
ATOM 3005 C CA . PRO A 1 374 ? 16.094 -6.146 -10.134 1.00 98.56 374 PRO A CA 1
ATOM 3006 C C . PRO A 1 374 ? 14.597 -5.870 -10.243 1.00 98.56 374 PRO A C 1
ATOM 3008 O O . PRO A 1 374 ? 14.136 -4.740 -10.056 1.00 98.56 374 PRO A O 1
ATOM 3011 N N . SER A 1 375 ? 13.831 -6.913 -10.543 1.00 98.56 375 SER A N 1
ATOM 3012 C CA . SER A 1 375 ? 12.370 -6.825 -10.558 1.00 98.56 375 SER A CA 1
ATOM 3013 C C . SER A 1 375 ? 11.718 -8.210 -10.528 1.00 98.56 375 SER A C 1
ATOM 3015 O O . SER A 1 375 ? 12.351 -9.187 -10.131 1.00 98.56 375 SER A O 1
ATOM 3017 N N . PHE A 1 376 ? 10.464 -8.338 -10.951 1.00 98.69 376 PHE A N 1
ATOM 3018 C CA . PHE A 1 376 ? 9.815 -9.637 -11.095 1.00 98.69 376 PHE A CA 1
ATOM 3019 C C . PHE A 1 376 ? 10.178 -10.345 -12.406 1.00 98.69 376 PHE A C 1
ATOM 3021 O O . PHE A 1 376 ? 10.396 -9.718 -13.443 1.00 98.69 376 PHE A O 1
ATOM 3028 N N . HIS A 1 377 ? 10.220 -11.680 -12.368 1.00 98.69 377 HIS A N 1
ATOM 3029 C CA . HIS A 1 377 ? 10.121 -12.496 -13.576 1.00 98.69 377 HIS A CA 1
ATOM 3030 C C . HIS A 1 377 ? 8.651 -12.615 -13.994 1.00 98.69 377 HIS A C 1
ATOM 3032 O O . HIS A 1 377 ? 7.769 -12.766 -13.147 1.00 98.69 377 HIS A O 1
ATOM 3038 N N . GLU A 1 378 ? 8.382 -12.624 -15.295 1.00 97.75 378 GLU A N 1
ATOM 3039 C CA . GLU A 1 378 ? 7.039 -12.765 -15.856 1.00 97.75 378 GLU A CA 1
ATOM 3040 C C . GLU A 1 378 ? 6.330 -14.048 -15.381 1.00 97.75 378 GLU A C 1
ATOM 3042 O O . GLU A 1 378 ? 5.198 -13.978 -14.912 1.00 97.75 378 GLU A O 1
ATOM 3047 N N . ASP A 1 379 ? 7.010 -15.198 -15.396 1.00 98.50 379 ASP A N 1
ATOM 3048 C CA . ASP A 1 379 ? 6.480 -16.466 -14.866 1.00 98.50 379 ASP A CA 1
ATOM 3049 C C . ASP A 1 379 ? 6.081 -16.396 -13.382 1.00 98.50 379 ASP A C 1
ATOM 3051 O O . ASP A 1 379 ? 5.074 -16.982 -12.985 1.00 98.50 379 ASP A O 1
ATOM 3055 N N . ALA A 1 380 ? 6.833 -15.658 -12.558 1.00 98.62 380 ALA A N 1
ATOM 3056 C CA . ALA A 1 380 ? 6.527 -15.491 -11.139 1.00 98.62 380 ALA A CA 1
ATOM 3057 C C . ALA A 1 380 ? 5.241 -14.675 -10.943 1.00 98.62 380 ALA A C 1
ATOM 3059 O O . ALA A 1 380 ? 4.374 -15.047 -10.149 1.00 98.62 380 ALA A O 1
ATOM 3060 N N . VAL A 1 381 ? 5.077 -13.603 -11.722 1.00 98.44 381 VAL A N 1
ATOM 3061 C CA . VAL A 1 381 ? 3.852 -12.793 -11.719 1.00 98.44 381 VAL A CA 1
ATOM 3062 C C . VAL A 1 381 ? 2.677 -13.606 -12.241 1.00 98.44 381 VAL A C 1
ATOM 3064 O O . VAL A 1 381 ? 1.630 -13.634 -11.601 1.00 98.44 381 VAL A O 1
ATOM 3067 N N . GLU A 1 382 ? 2.839 -14.340 -13.343 1.00 98.19 382 GLU A N 1
ATOM 3068 C CA . GLU A 1 382 ? 1.756 -15.165 -13.880 1.00 98.19 382 GLU A CA 1
ATOM 3069 C C . GLU A 1 382 ? 1.295 -16.216 -12.868 1.00 98.19 382 GLU A C 1
ATOM 3071 O O . GLU A 1 382 ? 0.095 -16.471 -12.721 1.00 98.19 382 GLU A O 1
ATOM 3076 N N . TRP A 1 383 ? 2.247 -16.803 -12.143 1.00 98.62 383 TRP A N 1
ATOM 3077 C CA . TRP A 1 383 ? 1.957 -17.757 -11.091 1.00 98.62 383 TRP A CA 1
ATOM 3078 C C . TRP A 1 383 ? 1.129 -17.126 -9.967 1.00 98.62 383 TRP A C 1
ATOM 3080 O O . TRP A 1 383 ? 0.103 -17.703 -9.599 1.00 98.62 383 TRP A O 1
ATOM 3090 N N . LEU A 1 384 ? 1.505 -15.938 -9.474 1.00 98.50 384 LEU A N 1
ATOM 3091 C CA . LEU A 1 384 ? 0.747 -15.213 -8.444 1.00 98.50 384 LEU A CA 1
ATOM 3092 C C . LEU A 1 384 ? -0.688 -14.927 -8.898 1.00 98.50 384 LEU A C 1
ATOM 3094 O O . LEU A 1 384 ? -1.639 -15.188 -8.162 1.00 98.50 384 LEU A O 1
ATOM 3098 N N . ILE A 1 385 ? -0.854 -14.457 -10.135 1.00 97.50 385 ILE A N 1
ATOM 3099 C CA . ILE A 1 385 ? -2.165 -14.148 -10.716 1.00 97.50 385 ILE A CA 1
ATOM 3100 C C . ILE A 1 385 ? -3.041 -15.401 -10.769 1.00 97.50 385 ILE A C 1
ATOM 3102 O O . ILE A 1 385 ? -4.189 -15.384 -10.330 1.00 97.50 385 ILE A O 1
ATOM 3106 N N . LYS A 1 386 ? -2.501 -16.505 -11.295 1.00 97.19 386 LYS A N 1
ATOM 3107 C CA . LYS A 1 386 ? -3.266 -17.738 -11.519 1.00 97.19 386 LYS A CA 1
ATOM 3108 C C . LYS A 1 386 ? -3.576 -18.507 -10.239 1.00 97.19 386 LYS A C 1
ATOM 3110 O O . LYS A 1 386 ? -4.566 -19.235 -10.216 1.00 97.19 386 LYS A O 1
ATOM 3115 N N . HIS A 1 387 ? -2.742 -18.388 -9.206 1.00 97.69 387 HIS A N 1
ATOM 3116 C CA . HIS A 1 387 ? -2.833 -19.252 -8.028 1.00 97.69 387 HIS A CA 1
ATOM 3117 C C . HIS A 1 387 ? -3.204 -18.526 -6.732 1.00 97.69 387 HIS A C 1
ATOM 3119 O O . HIS A 1 387 ? -3.514 -19.220 -5.761 1.00 97.69 387 HIS A O 1
ATOM 3125 N N . ARG A 1 388 ? -3.151 -17.186 -6.670 1.00 96.25 388 ARG A N 1
ATOM 3126 C CA . ARG A 1 388 ? -3.332 -16.422 -5.419 1.00 96.25 388 ARG A CA 1
ATOM 3127 C C . ARG A 1 388 ? -4.311 -15.246 -5.479 1.00 96.25 388 ARG A C 1
ATOM 3129 O O . ARG A 1 388 ? -4.555 -14.663 -4.435 1.00 96.25 388 ARG A O 1
ATOM 3136 N N . ASP A 1 389 ? -4.896 -14.926 -6.639 1.00 93.81 389 ASP A N 1
ATOM 3137 C CA . ASP A 1 389 ? -5.847 -13.802 -6.809 1.00 93.81 389 ASP A CA 1
ATOM 3138 C C . ASP A 1 389 ? -5.358 -12.505 -6.137 1.00 93.81 389 ASP A C 1
ATOM 3140 O O . ASP A 1 389 ? -6.016 -11.907 -5.284 1.00 93.81 389 ASP A O 1
ATOM 3144 N N . ILE A 1 390 ? -4.134 -12.107 -6.479 1.00 97.94 390 ILE A N 1
ATOM 3145 C CA . ILE A 1 390 ? -3.508 -10.896 -5.947 1.00 97.94 390 ILE A CA 1
ATOM 3146 C C . ILE A 1 390 ? -4.193 -9.631 -6.485 1.00 97.94 390 ILE A C 1
ATOM 3148 O O . ILE A 1 390 ? -4.754 -9.623 -7.582 1.00 97.94 390 ILE A O 1
ATOM 3152 N N . SER A 1 391 ? -4.127 -8.542 -5.722 1.00 97.75 391 SER A N 1
ATOM 3153 C CA . SER A 1 391 ? -4.703 -7.250 -6.114 1.00 97.75 391 SER A CA 1
ATOM 3154 C C . SER A 1 391 ? -3.723 -6.356 -6.856 1.00 97.75 391 SER A C 1
ATOM 3156 O O . SER A 1 391 ? -4.127 -5.715 -7.820 1.00 97.75 391 SER A O 1
ATOM 3158 N N . ILE A 1 392 ? -2.467 -6.284 -6.405 1.00 98.69 392 ILE A N 1
ATOM 3159 C CA . ILE A 1 392 ? -1.435 -5.370 -6.922 1.00 98.69 392 ILE A CA 1
ATOM 3160 C C . ILE A 1 392 ? -0.068 -6.059 -6.836 1.00 98.69 392 ILE A C 1
ATOM 3162 O O . ILE A 1 392 ? 0.193 -6.798 -5.883 1.00 98.69 392 ILE A O 1
ATOM 3166 N N . VAL A 1 393 ? 0.812 -5.779 -7.802 1.00 98.56 393 VAL A N 1
ATOM 3167 C CA . VAL A 1 393 ? 2.249 -6.102 -7.736 1.00 98.56 393 VAL A CA 1
ATOM 3168 C C . VAL A 1 393 ? 3.044 -4.811 -7.590 1.00 98.56 393 VAL A C 1
ATOM 3170 O O . VAL A 1 393 ? 2.761 -3.845 -8.291 1.00 98.56 393 VAL A O 1
ATOM 3173 N N . GLY A 1 394 ? 4.040 -4.778 -6.707 1.00 98.44 394 GLY A N 1
ATOM 3174 C CA . GLY A 1 394 ? 4.856 -3.587 -6.496 1.00 98.44 394 GLY A CA 1
ATOM 3175 C C . GLY A 1 394 ? 6.341 -3.849 -6.303 1.00 98.44 394 GLY A C 1
ATOM 3176 O O . GLY A 1 394 ? 6.745 -4.927 -5.876 1.00 98.44 394 GLY A O 1
ATOM 3177 N N . VAL A 1 395 ? 7.157 -2.841 -6.595 1.00 98.50 395 VAL A N 1
ATOM 3178 C CA . VAL A 1 395 ? 8.619 -2.893 -6.484 1.00 98.50 395 VAL A CA 1
ATOM 3179 C C . VAL A 1 395 ? 9.181 -1.640 -5.818 1.00 98.50 395 VAL A C 1
ATOM 3181 O O . VAL A 1 395 ? 8.625 -0.547 -5.923 1.00 98.50 395 VAL A O 1
ATOM 3184 N N . ASP A 1 396 ? 10.338 -1.786 -5.177 1.00 96.00 396 ASP A N 1
ATOM 3185 C CA . ASP A 1 396 ? 11.145 -0.669 -4.674 1.00 96.00 396 ASP A CA 1
ATOM 3186 C C . ASP A 1 396 ? 12.133 -0.098 -5.712 1.00 96.00 396 ASP A C 1
ATOM 3188 O O . ASP A 1 396 ? 12.975 0.741 -5.387 1.00 96.00 396 ASP A O 1
ATOM 3192 N N . THR A 1 397 ? 12.029 -0.545 -6.967 1.00 95.50 397 THR A N 1
ATOM 3193 C CA . THR A 1 397 ? 12.836 -0.101 -8.110 1.00 95.50 397 THR A CA 1
ATOM 3194 C C . THR A 1 397 ? 12.028 0.766 -9.072 1.00 95.50 397 THR A C 1
ATOM 3196 O O . THR A 1 397 ? 10.834 1.013 -8.888 1.00 95.50 397 THR A O 1
ATOM 3199 N N . ALA A 1 398 ? 12.702 1.241 -10.121 1.00 92.75 398 ALA A N 1
ATOM 3200 C CA . ALA A 1 398 ? 12.119 2.130 -11.112 1.00 92.75 398 ALA A CA 1
ATOM 3201 C C . ALA A 1 398 ? 11.105 1.439 -12.016 1.00 92.75 398 ALA A C 1
ATOM 3203 O O . ALA A 1 398 ? 10.508 2.141 -12.826 1.00 92.75 398 ALA A O 1
ATOM 3204 N N . SER A 1 399 ? 11.014 0.099 -11.968 1.00 97.06 399 SER A N 1
ATOM 3205 C CA . SER A 1 399 ? 10.009 -0.605 -12.739 1.00 97.06 399 SER A CA 1
ATOM 3206 C C . SER A 1 399 ? 9.652 -2.027 -12.299 1.00 97.06 399 SER A C 1
ATOM 3208 O O . SER A 1 399 ? 10.523 -2.782 -11.859 1.00 97.06 399 SER A O 1
ATOM 3210 N N . VAL A 1 400 ? 8.383 -2.427 -12.489 1.00 98.19 400 VAL A N 1
ATOM 3211 C CA . VAL A 1 400 ? 7.913 -3.827 -12.326 1.00 98.19 400 VAL A CA 1
ATOM 3212 C C . VAL A 1 400 ? 8.523 -4.805 -13.344 1.00 98.19 400 VAL A C 1
ATOM 3214 O O . VAL A 1 400 ? 8.420 -6.020 -13.183 1.00 98.19 400 VAL A O 1
ATOM 3217 N N . ASP A 1 401 ? 9.206 -4.283 -14.364 1.00 98.56 401 ASP A N 1
ATOM 3218 C CA . ASP A 1 401 ? 10.121 -5.024 -15.228 1.00 98.56 401 ASP A CA 1
ATOM 3219 C C . ASP A 1 401 ? 11.579 -4.676 -14.890 1.00 98.56 401 ASP A C 1
ATOM 3221 O O . ASP A 1 401 ? 11.908 -3.531 -14.606 1.00 98.56 401 ASP A O 1
ATOM 3225 N N . TYR A 1 402 ? 12.488 -5.650 -14.954 1.00 98.00 402 TYR A N 1
ATOM 3226 C CA . TYR A 1 402 ? 13.912 -5.426 -14.659 1.00 98.00 402 TYR A CA 1
ATOM 3227 C C . TYR A 1 402 ? 14.588 -4.468 -15.659 1.00 98.00 402 TYR A C 1
ATOM 3229 O O . TYR A 1 402 ? 14.146 -4.330 -16.803 1.00 98.00 402 TYR A O 1
ATOM 3237 N N . GLY A 1 403 ? 15.697 -3.840 -15.251 1.00 96.38 403 GLY A N 1
ATOM 3238 C CA . GLY A 1 403 ? 16.312 -2.718 -15.980 1.00 96.38 403 GLY A CA 1
ATOM 3239 C C . GLY A 1 403 ? 16.692 -2.995 -17.440 1.00 96.38 403 GLY A C 1
ATOM 3240 O O . GLY A 1 403 ? 16.609 -2.101 -18.281 1.00 96.38 403 GLY A O 1
ATOM 3241 N N . GLN A 1 404 ? 17.034 -4.240 -17.776 1.00 96.81 404 GLN A N 1
ATOM 3242 C CA . GLN A 1 404 ? 17.395 -4.630 -19.143 1.00 96.81 404 GLN A CA 1
ATOM 3243 C C . GLN A 1 404 ? 16.189 -4.979 -20.037 1.00 96.81 404 GLN A C 1
ATOM 3245 O O . GLN A 1 404 ? 16.367 -5.215 -21.236 1.00 96.81 404 GLN A O 1
ATOM 3250 N N . SER A 1 405 ? 14.963 -4.993 -19.502 1.00 96.69 405 SER A N 1
ATOM 3251 C CA . SER A 1 405 ? 13.757 -5.324 -20.267 1.00 96.69 405 SER A CA 1
ATOM 3252 C C . SER A 1 405 ? 13.513 -4.339 -21.415 1.00 96.69 405 SER A C 1
ATOM 3254 O O . SER A 1 405 ? 13.520 -3.121 -21.235 1.00 96.69 405 SER A O 1
ATOM 3256 N N . LYS A 1 406 ? 13.266 -4.875 -22.618 1.00 94.44 406 LYS A N 1
ATOM 3257 C CA . LYS A 1 406 ? 12.913 -4.095 -23.827 1.00 94.44 406 LYS A CA 1
ATOM 3258 C C . LYS A 1 406 ? 11.453 -4.235 -24.227 1.00 94.44 406 LYS A C 1
ATOM 3260 O O . LYS A 1 406 ? 10.945 -3.442 -25.014 1.00 94.44 406 LYS A O 1
ATOM 3265 N N . THR A 1 407 ? 10.802 -5.274 -23.721 1.00 94.94 407 THR A N 1
ATOM 3266 C CA . THR A 1 407 ? 9.451 -5.668 -24.113 1.00 94.94 407 THR A CA 1
ATOM 3267 C C . THR A 1 407 ? 8.441 -5.464 -22.996 1.00 94.94 407 THR A C 1
ATOM 3269 O O . THR A 1 407 ? 7.256 -5.491 -23.289 1.00 94.94 407 THR A O 1
ATOM 3272 N N . PHE A 1 408 ? 8.863 -5.210 -21.755 1.00 97.06 408 PHE A N 1
ATOM 3273 C CA . PHE A 1 408 ? 7.969 -4.980 -20.610 1.00 97.06 408 PHE A CA 1
ATOM 3274 C C . PHE A 1 408 ? 6.912 -6.093 -20.418 1.00 97.06 408 PHE A C 1
ATOM 3276 O O . PHE A 1 408 ? 5.708 -5.807 -20.390 1.00 97.06 408 PHE A O 1
ATOM 3283 N N . PRO A 1 409 ? 7.311 -7.385 -20.402 1.00 98.12 409 PRO A N 1
ATOM 3284 C CA . PRO A 1 409 ? 6.370 -8.495 -20.296 1.00 98.12 409 PRO A CA 1
ATOM 3285 C C . PRO A 1 409 ? 5.545 -8.456 -19.007 1.00 98.12 409 PRO A C 1
ATOM 3287 O O . PRO A 1 409 ? 4.370 -8.827 -19.058 1.00 98.12 409 PRO A O 1
ATOM 3290 N N . VAL A 1 410 ? 6.107 -7.986 -17.885 1.00 98.50 410 VAL A N 1
ATOM 3291 C CA . VAL A 1 410 ? 5.362 -7.895 -16.623 1.00 98.50 410 VAL A CA 1
ATOM 3292 C C . VAL A 1 410 ? 4.252 -6.858 -16.747 1.00 98.50 410 VAL A C 1
ATOM 3294 O O . VAL A 1 410 ? 3.095 -7.196 -16.505 1.00 98.50 410 VAL A O 1
ATOM 3297 N N . HIS A 1 411 ? 4.538 -5.647 -17.231 1.00 98.56 411 HIS A N 1
ATOM 3298 C CA . HIS A 1 411 ? 3.484 -4.648 -17.439 1.00 98.56 411 HIS A CA 1
ATOM 3299 C C . HIS A 1 411 ? 2.372 -5.124 -18.377 1.00 98.56 411 HIS A C 1
ATOM 3301 O O . HIS A 1 411 ? 1.189 -4.927 -18.097 1.00 98.56 411 HIS A O 1
ATOM 3307 N N . GLN A 1 412 ? 2.730 -5.753 -19.502 1.00 98.12 412 GLN A N 1
ATOM 3308 C CA . GLN A 1 412 ? 1.738 -6.272 -20.447 1.00 98.12 412 GLN A CA 1
ATOM 3309 C C . GLN A 1 412 ? 0.855 -7.346 -19.802 1.00 98.12 412 GLN A C 1
ATOM 3311 O O . GLN A 1 412 ? -0.353 -7.387 -20.045 1.00 98.12 412 GLN A O 1
ATOM 3316 N N . MET A 1 413 ? 1.448 -8.209 -18.975 1.00 97.94 413 MET A N 1
ATOM 3317 C CA . MET A 1 413 ? 0.732 -9.244 -18.240 1.00 97.94 413 MET A CA 1
ATOM 3318 C C . MET A 1 413 ? -0.212 -8.644 -17.197 1.00 97.94 413 MET A C 1
ATOM 3320 O O . MET A 1 413 ? -1.398 -8.969 -17.204 1.00 97.94 413 MET A O 1
ATOM 3324 N N . LEU A 1 414 ? 0.284 -7.742 -16.350 1.00 98.25 414 LEU A N 1
ATOM 3325 C CA . LEU A 1 414 ? -0.517 -7.027 -15.355 1.00 98.25 414 LEU A CA 1
ATOM 3326 C C . LEU A 1 414 ? -1.702 -6.309 -16.017 1.00 98.25 414 LEU A C 1
ATOM 3328 O O . LEU A 1 414 ? -2.855 -6.492 -15.622 1.00 98.25 414 LEU A O 1
ATOM 3332 N N . GLY A 1 415 ? -1.436 -5.603 -17.117 1.00 97.88 415 GLY A N 1
ATOM 3333 C CA . GLY A 1 415 ? -2.455 -4.940 -17.918 1.00 97.88 415 GLY A CA 1
ATOM 3334 C C . GLY A 1 415 ? -3.518 -5.901 -18.459 1.00 97.88 415 GLY A C 1
ATOM 3335 O O . GLY A 1 415 ? -4.713 -5.633 -18.332 1.00 97.88 415 GLY A O 1
ATOM 3336 N N . LYS A 1 416 ? -3.111 -7.055 -19.001 1.00 97.56 416 LYS A N 1
ATOM 3337 C CA . LYS A 1 416 ? -4.023 -8.089 -19.523 1.00 97.56 416 LYS A CA 1
ATOM 3338 C C . LYS A 1 416 ? -4.990 -8.622 -18.460 1.00 97.56 416 LYS A C 1
ATOM 3340 O O . LYS A 1 416 ? -6.134 -8.933 -18.791 1.00 97.56 416 LYS A O 1
ATOM 3345 N N . TYR A 1 417 ? -4.537 -8.755 -17.215 1.00 97.94 417 TYR A N 1
ATOM 3346 C CA . TYR A 1 417 ? -5.337 -9.295 -16.110 1.00 97.94 417 TYR A CA 1
ATOM 3347 C C . TYR A 1 417 ? -5.998 -8.216 -15.240 1.00 97.94 417 TYR A C 1
ATOM 3349 O O . TYR A 1 417 ? -6.628 -8.560 -14.245 1.00 97.94 417 TYR A O 1
ATOM 3357 N N . ASN A 1 418 ? -5.921 -6.935 -15.628 1.00 98.19 418 ASN A N 1
ATOM 3358 C CA . ASN A 1 418 ? -6.446 -5.808 -14.849 1.00 98.19 418 ASN A CA 1
ATOM 3359 C C . ASN A 1 418 ? -5.844 -5.704 -13.435 1.00 98.19 418 ASN A C 1
ATOM 3361 O O . ASN A 1 418 ? -6.537 -5.403 -12.467 1.00 98.19 418 ASN A O 1
ATOM 3365 N N . ILE A 1 419 ? -4.537 -5.927 -13.317 1.00 98.56 419 ILE A N 1
ATOM 3366 C CA . ILE A 1 419 ? -3.812 -5.822 -12.048 1.00 98.56 419 ILE A CA 1
ATOM 3367 C C . ILE A 1 419 ? -2.943 -4.563 -12.090 1.00 98.56 419 ILE A C 1
ATOM 3369 O O . ILE A 1 419 ? -2.125 -4.437 -12.999 1.00 98.56 419 ILE A O 1
ATOM 3373 N N . PRO A 1 420 ? -3.127 -3.605 -11.167 1.00 98.56 420 PRO A N 1
ATOM 3374 C CA . PRO A 1 420 ? -2.266 -2.432 -11.079 1.00 98.56 420 PRO A CA 1
ATOM 3375 C C . PRO A 1 420 ? -0.828 -2.768 -10.658 1.00 98.56 420 PRO A C 1
ATOM 3377 O O . PRO A 1 420 ? -0.585 -3.749 -9.947 1.00 98.56 420 PRO A O 1
ATOM 3380 N N . GLY A 1 421 ? 0.106 -1.913 -11.073 1.00 98.38 421 GLY A N 1
ATOM 3381 C CA . GLY A 1 421 ? 1.509 -1.931 -10.651 1.00 98.38 421 GLY A CA 1
ATOM 3382 C C . GLY A 1 421 ? 1.814 -0.830 -9.632 1.00 98.38 421 GLY A C 1
ATOM 3383 O O . GLY A 1 421 ? 1.158 0.209 -9.638 1.00 98.38 421 GLY A O 1
ATOM 3384 N N . LEU A 1 422 ? 2.804 -1.037 -8.764 1.00 98.44 422 LEU A N 1
ATOM 3385 C CA . LEU A 1 422 ? 3.406 0.005 -7.926 1.00 98.44 422 LEU A CA 1
ATOM 3386 C C . LEU A 1 422 ? 4.912 0.066 -8.179 1.00 98.44 422 LEU A C 1
ATOM 3388 O O . LEU A 1 422 ? 5.601 -0.949 -8.102 1.00 98.44 422 LEU A O 1
ATOM 3392 N N . GLU A 1 423 ? 5.436 1.262 -8.401 1.00 97.31 423 GLU A N 1
ATOM 3393 C CA . GLU A 1 423 ? 6.864 1.474 -8.643 1.00 97.31 423 GLU A CA 1
ATOM 3394 C C . GLU A 1 423 ? 7.435 2.494 -7.656 1.00 97.31 423 GLU A C 1
ATOM 3396 O O . GLU A 1 423 ? 6.725 3.371 -7.154 1.00 97.31 423 GLU A O 1
ATOM 3401 N N . ASN A 1 424 ? 8.743 2.406 -7.402 1.00 93.19 424 ASN A N 1
ATOM 3402 C CA . ASN A 1 424 ? 9.472 3.261 -6.463 1.00 93.19 424 ASN A CA 1
ATOM 3403 C C . ASN A 1 424 ? 8.864 3.250 -5.042 1.00 93.19 424 ASN A C 1
ATOM 3405 O O . ASN A 1 424 ? 8.779 4.295 -4.389 1.00 93.19 424 ASN A O 1
ATOM 3409 N N . VAL A 1 425 ? 8.397 2.095 -4.557 1.00 94.00 425 VAL A N 1
ATOM 3410 C CA . VAL A 1 425 ? 7.876 1.972 -3.187 1.00 94.00 425 VAL A CA 1
ATOM 3411 C C . VAL A 1 425 ? 9.013 2.174 -2.184 1.00 94.00 425 VAL A C 1
ATOM 3413 O O . VAL A 1 425 ? 10.040 1.499 -2.249 1.00 94.00 425 VAL A O 1
ATOM 3416 N N . ALA A 1 426 ? 8.836 3.105 -1.248 1.00 84.19 426 ALA A N 1
ATOM 3417 C CA . ALA A 1 426 ? 9.859 3.455 -0.270 1.00 84.19 426 ALA A CA 1
ATOM 3418 C C . ALA A 1 426 ? 9.687 2.682 1.047 1.00 84.19 426 ALA A C 1
ATOM 3420 O O . ALA A 1 426 ? 8.611 2.185 1.368 1.00 84.19 426 ALA A O 1
ATOM 3421 N N . PHE A 1 427 ? 10.759 2.623 1.840 1.00 84.06 427 PHE A N 1
ATOM 3422 C CA . PHE A 1 427 ? 10.750 2.180 3.241 1.00 84.06 427 PHE A CA 1
ATOM 3423 C C . PHE A 1 427 ? 10.199 0.767 3.522 1.00 84.06 427 PHE A C 1
ATOM 3425 O O . PHE A 1 427 ? 9.682 0.507 4.613 1.00 84.06 427 PHE A O 1
ATOM 3432 N N . LEU A 1 428 ? 10.335 -0.176 2.581 1.00 88.00 428 LEU A N 1
ATOM 3433 C CA . LEU A 1 428 ? 9.914 -1.575 2.770 1.00 88.00 428 LEU A CA 1
ATOM 3434 C C . LEU A 1 428 ? 10.646 -2.289 3.920 1.00 88.00 428 LEU A C 1
ATOM 3436 O O . LEU A 1 428 ? 10.211 -3.337 4.385 1.00 88.00 428 LEU A O 1
ATOM 3440 N N . GLU A 1 429 ? 11.764 -1.751 4.407 1.00 85.25 429 GLU A N 1
ATOM 3441 C CA . GLU A 1 429 ? 12.438 -2.228 5.615 1.00 85.25 429 GLU A CA 1
ATOM 3442 C C . GLU A 1 429 ? 11.691 -1.936 6.921 1.00 85.25 429 GLU A C 1
ATOM 3444 O O . GLU A 1 429 ? 12.037 -2.522 7.943 1.00 85.25 429 GLU A O 1
ATOM 3449 N N . LYS A 1 430 ? 10.680 -1.059 6.896 1.00 83.38 430 LYS A N 1
ATOM 3450 C CA . LYS A 1 430 ? 9.916 -0.644 8.083 1.00 83.38 430 LYS A CA 1
ATOM 3451 C C . LYS A 1 430 ? 8.625 -1.428 8.303 1.00 83.38 430 LYS A C 1
ATOM 3453 O O . LYS A 1 430 ? 7.939 -1.174 9.290 1.00 83.38 430 LYS A O 1
ATOM 3458 N N . ILE A 1 431 ? 8.282 -2.344 7.403 1.00 86.44 431 ILE A N 1
ATOM 3459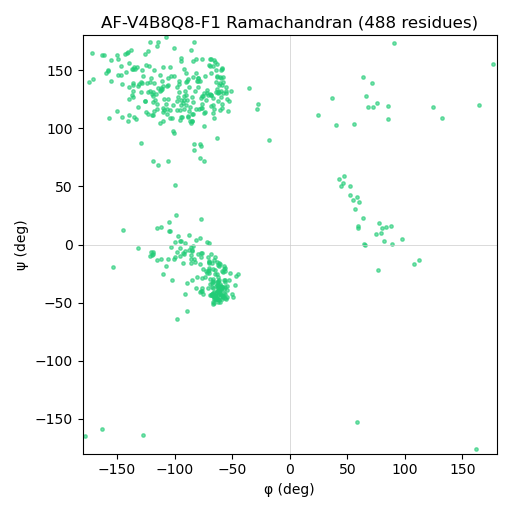 C CA . ILE A 1 431 ? 7.094 -3.194 7.507 1.00 86.44 431 ILE A CA 1
ATOM 3460 C C . ILE A 1 431 ? 7.504 -4.673 7.583 1.00 86.44 431 ILE A C 1
ATOM 3462 O O . ILE A 1 431 ? 8.557 -5.038 7.050 1.00 86.44 431 ILE A O 1
ATOM 3466 N N . PRO A 1 432 ? 6.714 -5.527 8.257 1.00 88.88 432 PRO A N 1
ATOM 3467 C CA . PRO A 1 432 ? 6.961 -6.964 8.280 1.00 88.88 432 PRO A CA 1
ATOM 3468 C C . PRO A 1 432 ? 6.706 -7.598 6.905 1.00 88.88 432 PRO A C 1
ATOM 3470 O O . PRO A 1 432 ? 5.993 -7.038 6.071 1.00 88.88 432 PRO A O 1
ATOM 3473 N N . GLU A 1 433 ? 7.276 -8.785 6.675 1.00 93.81 433 GLU A N 1
ATOM 3474 C CA . GLU A 1 433 ? 7.092 -9.500 5.406 1.00 93.81 433 GLU A CA 1
ATOM 3475 C C . GLU A 1 433 ? 5.667 -10.042 5.223 1.00 93.81 433 GLU A C 1
ATOM 3477 O O . GLU A 1 433 ? 5.212 -10.176 4.089 1.00 93.81 433 GLU A O 1
ATOM 3482 N N . ASN A 1 434 ? 4.939 -10.266 6.322 1.00 90.12 434 ASN A N 1
ATOM 3483 C CA . ASN A 1 434 ? 3.522 -10.618 6.370 1.00 90.12 434 ASN A CA 1
ATOM 3484 C C . ASN A 1 434 ? 2.794 -9.851 7.497 1.00 90.12 434 ASN A C 1
ATOM 3486 O O . ASN A 1 434 ? 3.419 -9.238 8.358 1.00 90.12 434 ASN A O 1
ATOM 3490 N N . GLY A 1 435 ? 1.458 -9.875 7.502 1.00 81.31 435 GLY A N 1
ATOM 3491 C CA . GLY A 1 435 ? 0.652 -9.337 8.612 1.00 81.31 435 GLY A CA 1
ATOM 3492 C C . GLY A 1 435 ? 0.423 -7.819 8.604 1.00 81.31 435 GLY A C 1
ATOM 3493 O O . GLY A 1 435 ? -0.220 -7.298 9.514 1.00 81.31 435 GLY A O 1
ATOM 3494 N N . ALA A 1 436 ? 0.898 -7.109 7.577 1.00 85.81 436 ALA A N 1
ATOM 3495 C CA . ALA A 1 436 ? 0.547 -5.711 7.333 1.00 85.81 436 ALA A CA 1
ATOM 3496 C C . ALA A 1 436 ? -0.628 -5.575 6.351 1.00 85.81 436 ALA A C 1
ATOM 3498 O O . ALA A 1 436 ? -0.858 -6.451 5.521 1.00 85.81 436 ALA A O 1
ATOM 3499 N N . THR A 1 437 ? -1.322 -4.440 6.401 1.00 88.56 437 THR A N 1
ATOM 3500 C CA . THR A 1 437 ? -2.334 -4.015 5.419 1.00 88.56 437 THR A CA 1
ATOM 3501 C C . THR A 1 437 ? -1.881 -2.715 4.772 1.00 88.56 437 THR A C 1
ATOM 3503 O O . THR A 1 437 ? -1.512 -1.791 5.494 1.00 88.56 437 THR A O 1
ATOM 3506 N N . ILE A 1 438 ? -1.918 -2.623 3.439 1.00 90.12 438 ILE A N 1
ATOM 3507 C CA . ILE A 1 438 ? -1.602 -1.393 2.697 1.00 90.12 438 ILE A CA 1
ATOM 3508 C C . ILE A 1 438 ? -2.864 -0.695 2.205 1.00 90.12 438 ILE A C 1
ATOM 3510 O O . ILE A 1 438 ? -3.823 -1.340 1.790 1.00 90.12 438 ILE A O 1
ATOM 3514 N N . PHE A 1 439 ? -2.804 0.635 2.207 1.00 94.38 439 PHE A N 1
ATOM 3515 C CA . PHE A 1 439 ? -3.762 1.555 1.612 1.00 94.38 439 PHE A CA 1
ATOM 3516 C C . PHE A 1 439 ? -3.067 2.348 0.502 1.00 94.38 439 PHE A C 1
ATOM 3518 O O . PHE A 1 439 ? -2.057 3.017 0.745 1.00 94.38 439 PHE A O 1
ATOM 3525 N N . VAL A 1 440 ? -3.622 2.295 -0.709 1.00 96.06 440 VAL A N 1
ATOM 3526 C CA . VAL A 1 440 ? -3.089 2.988 -1.886 1.00 96.06 440 VAL A CA 1
ATOM 3527 C C . VAL A 1 440 ? -3.894 4.257 -2.164 1.00 96.06 440 VAL A C 1
ATOM 3529 O O . VAL A 1 440 ? -4.956 4.226 -2.787 1.00 96.06 440 VAL A O 1
ATOM 3532 N N . GLY A 1 441 ? -3.386 5.400 -1.699 1.00 93.56 441 GLY A N 1
ATOM 3533 C CA . GLY A 1 441 ? -4.018 6.704 -1.895 1.00 93.56 441 GLY A CA 1
ATOM 3534 C C . GLY A 1 441 ? -3.686 7.322 -3.252 1.00 93.56 441 GLY A C 1
ATOM 3535 O O . GLY A 1 441 ? -2.807 8.182 -3.320 1.00 93.56 441 GLY A O 1
ATOM 3536 N N . ILE A 1 442 ? -4.388 6.910 -4.315 1.00 94.50 442 ILE A N 1
ATOM 3537 C CA . ILE A 1 442 ? -4.262 7.500 -5.658 1.00 94.50 442 ILE A CA 1
ATOM 3538 C C . ILE A 1 442 ? -5.327 8.571 -5.938 1.00 94.50 442 ILE A C 1
ATOM 3540 O O . ILE A 1 442 ? -6.502 8.424 -5.600 1.00 94.50 442 ILE A O 1
ATOM 3544 N N . ILE A 1 443 ? -4.925 9.656 -6.609 1.00 91.06 443 ILE A N 1
ATOM 3545 C CA . ILE A 1 443 ? -5.857 10.656 -7.143 1.00 91.06 443 ILE A CA 1
ATOM 3546 C C . ILE A 1 443 ? -6.664 10.032 -8.284 1.00 91.06 443 ILE A C 1
ATOM 3548 O O . ILE A 1 443 ? -6.099 9.510 -9.240 1.00 91.06 443 ILE A O 1
ATOM 3552 N N . LYS A 1 444 ? -7.994 10.152 -8.228 1.00 92.56 444 LYS A N 1
ATOM 3553 C CA . LYS A 1 444 ? -8.909 9.613 -9.243 1.00 92.56 444 LYS A CA 1
ATOM 3554 C C . LYS A 1 444 ? -8.905 10.447 -10.536 1.00 92.56 444 LYS A C 1
ATOM 3556 O O . LYS A 1 444 ? -9.854 11.179 -10.816 1.00 92.56 444 LYS A O 1
ATOM 3561 N N . LEU A 1 445 ? -7.820 10.362 -11.302 1.00 90.81 445 LEU A N 1
ATOM 3562 C CA . LEU A 1 445 ? -7.656 11.055 -12.581 1.00 90.81 445 LEU A CA 1
ATOM 3563 C C . LEU A 1 445 ? -8.558 10.436 -13.654 1.00 90.81 445 LEU A C 1
ATOM 3565 O O . LEU A 1 445 ? -8.539 9.226 -13.863 1.00 90.81 445 LEU A O 1
ATOM 3569 N N . HIS A 1 446 ? -9.336 11.271 -14.349 1.00 92.19 446 HIS A N 1
ATOM 3570 C CA . HIS A 1 446 ? -10.101 10.829 -15.514 1.00 92.19 446 HIS A CA 1
ATOM 3571 C C . HIS A 1 446 ? -9.143 10.478 -16.652 1.00 92.19 446 HIS A C 1
ATOM 3573 O O . HIS A 1 446 ? -8.294 11.280 -17.028 1.00 92.19 446 HIS A O 1
ATOM 3579 N N . ASP A 1 447 ? -9.324 9.292 -17.210 1.00 93.38 447 ASP A N 1
ATOM 3580 C CA . ASP A 1 447 ? -8.476 8.676 -18.221 1.00 93.38 447 ASP A CA 1
ATOM 3581 C C . ASP A 1 447 ? -7.006 8.442 -17.831 1.00 93.38 447 ASP A C 1
ATOM 3583 O O . ASP A 1 447 ? -6.193 8.126 -18.705 1.00 93.38 447 ASP A O 1
ATOM 3587 N N . GLY A 1 448 ? -6.672 8.507 -16.539 1.00 94.19 448 GLY A N 1
ATOM 3588 C CA . GLY A 1 448 ? -5.291 8.378 -16.075 1.00 94.19 448 GLY A CA 1
ATOM 3589 C C . GLY A 1 448 ? -4.686 7.005 -16.380 1.00 94.19 448 GLY A C 1
ATOM 3590 O O . GLY A 1 448 ? -5.327 5.976 -16.137 1.00 94.19 448 GLY A O 1
ATOM 3591 N N . SER A 1 449 ? -3.458 6.977 -16.907 1.00 96.31 449 SER A N 1
ATOM 3592 C CA . SER A 1 449 ? -2.665 5.743 -17.042 1.00 96.31 449 SER A CA 1
ATOM 3593 C C . SER A 1 449 ? -1.869 5.398 -15.785 1.00 96.31 449 SER A C 1
ATOM 3595 O O . SER A 1 449 ? -1.431 4.264 -15.631 1.00 96.31 449 SER A O 1
ATOM 3597 N N . GLY A 1 450 ? -1.778 6.330 -14.846 1.00 96.25 450 GLY A N 1
ATOM 3598 C CA . GLY A 1 450 ? -1.215 6.119 -13.526 1.00 96.25 450 GLY A CA 1
ATOM 3599 C C . GLY A 1 450 ? -1.324 7.382 -12.687 1.00 96.25 450 GLY A C 1
ATOM 3600 O O . GLY A 1 450 ? -2.055 8.318 -13.026 1.00 96.25 450 GLY A O 1
ATOM 3601 N N . GLY A 1 451 ? -0.585 7.427 -11.591 1.00 92.81 451 GLY A N 1
ATOM 3602 C CA . GLY A 1 451 ? -0.458 8.640 -10.797 1.00 92.81 451 GLY A CA 1
ATOM 3603 C C . GLY A 1 451 ? 0.380 8.425 -9.545 1.00 92.81 451 GLY A C 1
ATOM 3604 O O . GLY A 1 451 ? 0.430 7.302 -9.037 1.00 92.81 451 GLY A O 1
ATOM 3605 N N . PRO A 1 452 ? 0.992 9.486 -8.995 1.00 90.50 452 PRO A N 1
ATOM 3606 C CA . PRO A 1 452 ? 1.661 9.392 -7.709 1.00 90.50 452 PRO A CA 1
ATOM 3607 C C . PRO A 1 452 ? 0.684 8.969 -6.612 1.00 90.50 452 PRO A C 1
ATOM 3609 O O . PRO A 1 452 ? -0.482 9.384 -6.609 1.00 90.50 452 PRO A O 1
ATOM 3612 N N . VAL A 1 453 ? 1.162 8.162 -5.668 1.00 92.81 453 VAL A N 1
ATOM 3613 C CA . VAL A 1 453 ? 0.322 7.581 -4.613 1.00 92.81 453 VAL A CA 1
ATOM 3614 C C . VAL A 1 453 ? 0.918 7.809 -3.243 1.00 92.81 453 VAL A C 1
ATOM 3616 O O . VAL A 1 453 ? 2.112 7.632 -3.072 1.00 92.81 453 VAL A O 1
ATOM 3619 N N . ARG A 1 454 ? 0.095 8.117 -2.236 1.00 88.81 454 ARG A N 1
ATOM 3620 C CA . ARG A 1 454 ? 0.532 8.007 -0.836 1.00 88.81 454 ARG A CA 1
ATOM 3621 C C . ARG A 1 454 ? 0.247 6.589 -0.352 1.00 88.81 454 ARG A C 1
ATOM 3623 O O . ARG A 1 454 ? -0.919 6.219 -0.215 1.00 88.81 454 ARG A O 1
ATOM 3630 N N . LEU A 1 455 ? 1.299 5.804 -0.133 1.00 88.56 455 LEU A N 1
ATOM 3631 C CA . LEU A 1 455 ? 1.191 4.436 0.371 1.00 88.56 455 LEU A CA 1
ATOM 3632 C C . LEU A 1 455 ? 1.303 4.430 1.888 1.00 88.56 455 LEU A C 1
ATOM 3634 O O . LEU A 1 455 ? 2.311 4.863 2.438 1.00 88.56 455 LEU A O 1
ATOM 3638 N N . LEU A 1 456 ? 0.282 3.905 2.557 1.00 87.44 456 LEU A N 1
ATOM 3639 C CA . LEU A 1 456 ? 0.274 3.741 4.006 1.00 87.44 456 LEU A CA 1
ATOM 3640 C C . LEU A 1 456 ? 0.155 2.261 4.347 1.00 87.44 456 LEU A C 1
ATOM 3642 O O . LEU A 1 456 ? -0.632 1.558 3.720 1.00 87.44 456 LEU A O 1
ATOM 3646 N N . ALA A 1 457 ? 0.894 1.803 5.349 1.00 85.94 457 ALA A N 1
ATOM 3647 C CA . ALA A 1 457 ? 0.817 0.447 5.869 1.00 85.94 457 ALA A CA 1
ATOM 3648 C C . ALA A 1 457 ? 0.461 0.450 7.356 1.00 85.94 457 ALA A C 1
ATOM 3650 O O . ALA A 1 457 ? 0.985 1.266 8.113 1.00 85.94 457 ALA A O 1
ATOM 3651 N N . THR A 1 458 ? -0.394 -0.480 7.775 1.00 81.38 458 THR A N 1
ATOM 3652 C CA . THR A 1 458 ? -0.745 -0.716 9.183 1.00 81.38 458 THR A CA 1
ATOM 3653 C C . THR A 1 458 ? -0.425 -2.150 9.580 1.00 81.38 458 THR A C 1
ATOM 3655 O O . THR A 1 458 ? -0.823 -3.064 8.860 1.00 81.38 458 THR A O 1
ATOM 3658 N N . PHE A 1 459 ? 0.247 -2.368 10.710 1.00 78.00 459 PHE A N 1
ATOM 3659 C CA . PHE A 1 459 ? 0.559 -3.711 11.225 1.00 78.00 459 PHE A CA 1
ATOM 3660 C C . PHE A 1 459 ? 0.774 -3.712 12.737 1.00 78.00 459 PHE A C 1
ATOM 3662 O O . PHE A 1 459 ? 1.110 -2.678 13.307 1.00 78.00 459 PHE A O 1
ATOM 3669 N N . ASP A 1 460 ? 0.626 -4.867 13.382 1.00 75.06 460 ASP A N 1
ATOM 3670 C CA . ASP A 1 460 ? 0.937 -5.035 14.805 1.00 75.06 460 ASP A CA 1
ATOM 3671 C C . ASP A 1 460 ? 2.446 -5.328 15.011 1.00 75.06 460 ASP A C 1
ATOM 3673 O O . ASP A 1 460 ? 2.914 -6.403 14.617 1.00 75.06 460 ASP A O 1
ATOM 3677 N N . PRO A 1 461 ? 3.229 -4.416 15.624 1.00 58.72 461 PRO A N 1
ATOM 3678 C CA . PRO A 1 461 ? 4.658 -4.576 15.874 1.00 58.72 461 PRO A CA 1
ATOM 3679 C C . PRO A 1 461 ? 4.971 -5.635 16.942 1.00 58.72 461 PRO A C 1
ATOM 3681 O O . PRO A 1 461 ? 6.122 -6.060 17.046 1.00 58.72 461 PRO A O 1
ATOM 3684 N N . GLU A 1 462 ? 3.994 -6.080 17.741 1.00 51.69 462 GLU A N 1
ATOM 3685 C CA . GLU A 1 462 ? 4.201 -7.180 18.690 1.00 51.69 462 GLU A CA 1
ATOM 3686 C C . GLU A 1 462 ? 4.109 -8.554 18.013 1.00 51.69 462 GLU A C 1
ATOM 3688 O O . GLU A 1 462 ? 4.797 -9.491 18.429 1.00 51.69 462 GLU A O 1
ATOM 3693 N N . SER A 1 463 ? 3.340 -8.673 16.925 1.00 52.53 463 SER A N 1
ATOM 3694 C CA . SER A 1 463 ? 3.249 -9.914 16.145 1.00 52.53 463 SER A CA 1
ATOM 3695 C C . SER A 1 463 ? 4.507 -10.226 15.321 1.00 52.53 463 SER A C 1
ATOM 3697 O O . SER A 1 463 ? 4.786 -11.394 15.059 1.00 52.53 463 SER A O 1
ATOM 3699 N N . SER A 1 464 ? 5.314 -9.217 14.969 1.00 44.72 464 SER A N 1
ATOM 3700 C CA . SER A 1 464 ? 6.522 -9.382 14.142 1.00 44.72 464 SER A CA 1
ATOM 3701 C C . SER A 1 464 ? 7.766 -9.828 14.926 1.00 44.72 464 SER A C 1
ATOM 3703 O O . SER A 1 464 ? 8.751 -10.248 14.324 1.00 44.72 464 SER A O 1
ATOM 3705 N N . ASN A 1 465 ? 7.727 -9.772 16.265 1.00 37.81 465 ASN A N 1
ATOM 3706 C CA . ASN A 1 465 ? 8.840 -10.143 17.154 1.00 37.81 465 ASN A CA 1
ATOM 3707 C C . ASN A 1 465 ? 8.717 -11.550 17.769 1.00 37.81 465 ASN A C 1
ATOM 3709 O O . ASN A 1 465 ? 9.566 -11.953 18.567 1.00 37.81 465 ASN A O 1
ATOM 3713 N N . GLN A 1 466 ? 7.674 -12.310 17.433 1.00 34.12 466 GLN A N 1
ATOM 3714 C CA . GLN A 1 466 ? 7.516 -13.680 17.915 1.00 34.12 466 GLN A CA 1
ATOM 3715 C C . GLN A 1 466 ? 8.269 -14.637 16.971 1.00 34.12 466 GLN A C 1
ATOM 3717 O O . GLN A 1 466 ? 7.918 -14.716 15.793 1.00 34.12 466 GLN A O 1
ATOM 3722 N N . PRO A 1 467 ? 9.286 -15.393 17.434 1.00 30.62 467 PRO A N 1
ATOM 3723 C CA . PRO A 1 467 ? 9.831 -16.483 16.630 1.00 30.62 467 PRO A CA 1
ATOM 3724 C C . PRO A 1 467 ? 8.713 -17.500 16.350 1.00 30.62 467 PRO A C 1
ATOM 3726 O O . PRO A 1 467 ? 7.831 -17.654 17.205 1.00 30.62 467 PRO A O 1
ATOM 3729 N N . PRO A 1 468 ? 8.746 -18.226 15.214 1.00 37.22 468 PRO A N 1
ATOM 3730 C CA . PRO A 1 468 ? 7.751 -19.245 14.900 1.00 37.22 468 PRO A CA 1
ATOM 3731 C C . PRO A 1 468 ? 7.848 -20.346 15.958 1.00 37.22 468 PRO A C 1
ATOM 3733 O O . PRO A 1 468 ? 8.673 -21.255 15.893 1.00 37.22 468 PRO A O 1
ATOM 3736 N N . THR A 1 469 ? 7.055 -20.218 17.015 1.00 35.69 469 THR A N 1
ATOM 3737 C CA . THR A 1 469 ? 7.064 -21.129 18.150 1.00 35.69 469 THR A CA 1
ATOM 3738 C C . THR A 1 469 ? 5.881 -22.059 17.991 1.00 35.69 469 THR A C 1
ATOM 3740 O O . THR A 1 469 ? 4.735 -21.632 17.885 1.00 35.69 469 THR A O 1
ATOM 3743 N N . ASN A 1 470 ? 6.209 -23.351 17.913 1.00 42.16 470 ASN A N 1
ATOM 3744 C CA . ASN A 1 470 ? 5.299 -24.481 17.763 1.00 42.16 470 ASN A CA 1
ATOM 3745 C C . ASN A 1 470 ? 3.916 -24.215 18.375 1.00 42.16 470 ASN A C 1
ATOM 3747 O O . ASN A 1 470 ? 3.783 -24.108 19.598 1.00 42.16 470 ASN A O 1
ATOM 3751 N N . GLN A 1 471 ? 2.889 -24.210 17.516 1.00 42.22 471 GLN A N 1
ATOM 3752 C CA . GLN A 1 471 ? 1.469 -24.032 17.854 1.00 42.22 471 GLN A CA 1
ATOM 3753 C C . GLN A 1 471 ? 1.012 -24.861 19.073 1.00 42.22 471 GLN A C 1
ATOM 3755 O O . GLN A 1 471 ? 0.087 -24.474 19.778 1.00 42.22 471 GLN A O 1
ATOM 3760 N N . ILE A 1 472 ? 1.686 -25.973 19.376 1.00 42.94 472 ILE A N 1
ATOM 3761 C CA . ILE A 1 472 ? 1.401 -26.876 20.500 1.00 42.94 472 ILE A CA 1
ATOM 3762 C C . ILE A 1 472 ? 1.485 -26.171 21.870 1.00 42.94 472 ILE A C 1
ATOM 3764 O O . ILE A 1 472 ? 0.668 -26.452 22.746 1.00 42.94 472 ILE A O 1
ATOM 3768 N N . VAL A 1 473 ? 2.425 -25.237 22.069 1.00 44.69 473 VAL A N 1
ATOM 3769 C CA . VAL A 1 473 ? 2.569 -24.527 23.360 1.00 44.69 473 VAL A CA 1
ATOM 3770 C C . VAL A 1 473 ? 1.478 -23.469 23.524 1.00 44.69 473 VAL A C 1
ATOM 3772 O O . VAL A 1 473 ? 0.925 -23.321 24.614 1.00 44.69 473 VAL A O 1
ATOM 3775 N N . TYR A 1 474 ? 1.109 -22.799 22.428 1.00 40.50 474 TYR A N 1
ATOM 3776 C CA . TYR A 1 474 ? -0.000 -21.849 22.408 1.00 40.50 474 TYR A CA 1
ATOM 3777 C C . TYR A 1 474 ? -1.322 -22.550 22.713 1.00 40.50 474 TYR A C 1
ATOM 3779 O O . TYR A 1 474 ? -2.044 -22.092 23.586 1.00 40.50 474 TYR A O 1
ATOM 3787 N N . TRP A 1 475 ? -1.603 -23.707 22.103 1.00 40.69 475 TRP A N 1
ATOM 3788 C CA . TRP A 1 475 ? -2.809 -24.484 22.405 1.00 40.69 475 TRP A CA 1
ATOM 3789 C C . TRP A 1 475 ? -2.856 -24.978 23.851 1.00 40.69 475 TRP A C 1
ATOM 3791 O O . TRP A 1 475 ? -3.924 -24.950 24.452 1.00 40.69 475 TRP A O 1
ATOM 3801 N N . ALA A 1 476 ? -1.725 -25.378 24.441 1.00 44.66 476 ALA A N 1
ATOM 3802 C CA . ALA A 1 476 ? -1.673 -25.802 25.841 1.00 44.66 476 ALA A CA 1
ATOM 3803 C C . ALA A 1 476 ? -1.938 -24.638 26.814 1.00 44.66 476 ALA A C 1
ATOM 3805 O O . ALA A 1 476 ? -2.710 -24.787 27.765 1.00 44.66 476 ALA A O 1
ATOM 3806 N N . LEU A 1 477 ? -1.353 -23.465 26.545 1.00 44.69 477 LEU A N 1
ATOM 3807 C CA . LEU A 1 477 ? -1.594 -22.254 27.328 1.00 44.69 477 LEU A CA 1
ATOM 3808 C C . LEU A 1 477 ? -3.026 -21.743 27.132 1.00 44.69 477 LEU A C 1
ATOM 3810 O O . LEU A 1 477 ? -3.699 -21.465 28.121 1.00 44.69 477 LEU A O 1
ATOM 3814 N N . LEU A 1 478 ? -3.538 -21.733 25.899 1.00 44.28 478 LEU A N 1
ATOM 3815 C CA . LEU A 1 478 ? -4.911 -21.351 25.571 1.00 44.28 478 LEU A CA 1
ATOM 3816 C C . LEU A 1 478 ? -5.927 -22.296 26.227 1.00 44.28 478 LEU A C 1
ATOM 3818 O O . LEU A 1 478 ? -6.910 -21.819 26.775 1.00 44.28 478 LEU A O 1
ATOM 3822 N N . LEU A 1 479 ? -5.683 -23.615 26.267 1.00 48.66 479 LEU A N 1
ATOM 3823 C CA . LEU A 1 479 ? -6.566 -24.566 26.960 1.00 48.66 479 LEU A CA 1
ATOM 3824 C C . LEU A 1 479 ? -6.589 -24.315 28.470 1.00 48.66 479 LEU A C 1
ATOM 3826 O O . LEU A 1 479 ? -7.654 -24.310 29.084 1.00 48.66 479 LEU A O 1
ATOM 3830 N N . SER A 1 480 ? -5.418 -24.090 29.074 1.00 49.56 480 SER A N 1
ATOM 3831 C CA . SER A 1 480 ? -5.320 -23.784 30.504 1.00 49.56 480 SER A CA 1
ATOM 3832 C C . SER A 1 480 ? -5.952 -22.431 30.855 1.00 49.56 480 SER A C 1
ATOM 3834 O O . SER A 1 480 ? -6.542 -22.284 31.924 1.00 49.56 480 SER A O 1
ATOM 3836 N N . PHE A 1 481 ? -5.913 -21.476 29.924 1.00 50.22 481 PHE A N 1
ATOM 3837 C CA . PHE A 1 481 ? -6.518 -20.155 30.054 1.00 50.22 481 PHE A CA 1
ATOM 3838 C C . PHE A 1 481 ? -8.039 -20.186 29.831 1.00 50.22 481 PHE A C 1
ATOM 3840 O O . PHE A 1 481 ? -8.780 -19.594 30.610 1.00 50.22 481 PHE A O 1
ATOM 3847 N N . LEU A 1 482 ? -8.526 -20.959 28.855 1.00 46.28 482 LEU A N 1
ATOM 3848 C CA . LEU A 1 482 ? -9.951 -21.205 28.608 1.00 46.28 482 LEU A CA 1
ATOM 3849 C C . LEU A 1 482 ? -10.610 -21.955 29.773 1.00 46.28 482 LEU A C 1
ATOM 3851 O O . LEU A 1 482 ? -11.742 -21.646 30.129 1.00 46.28 482 LEU A O 1
ATOM 3855 N N . LEU A 1 483 ? -9.898 -22.881 30.423 1.00 44.44 483 LEU A N 1
ATOM 3856 C CA . LEU A 1 483 ? -10.356 -23.529 31.661 1.00 44.44 483 LEU A CA 1
ATOM 3857 C C . LEU A 1 483 ? -10.430 -22.552 32.846 1.00 44.44 483 LEU A C 1
ATOM 3859 O O . LEU A 1 483 ? -11.266 -22.720 33.735 1.00 44.44 483 LEU A O 1
ATOM 3863 N N . LEU A 1 484 ? -9.582 -21.520 32.855 1.00 41.25 484 LEU A N 1
ATOM 3864 C CA . LEU A 1 484 ? -9.615 -20.459 33.859 1.00 41.25 484 LEU A CA 1
ATOM 3865 C C . LEU A 1 484 ? -10.772 -19.476 33.608 1.00 41.25 484 LEU A C 1
ATOM 3867 O O . LEU A 1 484 ? -11.436 -19.075 34.559 1.00 41.25 484 LEU A O 1
ATOM 3871 N N . ILE A 1 485 ? -11.039 -19.127 32.344 1.00 45.81 485 ILE A N 1
ATOM 3872 C CA . ILE A 1 485 ? -12.177 -18.290 31.919 1.00 45.81 485 ILE A CA 1
ATOM 3873 C C . ILE A 1 485 ? -13.507 -19.016 32.167 1.00 45.81 485 ILE A C 1
ATOM 3875 O O . ILE A 1 485 ? -14.440 -18.421 32.698 1.00 45.81 485 ILE A O 1
ATOM 3879 N N . TYR A 1 486 ? -13.573 -20.319 31.880 1.00 44.44 486 TYR A N 1
ATOM 3880 C CA . TYR A 1 486 ? -14.753 -21.157 32.112 1.00 44.44 486 TYR A CA 1
ATOM 3881 C C . TYR A 1 486 ? -15.235 -21.141 33.573 1.00 44.44 486 TYR A C 1
ATOM 3883 O O . TYR A 1 486 ? -16.433 -21.130 33.824 1.00 44.44 486 TYR A O 1
ATOM 3891 N N . ASN A 1 487 ? -14.318 -21.094 34.545 1.00 43.44 487 ASN A N 1
ATOM 3892 C CA . ASN A 1 487 ? -14.676 -21.016 35.968 1.00 43.44 487 ASN A CA 1
ATOM 3893 C C . ASN A 1 487 ? -15.066 -19.606 36.443 1.00 43.44 487 ASN A C 1
ATOM 3895 O O . ASN A 1 487 ? -15.481 -19.456 37.587 1.00 43.44 487 ASN A O 1
ATOM 3899 N N . ILE A 1 488 ? -14.888 -18.581 35.607 1.00 45.88 488 ILE A N 1
ATOM 3900 C CA . ILE A 1 488 ? -15.212 -17.181 35.921 1.00 45.88 488 ILE A CA 1
ATOM 3901 C C . ILE A 1 488 ? -16.527 -16.756 35.248 1.00 45.88 488 ILE A C 1
ATOM 3903 O O . ILE A 1 488 ? -17.224 -15.900 35.783 1.00 45.88 488 ILE A O 1
ATOM 3907 N N . CYS A 1 489 ? -16.858 -17.332 34.087 1.00 36.50 489 CYS A N 1
ATOM 3908 C CA . CYS A 1 489 ? -18.072 -17.023 33.319 1.00 36.50 489 CYS A CA 1
ATOM 3909 C C . CYS A 1 489 ? -19.309 -17.845 33.720 1.00 36.50 489 CYS A C 1
ATOM 3911 O O . CYS A 1 489 ? -20.387 -17.586 33.197 1.00 36.50 489 CYS A O 1
ATOM 3913 N N . ARG A 1 490 ? -19.161 -18.807 34.633 1.00 36.28 490 ARG A N 1
ATOM 3914 C CA . ARG A 1 490 ? -20.270 -19.516 35.280 1.00 36.28 490 ARG A CA 1
ATOM 3915 C C . ARG A 1 490 ? -20.589 -18.858 36.613 1.00 36.28 490 ARG A C 1
ATOM 3917 O O . ARG A 1 490 ? -21.788 -18.786 36.955 1.00 36.28 490 ARG A O 1
#

Sequence (490 aa):
MNKLLLILGFAVFRLLMQTRHVRGNACVDSLYMKIQYTTKQIDNYLSELAVSSAYECLELCRNHGTCKSVGIETSTIKCLLYDNRIYAGLAGTLSSDLIYYWLLEESECPKHLGYNEHSISKICTKYNSTKVTWDAAQSQCEGDGGFLFILDTPDSQIVMKEYVNAGLHRYTFLGATDKNEEAVWEWFNGVPINRSMFTPSDPNNFRDDQHCVVYDVLALSLLSLVDLFDAITNDVLYRCGFRNAFLYEYVKSGAYFVFSNVRRYESNYFSTAEHGGTHLDAPAHFFKGSWRVQEIPPERLIGPVVVINITQKASSNPDYRVQIEDITQWESDHGQIPAGSIVLMKSGWTVRYAEKKDYFNSQEPSNPDTFHFPSFHEDAVEWLIKHRDISIVGVDTASVDYGQSKTFPVHQMLGKYNIPGLENVAFLEKIPENGATIFVGIIKLHDGSGGPVRLLATFDPESSNQPPTNQIVYWALLLSFLLLIYNICR

Radius of gyration: 30.92 Å; Cα contacts (8 Å, |Δi|>4): 880; chains: 1; bounding box: 89×72×70 Å

Organism: Lottia gigantea (NCBI:txid225164)

Foldseek 3Di:
DDDDDDDDDDDDDDDDDDDDDDDDDDDDDDDDDQDADDFFADPQFPDKDADPDPVVLVVCQVVVVQFFKWKAQQVRRIITTHSAQDAQLPDRNPHSRIDMDGDPDPLPQPVVVVWDQDPPLRDIDHDDPDFDALVVQQVVQVVVRHGWQDDDDPSSVVVVVVCVVVVNDQKDWGQWFCVVPFPQIDHSNRHGDDPLQADPCPPVCPPSQDTITIHGPVSPDQWDKDWQFDDQDQQWDDAADDPDRKDKAFDDWAFDDDPNDTDTDGDIDIDHDQQIGWKKFWLCLQAPPFDALLRQDQLLQKAWEAEQECQVVCVVFQAAADDLVSVVVSCVQPNDAAASYEYEYHNVLLVQRNDLCSQQVAPPSNDLQRGGHYAHDLNNLVCCVVPHNYSEYEYLHSDNHGSNDPPPSNSNVCSVSRHMYIYNGHDPVVDANGAKMKGWAADNDDRHSMHHTTIMIIGRPVVRPDDPDPCVVVVVVVVVVVVVVVVSND

Mean predicted aligned error: 19.57 Å

pLDDT: mean 72.64, std 22.33, range [22.3, 98.81]

InterPro domains:
  IPR001304 C-type lectin-like [PF00059] (131-215)
  IPR001304 C-type lectin-like [PS50041] (120-213)
  IPR001304 C-type lectin-like [SM00034] (109-249)
  IPR003609 PAN/Apple domain [PF00024] (43-84)
  IPR003609 PAN/Apple domain [PS50948] (27-105)
  IPR007325 Kynurenine formamidase/cyclase-like [PF04199] (256-401)
  IPR007325 Kynurenine formamidase/cyclase-like [PTHR31118] (261-457)
  IPR016186 C-type lectin-like/link domain superfamily [G3DSA:3.10.100.10] (103-226)
  IPR016187 C-type lectin fold [SSF56436] (116-217)
  IPR037175 Kynurenine formamidase superfamily [G3DSA:3.50.30.50] (227-459)
  IPR037175 Kynurenine formamidase superfamily [SSF102198] (264-458)

Solvent-accessible surface area (backbone atoms only — not comparable to full-atom values): 28228 Å² total; per-residue (Å²): 134,84,81,87,80,92,84,87,83,84,88,81,90,85,89,78,89,82,90,78,94,78,89,84,83,81,92,78,89,80,85,82,83,90,73,86,54,77,76,38,74,65,88,79,52,76,44,79,42,84,46,95,44,74,66,55,40,52,53,52,28,67,72,60,79,55,40,34,17,36,36,32,32,68,87,77,38,33,28,31,30,18,66,48,79,72,54,64,50,45,95,28,47,42,33,60,46,53,49,68,49,74,62,88,63,79,87,79,53,51,51,94,80,61,30,46,61,40,90,81,72,62,52,65,47,64,90,74,91,74,90,67,54,64,69,58,48,38,53,50,27,45,74,74,77,49,63,52,57,67,82,87,47,76,55,42,48,53,53,51,50,50,48,47,72,72,66,56,58,67,71,39,79,43,30,33,30,19,84,91,43,84,92,49,48,19,32,62,58,72,48,68,61,68,60,88,72,31,39,99,65,35,79,61,46,66,89,81,73,50,52,62,33,61,46,46,56,73,50,66,78,47,48,47,77,43,72,29,44,63,83,91,46,71,79,50,66,60,68,68,86,67,91,60,61,41,42,78,44,83,69,53,72,47,79,39,77,58,92,92,40,79,40,83,48,75,53,68,50,75,48,66,57,37,76,33,51,24,18,37,37,19,10,32,61,63,18,86,91,34,37,26,41,64,63,54,59,72,73,53,38,42,28,46,35,37,45,51,76,39,36,73,53,28,74,77,33,45,72,36,51,47,44,55,66,57,54,55,50,48,28,73,76,74,45,78,72,54,71,39,16,33,40,31,42,36,43,73,48,55,83,28,62,91,39,61,41,58,46,33,48,15,99,49,58,74,41,69,83,54,23,39,28,37,26,51,29,50,69,28,51,52,46,41,54,76,74,29,51,51,25,31,45,31,21,27,30,93,31,54,36,30,31,70,60,88,77,44,62,37,49,38,50,32,7,72,71,58,27,35,39,28,24,32,42,29,66,66,87,79,53,64,52,54,77,28,36,38,40,57,49,58,70,75,37,84,83,19,43,33,24,46,32,53,33,38,35,39,27,52,68,72,70,72,72,58,72,97,65,65,65,68,59,55,53,53,52,49,51,58,47,50,56,54,49,55,73,69,79,109